Protein 6OVI (pdb70)

Foldseek 3Di:
DLDDLLNLLQQFQEEAADEDADLVLLVLLCVLLVLLRHQAHEQEPPYPCSLVSQLVCCVVCVPGQYAYEQQDALVSVVSRVVSVHQAYEHQADDPRNLVSQVVDPHHYAHEDQDVVRCVVSVVSPDQEHEHPQQVVRCHPNSLQVVCVVCVPHAYAHHRPDEPVCSVVQCPRSRYSHYYYNHLPPPVCSVVVVSVSSSVSSNVRRVVNDD/DVDDPLNLLQQFQEEEADEDADLVLLVLLQVLLVLLRHQEYEQEPPYPCSLVSQLVCCVVCVPGQYAYECQDALVSVVSRVVSVHQEYEHQADDPRRLVSQLPDPHHYAHEDQDVVSVVVSVVSPDQEHEDPQQVVSCHPNSVVVVCVPPVRRAYAHHRPDEPVCSVVQCPDSRYSHYYYNRLPPPVCSVVVVSNSSSVSSNVRGD/DQPAPDHVLNLLQQFQEEEADEDADLVLLVLLVVLLVLLRHQAYEQEPPYPCRLVSQLVCCVVCVVGQYAYECQDALVSVVSRVVSPHQEYEHQADDPRRLVSQVVDNHHYAHEDQDVVRVVVSVVSVDQEHEHPQQVVSCHPVVVLVVCVVNVRRAYAHHRPDEPVCSVVVCPDSRYSHYYYNRLPPPVCSVVVVSNSSSVSSNVRGD

Secondary structure (DSSP, 8-state):
--S-HHHHHHS-SEEEEE----GGGHHHHHHHHHHTT--EEEEES-STTHHHHHHHHHHH-TTSEEEEE---SHHHHHHHHHTT-S-EE-SS--HHHHHHHHT-SS-EE-EE-SHHHHHHHHHTT--EEEETTTTTTTHHHHHHHHHHH-TT-EEEEBSS--TTTHHHHHTSTTB--EEESTTS-HHHHHTT-HHHHHHHHHHHHTT---/--S-HHHHHHS-SEEEEE--SSGGGHHHHHHHHHHTT--EEEEES-STTHHHHHHHHHHH-TTSEEEEE---SHHHHHHHHHTT-S-EE-SS--HHHHHHHHT-SS-EE-EE-SHHHHHHHHHTT--EEEETTTTTTTHHHHHHHHHHH-TT-EEEEBSS--TTTHHHHHTSTTB--EEESTTS-HHHHHTT-HHHHHHHHHHHH-/----SS-HHHHHHS-SEEEEE--SSGGGHHHHHHHHHHTT--EEEEES-STTHHHHHHHHHHH-TTSEEEEE---SHHHHHHHHHTT-S-EE-SS--HHHHHHHHTSSS-EE-EE-SHHHHHHHHHTT--EEEETTTTTTTHHHHHHHHHHH-TT-EEEEBSS--TTTHHHHHTSTTB--EEESTTS-HHHHHTT-HHHHHHHHHHHH-

Nearest PDB structures (foldseek):
  6ovi-assembly1_B  TM=9.996E-01  e=1.591E-41  Legionella pneumophila
  2c0a-assembly1_B  TM=9.732E-01  e=6.816E-28  Escherichia coli
  1eua-assembly1_B  TM=9.749E-01  e=1.035E-27  Escherichia coli
  1fwr-assembly1_C  TM=9.713E-01  e=7.416E-27  Escherichia coli
  1mxs-assembly1_A  TM=9.661E-01  e=3.464E-24  Pseudomonas putida

B-factor: mean 32.92, std 11.89, range [16.57, 109.96]

CATH classification: 3.20.20.70

Organism: Legionella pneumophila subsp. pneumophila (strain Philadelphia 1 / ATCC 33152 / DSM 7513) (NCBI:txid272624)

Radius of gyration: 25.94 Å; Cα contacts (8 Å, |Δi|>4): 1468; chains: 3; bounding box: 72×43×72 Å

Structure (mmCIF, N/CA/C/O backbone):
data_6OVI
#
_entry.id   6OVI
#
_cell.length_a   69.420
_cell.length_b   79.140
_cell.length_c   70.060
_cell.angle_alpha   90.00
_cell.angle_beta   117.40
_cell.angle_gamma   90.00
#
_symmetry.space_group_name_H-M   'P 1 21 1'
#
loop_
_entity.id
_entity.type
_entity.pdbx_description
1 polymer 'Keto-deoxy-phosphogluconate aldolase'
2 non-polymer '2,2-bis(oxidanyl)propanoic acid'
3 non-polymer 1,2-ETHANEDIOL
4 non-polymer 'SULFATE ION'
5 water water
#
loop_
_atom_site.group_PDB
_atom_site.id
_atom_site.type_symbol
_atom_site.label_atom_id
_atom_site.label_alt_id
_atom_site.label_comp_id
_atom_site.label_asym_id
_atom_site.label_entity_id
_atom_site.label_seq_id
_atom_site.pdbx_PDB_ins_code
_atom_site.Cartn_x
_atom_site.Cartn_y
_atom_site.Cartn_z
_atom_site.occupancy
_atom_site.B_iso_or_equiv
_atom_site.auth_seq_id
_atom_site.auth_comp_id
_atom_site.auth_asym_id
_atom_site.auth_atom_id
_atom_site.pdbx_PDB_model_num
ATOM 1 N N . TRP A 1 14 ? -37.923 -20.235 -1.707 1.00 91.51 14 TRP A N 1
ATOM 2 C CA . TRP A 1 14 ? -38.778 -19.131 -1.276 1.00 89.31 14 TRP A CA 1
ATOM 3 C C . TRP A 1 14 ? -39.910 -18.876 -2.277 1.00 86.68 14 TRP A C 1
ATOM 4 O O . TRP A 1 14 ? -39.657 -18.587 -3.448 1.00 85.35 14 TRP A O 1
ATOM 15 N N . LYS A 1 15 ? -41.158 -18.989 -1.802 1.00 84.00 15 LYS A N 1
ATOM 16 C CA . LYS A 1 15 ? -42.312 -18.810 -2.682 1.00 78.50 15 LYS A CA 1
ATOM 17 C C . LYS A 1 15 ? -42.392 -17.381 -3.205 1.00 69.92 15 LYS A C 1
ATOM 18 O O . LYS A 1 15 ? -42.722 -17.157 -4.375 1.00 72.53 15 LYS A O 1
ATOM 20 N N . THR A 1 16 ? -42.099 -16.405 -2.355 1.00 57.73 16 THR A N 1
ATOM 21 C CA . THR A 1 16 ? -41.924 -15.024 -2.773 1.00 48.89 16 THR A CA 1
ATOM 22 C C . THR A 1 16 ? -40.460 -14.657 -2.579 1.00 51.30 16 THR A C 1
ATOM 23 O O . THR A 1 16 ? -39.866 -14.988 -1.548 1.00 51.64 16 THR A O 1
ATOM 27 N N . GLN A 1 17 ? -39.877 -14.012 -3.572 1.00 50.66 17 GLN A N 1
ATOM 28 C CA . GLN A 1 17 ? -38.493 -13.591 -3.442 1.00 50.56 17 GLN A CA 1
ATOM 29 C C . GLN A 1 17 ? -38.402 -12.276 -2.674 1.00 45.65 17 GLN A C 1
ATOM 30 O O . GLN A 1 17 ? -39.278 -11.418 -2.793 1.00 36.96 17 GLN A O 1
ATOM 36 N N . PRO A 1 18 ? -37.346 -12.099 -1.875 1.00 41.76 18 PRO A N 1
ATOM 37 C CA . PRO A 1 18 ? -37.151 -10.811 -1.196 1.00 39.76 18 PRO A CA 1
ATOM 38 C C . PRO A 1 18 ? -37.177 -9.623 -2.140 1.00 33.76 18 PRO A C 1
ATOM 39 O O . PRO A 1 18 ? -37.753 -8.581 -1.806 1.00 34.75 18 PRO A O 1
ATOM 43 N N . GLY A 1 19 ? -36.564 -9.751 -3.321 1.00 37.63 19 GLY A N 1
ATOM 44 C CA . GLY A 1 19 ? -36.568 -8.648 -4.264 1.00 39.55 19 GLY A CA 1
ATOM 45 C C . GLY A 1 19 ? -37.963 -8.285 -4.732 1.00 40.13 19 GLY A C 1
ATOM 46 O O . GLY A 1 19 ? -38.222 -7.133 -5.091 1.00 39.12 19 GLY A O 1
ATOM 47 N N . ALA A 1 20 ? -38.877 -9.255 -4.728 1.00 40.53 20 ALA A N 1
ATOM 48 C CA . ALA A 1 20 ? -40.263 -8.973 -5.082 1.00 40.00 20 ALA A CA 1
ATOM 49 C C . ALA A 1 20 ? -40.943 -8.143 -4.006 1.00 38.74 20 ALA A C 1
ATOM 50 O O . ALA A 1 20 ? -41.799 -7.305 -4.311 1.00 35.26 20 ALA A O 1
ATOM 52 N N . VAL A 1 21 ? -40.583 -8.371 -2.739 1.00 30.01 21 VAL A N 1
ATOM 53 C CA . VAL A 1 21 ? -41.113 -7.545 -1.658 1.00 33.38 21 VAL A CA 1
ATOM 54 C C . VAL A 1 21 ? -40.657 -6.102 -1.829 1.00 30.26 21 VAL A C 1
ATOM 55 O O . VAL A 1 21 ? -41.454 -5.165 -1.690 1.00 31.01 21 VAL A O 1
ATOM 59 N N . PHE A 1 22 ? -39.366 -5.909 -2.143 1.00 26.60 22 PHE A N 1
ATOM 60 C CA . PHE A 1 22 ? -38.820 -4.570 -2.348 1.00 27.12 22 PHE A CA 1
ATOM 61 C C . PHE A 1 22 ? -39.362 -3.918 -3.617 1.00 32.96 22 PHE A C 1
ATOM 62 O O . PHE A 1 22 ? -39.505 -2.692 -3.669 1.00 32.74 22 PHE A O 1
ATOM 70 N N . ALA A 1 23 ? -39.646 -4.703 -4.652 1.00 31.63 23 ALA A N 1
ATOM 71 C CA . ALA A 1 23 ? -40.065 -4.122 -5.922 1.00 31.77 23 ALA A CA 1
ATOM 72 C C . ALA A 1 23 ? -41.531 -3.732 -5.943 1.00 34.41 23 ALA A C 1
ATOM 73 O O . ALA A 1 23 ? -41.955 -3.052 -6.885 1.00 33.90 23 ALA A O 1
ATOM 75 N N . ALA A 1 24 ? -42.315 -4.153 -4.946 1.00 29.76 24 ALA A N 1
ATOM 76 C CA . ALA A 1 24 ? -43.758 -3.932 -5.003 1.00 31.73 24 ALA A CA 1
ATOM 77 C C . ALA A 1 24 ? -44.095 -2.446 -5.002 1.00 31.33 24 ALA A C 1
ATOM 78 O O . ALA A 1 24 ? -44.943 -1.990 -5.782 1.00 37.12 24 ALA A O 1
ATOM 80 N N . SER A 1 25 ? -43.442 -1.677 -4.138 1.00 29.17 25 SER A N 1
ATOM 81 C CA . SER A 1 25 ? -43.760 -0.272 -3.942 1.00 29.44 25 SER A CA 1
ATOM 82 C C . SER A 1 25 ? -42.483 0.462 -3.578 1.00 25.98 25 SER A C 1
ATOM 83 O O . SER A 1 25 ? -41.624 -0.102 -2.891 1.00 28.66 25 SER A O 1
ATOM 86 N N . PRO A 1 26 ? -42.337 1.723 -3.992 1.00 27.28 26 PRO A N 1
ATOM 87 C CA . PRO A 1 26 ? -41.180 2.497 -3.530 1.00 25.32 26 PRO A CA 1
ATOM 88 C C . PRO A 1 26 ? -41.188 2.715 -2.043 1.00 22.68 26 PRO A C 1
ATOM 89 O O . PRO A 1 26 ? -40.119 2.946 -1.470 1.00 24.86 26 PRO A O 1
ATOM 93 N N . VAL A 1 27 ? -42.364 2.684 -1.415 1.00 22.74 27 VAL A N 1
ATOM 94 C CA . VAL A 1 27 ? -42.519 2.842 0.031 1.00 23.33 27 VAL A CA 1
ATOM 95 C C . VAL A 1 27 ? -43.347 1.683 0.564 1.00 24.69 27 VAL A C 1
ATOM 96 O O . VAL A 1 27 ? -44.486 1.479 0.132 1.00 25.49 27 VAL A O 1
ATOM 100 N N . ILE A 1 28 ? -42.796 0.941 1.516 1.00 23.05 28 ILE A N 1
ATOM 101 C CA . ILE A 1 28 ? -43.537 -0.098 2.222 1.00 21.08 28 ILE A CA 1
ATOM 102 C C . ILE A 1 28 ? -44.204 0.560 3.426 1.00 25.59 28 ILE A C 1
ATOM 103 O O . ILE A 1 28 ? -43.495 1.128 4.271 1.00 25.61 28 ILE A O 1
ATOM 108 N N . PRO A 1 29 ? -45.528 0.508 3.545 1.00 24.26 29 PRO A N 1
ATOM 109 C CA . PRO A 1 29 ? -46.193 1.141 4.693 1.00 24.77 29 PRO A CA 1
ATOM 110 C C . PRO A 1 29 ? -45.948 0.337 5.959 1.00 26.85 29 PRO A C 1
ATOM 111 O O . PRO A 1 29 ? -46.217 -0.865 6.010 1.00 29.49 29 PRO A O 1
ATOM 115 N N . VAL A 1 30 ? -45.423 1.009 6.978 1.00 24.17 30 VAL A N 1
ATOM 116 C CA . VAL A 1 30 ? -45.154 0.390 8.269 1.00 25.14 30 VAL A CA 1
ATOM 117 C C . VAL A 1 30 ? -46.403 0.607 9.114 1.00 27.83 30 VAL A C 1
ATOM 118 O O . VAL A 1 30 ? -46.636 1.698 9.631 1.00 28.82 30 VAL A O 1
ATOM 122 N N . ILE A 1 31 ? -47.226 -0.438 9.230 1.00 27.07 31 ILE A N 1
ATOM 123 C CA . ILE A 1 31 ? -48.579 -0.336 9.770 1.00 26.39 31 ILE A CA 1
ATOM 124 C C . ILE A 1 31 ? -48.580 -0.726 11.239 1.00 28.25 31 ILE A C 1
ATOM 125 O O . ILE A 1 31 ? -48.203 -1.849 11.597 1.00 30.11 31 ILE A O 1
ATOM 130 N N . VAL A 1 32 ? -49.058 0.183 12.084 1.00 31.55 32 VAL A N 1
ATOM 131 C CA . VAL A 1 32 ? -49.359 -0.099 13.482 1.00 34.44 32 VAL A CA 1
ATOM 132 C C . VAL A 1 32 ? -50.878 -0.094 13.591 1.00 36.11 32 VAL A C 1
ATOM 133 O O . VAL A 1 32 ? -51.513 0.953 13.413 1.00 38.43 32 VAL A O 1
ATOM 137 N N . ILE A 1 33 ? -51.471 -1.258 13.854 1.00 33.79 33 ILE A N 1
ATOM 138 C CA . ILE A 1 33 ? -52.922 -1.415 13.846 1.00 35.15 33 ILE A CA 1
ATOM 139 C C . ILE A 1 33 ? -53.399 -1.759 15.254 1.00 37.39 33 ILE A C 1
ATOM 140 O O . ILE A 1 33 ? -53.061 -2.818 15.802 1.00 38.78 33 ILE A O 1
ATOM 145 N N . LYS A 1 34 ? -54.186 -0.864 15.841 1.00 39.37 34 LYS A N 1
ATOM 146 C CA . LYS A 1 34 ? -54.660 -1.044 17.203 1.00 40.10 34 LYS A CA 1
ATOM 147 C C . LYS A 1 34 ? -56.051 -1.655 17.277 1.00 40.88 34 LYS A C 1
ATOM 148 O O . LYS A 1 34 ? -56.344 -2.383 18.233 1.00 42.74 34 LYS A O 1
ATOM 154 N N . GLU A 1 35 ? -56.908 -1.388 16.288 1.00 42.47 35 GLU A N 1
ATOM 155 C CA . GLU A 1 35 ? -58.280 -1.888 16.269 1.00 42.79 35 GLU A CA 1
ATOM 156 C C . GLU A 1 35 ? -58.456 -2.810 15.071 1.00 40.69 35 GLU A C 1
ATOM 157 O O . GLU A 1 35 ? -58.223 -2.401 13.930 1.00 40.19 35 GLU A O 1
ATOM 159 N N . LEU A 1 36 ? -58.880 -4.048 15.336 1.00 42.54 36 LEU A N 1
ATOM 160 C CA . LEU A 1 36 ? -59.007 -5.050 14.280 1.00 41.25 36 LEU A CA 1
ATOM 161 C C . LEU A 1 36 ? -59.961 -4.603 13.174 1.00 42.66 36 LEU A C 1
ATOM 162 O O . LEU A 1 36 ? -59.740 -4.907 11.993 1.00 38.27 36 LEU A O 1
ATOM 167 N N . GLU A 1 37 ? -61.027 -3.881 13.531 1.00 42.09 37 GLU A N 1
ATOM 168 C CA . GLU A 1 37 ? -62.008 -3.485 12.527 1.00 37.99 37 GLU A CA 1
ATOM 169 C C . GLU A 1 37 ? -61.448 -2.461 11.545 1.00 38.99 37 GLU A C 1
ATOM 170 O O . GLU A 1 37 ? -62.045 -2.248 10.485 1.00 39.29 37 GLU A O 1
ATOM 176 N N . ASP A 1 38 ? -60.289 -1.869 11.842 1.00 34.81 38 ASP A N 1
ATOM 177 C CA . ASP A 1 38 ? -59.664 -0.930 10.921 1.00 32.80 38 ASP A CA 1
ATOM 178 C C . ASP A 1 38 ? -58.861 -1.609 9.819 1.00 31.95 38 ASP A C 1
ATOM 179 O O . ASP A 1 38 ? -58.443 -0.927 8.879 1.00 29.31 38 ASP A O 1
ATOM 184 N N . ALA A 1 39 ? -58.638 -2.925 9.900 1.00 30.05 39 ALA A N 1
ATOM 185 C CA . ALA A 1 39 ? -57.705 -3.573 8.979 1.00 28.64 39 ALA A CA 1
ATOM 186 C C . ALA A 1 39 ? -58.216 -3.546 7.537 1.00 31.36 39 ALA A C 1
ATOM 187 O O . ALA A 1 39 ? -57.510 -3.087 6.628 1.00 26.97 39 ALA A O 1
ATOM 189 N N . LEU A 1 40 ? -59.436 -4.045 7.302 1.00 32.99 40 LEU A N 1
ATOM 190 C CA . LEU A 1 40 ? -59.980 -4.044 5.942 1.00 28.06 40 LEU A CA 1
ATOM 191 C C . LEU A 1 40 ? -60.130 -2.640 5.364 1.00 28.27 40 LEU A C 1
ATOM 192 O O . LEU A 1 40 ? -59.739 -2.433 4.202 1.00 28.47 40 LEU A O 1
ATOM 197 N N . PRO A 1 41 ? -60.691 -1.648 6.071 1.00 28.51 41 PRO A N 1
ATOM 198 C CA . PRO A 1 41 ? -60.790 -0.316 5.452 1.00 28.08 41 PRO A CA 1
ATOM 199 C C . PRO A 1 41 ? -59.449 0.340 5.208 1.00 25.91 41 PRO A C 1
ATOM 200 O O . PRO A 1 41 ? -59.324 1.107 4.245 1.00 27.74 41 PRO A O 1
ATOM 204 N N . LEU A 1 42 ? -58.444 0.071 6.051 1.00 27.44 42 LEU A N 1
ATOM 205 C CA . LEU A 1 42 ? -57.102 0.591 5.801 1.00 24.49 42 LEU A CA 1
ATOM 206 C C . LEU A 1 42 ? -56.502 -0.031 4.552 1.00 24.15 42 LEU A C 1
ATOM 207 O O . LEU A 1 42 ? -55.915 0.672 3.721 1.00 25.40 42 LEU A O 1
ATOM 212 N N . ALA A 1 43 ? -56.670 -1.343 4.384 1.00 25.38 43 ALA A N 1
ATOM 213 C CA . ALA A 1 43 ? -56.192 -1.989 3.167 1.00 25.27 43 ALA A CA 1
ATOM 214 C C . ALA A 1 43 ? -56.813 -1.359 1.923 1.00 26.31 43 ALA A C 1
ATOM 215 O O . ALA A 1 43 ? -56.112 -1.124 0.934 1.00 23.96 43 ALA A O 1
ATOM 217 N N . GLU A 1 44 ? -58.120 -1.055 1.958 1.00 23.45 44 GLU A N 1
ATOM 218 C CA . GLU A 1 44 ? -58.748 -0.417 0.800 1.00 23.11 44 GLU A CA 1
ATOM 219 C C . GLU A 1 44 ? -58.107 0.932 0.486 1.00 26.11 44 GLU A C 1
ATOM 220 O O . GLU A 1 44 ? -57.936 1.286 -0.688 1.00 25.28 44 GLU A O 1
ATOM 226 N N . ALA A 1 45 ? -57.788 1.716 1.519 1.00 27.03 45 ALA A N 1
ATOM 227 C CA . ALA A 1 45 ? -57.173 3.024 1.287 1.00 25.49 45 ALA A CA 1
ATOM 228 C C . ALA A 1 45 ? -55.794 2.868 0.659 1.00 26.23 45 ALA A C 1
ATOM 229 O O . ALA A 1 45 ? -55.416 3.638 -0.236 1.00 24.59 45 ALA A O 1
ATOM 231 N N . LEU A 1 46 ? -55.040 1.859 1.104 1.00 23.69 46 LEU A N 1
ATOM 232 C CA . LEU A 1 46 ? -53.728 1.592 0.519 1.00 24.33 46 LEU A CA 1
ATOM 233 C C . LEU A 1 46 ? -53.857 1.136 -0.927 1.00 25.25 46 LEU A C 1
ATOM 234 O O . LEU A 1 46 ? -53.159 1.646 -1.816 1.00 24.09 46 LEU A O 1
ATOM 239 N N . PHE A 1 47 ? -54.732 0.157 -1.178 1.00 23.80 47 PHE A N 1
ATOM 240 C CA . PHE A 1 47 ? -54.912 -0.335 -2.542 1.00 24.65 47 PHE A CA 1
ATOM 241 C C . PHE A 1 47 ? -55.284 0.800 -3.479 1.00 25.99 47 PHE A C 1
ATOM 242 O O . PHE A 1 47 ? -54.780 0.883 -4.610 1.00 27.20 47 PHE A O 1
ATOM 250 N N . ALA A 1 48 ? -56.180 1.687 -3.029 1.00 25.37 48 ALA A N 1
ATOM 251 C CA . ALA A 1 48 ? -56.651 2.764 -3.883 1.00 26.90 48 ALA A CA 1
ATOM 252 C C . ALA A 1 48 ? -55.544 3.751 -4.225 1.00 24.26 48 ALA A C 1
ATOM 253 O O . ALA A 1 48 ? -55.660 4.464 -5.229 1.00 26.88 48 ALA A O 1
ATOM 255 N N . GLY A 1 49 ? -54.489 3.801 -3.416 1.00 26.71 49 GLY A N 1
ATOM 256 C CA . GLY A 1 49 ? -53.326 4.625 -3.674 1.00 26.68 49 GLY A CA 1
ATOM 257 C C . GLY A 1 49 ? -52.221 3.905 -4.412 1.00 24.91 49 GLY A C 1
ATOM 258 O O . GLY A 1 49 ? -51.127 4.459 -4.555 1.00 28.20 49 GLY A O 1
ATOM 259 N N . GLY A 1 50 ? -52.470 2.678 -4.875 1.00 24.78 50 GLY A N 1
ATOM 260 C CA . GLY A 1 50 ? -51.504 1.954 -5.681 1.00 25.44 50 GLY A CA 1
ATOM 261 C C . GLY A 1 50 ? -50.597 1.015 -4.914 1.00 28.31 50 GLY A C 1
ATOM 262 O O . GLY A 1 50 ? -49.685 0.433 -5.517 1.00 30.14 50 GLY A O 1
ATOM 263 N N . ILE A 1 51 ? -50.812 0.836 -3.611 1.00 23.19 51 ILE A N 1
ATOM 264 C CA . ILE A 1 51 ? -49.874 0.105 -2.765 1.00 22.42 51 ILE A CA 1
ATOM 265 C C . ILE A 1 51 ? -50.503 -1.225 -2.376 1.00 25.84 51 ILE A C 1
ATOM 266 O O . ILE A 1 51 ? -51.592 -1.262 -1.791 1.00 28.67 51 ILE A O 1
ATOM 271 N N . HIS A 1 52 ? -49.817 -2.313 -2.718 1.00 23.83 52 HIS A N 1
ATOM 272 C CA . HIS A 1 52 ? -50.293 -3.674 -2.505 1.00 25.73 52 HIS A CA 1
ATOM 273 C C . HIS A 1 52 ? -49.342 -4.500 -1.662 1.00 29.99 52 HIS A C 1
ATOM 274 O O . HIS A 1 52 ? -49.478 -5.729 -1.609 1.00 32.14 52 HIS A O 1
ATOM 281 N N . VAL A 1 53 ? -48.379 -3.856 -1.012 1.00 23.59 53 VAL A N 1
ATOM 282 C CA . VAL A 1 53 ? -47.502 -4.485 -0.044 1.00 25.52 53 VAL A CA 1
ATOM 283 C C . VAL A 1 53 ? -47.833 -3.865 1.305 1.00 26.15 53 VAL A C 1
ATOM 284 O O . VAL A 1 53 ? -47.930 -2.635 1.426 1.00 24.68 53 VAL A O 1
ATOM 288 N N . LEU A 1 54 ? -48.105 -4.713 2.288 1.00 24.64 54 LEU A N 1
ATOM 289 C CA . LEU A 1 54 ? -48.508 -4.269 3.618 1.00 28.38 54 LEU A CA 1
ATOM 290 C C . LEU A 1 54 ? -47.593 -4.918 4.640 1.00 26.69 54 LEU A C 1
ATOM 291 O O . LEU A 1 54 ? -47.471 -6.147 4.669 1.00 28.87 54 LEU A O 1
ATOM 296 N N . GLU A 1 55 ? -46.961 -4.099 5.490 1.00 25.66 55 GLU A N 1
ATOM 297 C CA . GLU A 1 55 ? -46.149 -4.591 6.602 1.00 27.61 55 GLU A CA 1
ATOM 298 C C . GLU A 1 55 ? -46.928 -4.364 7.899 1.00 26.26 55 GLU A C 1
ATOM 299 O O . GLU A 1 55 ? -46.954 -3.248 8.427 1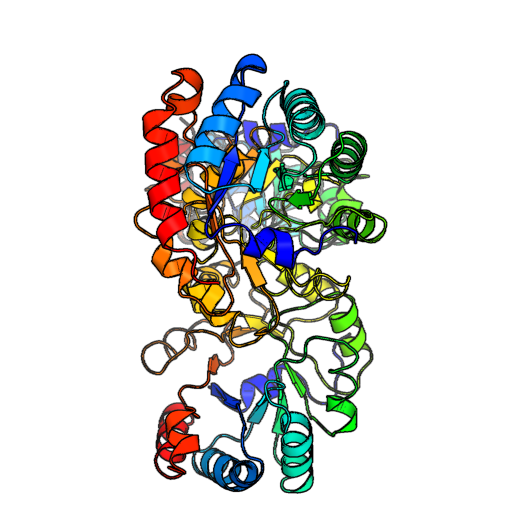.00 27.46 55 GLU A O 1
ATOM 305 N N . VAL A 1 56 ? -47.558 -5.420 8.406 1.00 23.50 56 VAL A N 1
ATOM 306 C CA . VAL A 1 56 ? -48.286 -5.353 9.673 1.00 26.04 56 VAL A CA 1
ATOM 307 C C . VAL A 1 56 ? -47.266 -5.552 10.797 1.00 25.82 56 VAL A C 1
ATOM 308 O O . VAL A 1 56 ? -46.704 -6.639 10.943 1.00 27.75 56 VAL A O 1
ATOM 312 N N . THR A 1 57 ? -47.002 -4.506 11.587 1.00 26.13 57 THR A N 1
ATOM 313 C CA . THR A 1 57 ? -45.967 -4.627 12.610 1.00 26.29 57 THR A CA 1
ATOM 314 C C . THR A 1 57 ? -46.490 -5.376 13.823 1.00 26.86 57 THR A C 1
ATOM 315 O O . THR A 1 57 ? -47.646 -5.209 14.219 1.00 31.57 57 THR A O 1
ATOM 319 N N . LEU A 1 58 ? -45.618 -6.189 14.428 1.00 28.18 58 LEU A N 1
ATOM 320 C CA . LEU A 1 58 ? -45.976 -6.947 15.629 1.00 27.35 58 LEU A CA 1
ATOM 321 C C . LEU A 1 58 ? -45.746 -6.058 16.856 1.00 33.43 58 LEU A C 1
ATOM 322 O O . LEU A 1 58 ? -44.869 -6.284 17.689 1.00 36.38 58 LEU A O 1
ATOM 327 N N . ARG A 1 59 ? -46.552 -4.997 16.930 1.00 32.56 59 ARG A N 1
ATOM 328 C CA . ARG A 1 59 ? -46.407 -3.982 17.962 1.00 32.88 59 ARG A CA 1
ATOM 329 C C . ARG A 1 59 ? -47.680 -3.751 18.760 1.00 32.49 59 ARG A C 1
ATOM 330 O O . ARG A 1 59 ? -47.670 -2.924 19.676 1.00 39.34 59 ARG A O 1
ATOM 338 N N . THR A 1 60 ? -48.764 -4.447 18.445 1.00 34.37 60 THR A N 1
ATOM 339 C CA . THR A 1 60 ? -50.035 -4.293 19.135 1.00 37.51 60 THR A CA 1
ATOM 340 C C . THR A 1 60 ? -50.609 -5.666 19.434 1.00 40.22 60 THR A C 1
ATOM 341 O O . THR A 1 60 ? -50.292 -6.644 18.745 1.00 37.66 60 THR A O 1
ATOM 345 N N . PRO A 1 61 ? -51.469 -5.774 20.453 1.00 42.12 61 PRO A N 1
ATOM 346 C CA . PRO A 1 61 ? -52.066 -7.081 20.775 1.00 42.99 61 PRO A CA 1
ATOM 347 C C . PRO A 1 61 ? -52.800 -7.723 19.612 1.00 41.20 61 PRO A C 1
ATOM 348 O O . PRO A 1 61 ? -52.772 -8.952 19.481 1.00 45.31 61 PRO A O 1
ATOM 352 N N . VAL A 1 62 ? -53.446 -6.933 18.747 1.00 37.02 62 VAL A N 1
ATOM 353 C CA . VAL A 1 62 ? -54.258 -7.503 17.673 1.00 38.83 62 VAL A CA 1
ATOM 354 C C . VAL A 1 62 ? -53.473 -7.737 16.394 1.00 38.12 62 VAL A C 1
ATOM 355 O O . VAL A 1 62 ? -54.067 -8.143 15.384 1.00 37.36 62 VAL A O 1
ATOM 359 N N . ALA A 1 63 ? -52.156 -7.505 16.400 1.00 34.75 63 ALA A N 1
ATOM 360 C CA . ALA A 1 63 ? -51.412 -7.488 15.146 1.00 31.84 63 ALA A CA 1
ATOM 361 C C . ALA A 1 63 ? -51.482 -8.831 14.429 1.00 28.84 63 ALA A C 1
ATOM 362 O O . ALA A 1 63 ? -51.674 -8.873 13.208 1.00 33.78 63 ALA A O 1
ATOM 364 N N . ILE A 1 64 ? -51.322 -9.935 15.163 1.00 32.78 64 ILE A N 1
ATOM 365 C CA . ILE A 1 64 ? -51.357 -11.257 14.536 1.00 32.38 64 ILE A CA 1
ATOM 366 C C . ILE A 1 64 ? -52.727 -11.522 13.922 1.00 36.27 64 ILE A C 1
ATOM 367 O O . ILE A 1 64 ? -52.841 -11.998 12.784 1.00 33.53 64 ILE A O 1
ATOM 372 N N . LYS A 1 65 ? -53.787 -11.218 14.671 1.00 38.35 65 LYS A N 1
ATOM 373 C CA . LYS A 1 65 ? -55.138 -11.418 14.154 1.00 35.82 65 LYS A CA 1
ATOM 374 C C . LYS A 1 65 ? -55.396 -10.528 12.945 1.00 34.99 65 LYS A C 1
ATOM 375 O O . LYS A 1 65 ? -56.033 -10.961 11.976 1.00 33.71 65 LYS A O 1
ATOM 381 N N . ALA A 1 66 ? -54.886 -9.289 12.966 1.00 31.07 66 ALA A N 1
ATOM 382 C CA . ALA A 1 66 ? -55.032 -8.423 11.795 1.00 32.97 66 ALA A CA 1
ATOM 383 C C . ALA A 1 66 ? -54.288 -8.990 10.597 1.00 32.87 66 ALA A C 1
ATOM 384 O O . ALA A 1 66 ? -54.809 -8.992 9.477 1.00 31.77 66 ALA A O 1
ATOM 386 N N . LEU A 1 67 ? -53.068 -9.481 10.814 1.00 31.40 67 LEU A N 1
ATOM 387 C CA . LEU A 1 67 ? -52.323 -10.131 9.743 1.00 28.78 67 LEU A CA 1
ATOM 388 C C . LEU A 1 67 ? -53.128 -11.269 9.126 1.00 33.46 67 LEU A C 1
ATOM 389 O O . LEU A 1 67 ? -53.293 -11.335 7.902 1.00 30.64 67 LEU A O 1
ATOM 394 N N . GLU A 1 68 ? -53.659 -12.164 9.966 1.00 34.00 68 GLU A N 1
ATOM 395 C CA . GLU A 1 68 ? -54.439 -13.290 9.462 1.00 35.58 68 GLU A CA 1
ATOM 396 C C . GLU A 1 68 ? -55.686 -12.817 8.730 1.00 33.80 68 GLU A C 1
ATOM 397 O O . GLU A 1 68 ? -56.063 -13.384 7.698 1.00 38.33 68 GLU A O 1
ATOM 403 N N . LEU A 1 69 ? -56.355 -11.796 9.269 1.00 34.89 69 LEU A N 1
ATOM 404 C CA . LEU A 1 69 ? -57.566 -11.289 8.642 1.00 35.25 69 LEU A CA 1
ATOM 405 C C . LEU A 1 69 ? -57.267 -10.720 7.261 1.00 33.72 69 LEU A C 1
ATOM 406 O O . LEU A 1 69 ? -57.983 -11.010 6.297 1.00 36.69 69 LEU A O 1
ATOM 411 N N . LEU A 1 70 ? -56.204 -9.926 7.149 1.00 29.09 70 LEU A N 1
ATOM 412 C CA . LEU A 1 70 ? -55.858 -9.334 5.860 1.00 29.12 70 LEU A CA 1
ATOM 413 C C . LEU A 1 70 ? -55.494 -10.401 4.833 1.00 27.93 70 LEU A C 1
ATOM 414 O O . LEU A 1 70 ? -55.949 -10.343 3.686 1.00 31.01 70 LEU A O 1
ATOM 419 N N . ILE A 1 71 ? -54.687 -11.387 5.227 1.00 32.75 71 ILE A N 1
ATOM 420 C CA . ILE A 1 71 ? -54.271 -12.424 4.285 1.00 36.41 71 ILE A CA 1
ATOM 421 C C . ILE A 1 71 ? -55.462 -13.264 3.829 1.00 33.79 71 ILE A C 1
ATOM 422 O O . ILE A 1 71 ? -55.566 -13.629 2.651 1.00 35.06 71 ILE A O 1
ATOM 427 N N . ASN A 1 72 ? -56.380 -13.587 4.741 1.00 33.87 72 ASN A N 1
ATOM 428 C CA . ASN A 1 72 ? -57.522 -14.405 4.354 1.00 36.75 72 ASN A CA 1
ATOM 429 C C . ASN A 1 72 ? -58.500 -13.626 3.483 1.00 35.75 72 ASN A C 1
ATOM 430 O O . ASN A 1 72 ? -59.157 -14.210 2.617 1.00 39.16 72 ASN A O 1
ATOM 435 N N . THR A 1 73 ? -58.599 -12.315 3.698 1.00 34.02 73 THR A N 1
ATOM 436 C CA . THR A 1 73 ? -59.519 -11.485 2.930 1.00 35.22 73 THR A CA 1
ATOM 437 C C . THR A 1 73 ? -58.970 -11.188 1.545 1.00 34.59 73 THR A C 1
ATOM 438 O O . THR A 1 73 ? -59.718 -11.200 0.557 1.00 36.73 73 THR A O 1
ATOM 442 N N . PHE A 1 74 ? -57.670 -10.925 1.464 1.00 32.21 74 PHE A N 1
ATOM 443 C CA . PHE A 1 74 ? -57.011 -10.483 0.235 1.00 35.24 74 PHE A CA 1
ATOM 444 C C . PHE A 1 74 ? -55.829 -11.403 -0.025 1.00 33.67 74 PHE A C 1
ATOM 445 O O . PHE A 1 74 ? -54.670 -10.993 0.101 1.00 33.71 74 PHE A O 1
ATOM 453 N N . PRO A 1 75 ? -56.084 -12.663 -0.383 1.00 35.51 75 PRO A N 1
ATOM 454 C CA . PRO A 1 75 ? -54.976 -13.631 -0.470 1.00 39.69 75 PRO A CA 1
ATOM 455 C C . PRO A 1 75 ? -53.947 -13.288 -1.533 1.00 42.26 75 PRO A C 1
ATOM 456 O O . PRO A 1 75 ? -52.790 -13.714 -1.417 1.00 45.50 75 PRO A O 1
ATOM 460 N N . ASP A 1 76 ? -54.321 -12.516 -2.550 1.00 36.73 76 ASP A N 1
ATOM 461 C CA . ASP A 1 76 ? -53.439 -12.213 -3.667 1.00 41.65 76 ASP A CA 1
ATOM 462 C C . ASP A 1 76 ? -52.594 -10.963 -3.444 1.00 39.74 76 ASP A C 1
ATOM 463 O O . ASP A 1 76 ? -51.885 -10.545 -4.362 1.00 44.80 76 ASP A O 1
ATOM 468 N N . GLU A 1 77 ? -52.644 -10.361 -2.262 1.00 31.25 77 GLU A N 1
ATOM 469 C CA . GLU A 1 77 ? -51.826 -9.193 -1.973 1.00 31.49 77 GLU A CA 1
ATOM 470 C C . GLU A 1 77 ? -50.577 -9.602 -1.197 1.00 32.10 77 GLU A C 1
ATOM 471 O O . GLU A 1 77 ? -50.540 -10.639 -0.533 1.00 33.39 77 GLU A O 1
ATOM 477 N N . LEU A 1 78 ? -49.553 -8.754 -1.269 1.00 29.85 78 LEU A N 1
ATOM 478 C CA . LEU A 1 78 ? -48.276 -9.047 -0.615 1.00 28.77 78 LEU A CA 1
ATOM 479 C C . LEU A 1 78 ? -48.326 -8.522 0.820 1.00 26.67 78 LEU A C 1
ATOM 480 O O . LEU A 1 78 ? -47.833 -7.441 1.146 1.00 30.08 78 LEU A O 1
ATOM 485 N N . ILE A 1 79 ? -48.939 -9.316 1.695 1.00 25.96 79 ILE A N 1
ATOM 486 C CA . ILE A 1 79 ? -49.186 -8.929 3.079 1.00 24.60 79 ILE A CA 1
ATOM 487 C C . ILE A 1 79 ? -48.228 -9.703 3.971 1.00 28.55 79 ILE A C 1
ATOM 488 O O . ILE A 1 79 ? -48.216 -10.940 3.957 1.00 29.29 79 ILE A O 1
ATOM 493 N N . GLY A 1 80 ? -47.422 -8.977 4.740 1.00 28.12 80 GLY A N 1
ATOM 494 C CA . GLY A 1 80 ? -46.451 -9.613 5.608 1.00 27.55 80 GLY A CA 1
ATOM 495 C C . GLY A 1 80 ? -46.363 -8.952 6.963 1.00 27.92 80 GLY A C 1
ATOM 496 O O . GLY A 1 80 ? -47.179 -8.079 7.287 1.00 26.32 80 GLY A O 1
ATOM 497 N N . ALA A 1 81 ? -45.388 -9.378 7.769 1.00 25.52 81 ALA A N 1
ATOM 498 C CA . ALA A 1 81 ? -45.232 -8.917 9.140 1.00 28.02 81 ALA A CA 1
ATOM 499 C C . ALA A 1 81 ? -43.944 -8.120 9.293 1.00 26.64 81 ALA A C 1
ATOM 500 O O . ALA A 1 81 ? -42.941 -8.395 8.632 1.00 28.07 81 ALA A O 1
ATOM 502 N N . GLY A 1 82 ? -43.989 -7.129 10.183 1.00 26.49 82 GLY A N 1
ATOM 503 C CA . GLY A 1 82 ? -42.813 -6.407 10.612 1.00 28.08 82 GLY A CA 1
ATOM 504 C C . GLY A 1 82 ? -42.602 -6.545 12.113 1.00 29.21 82 GLY A C 1
ATOM 505 O O . GLY A 1 82 ? -43.415 -7.133 12.832 1.00 28.78 82 GLY A O 1
ATOM 506 N N . THR A 1 83 ? -41.477 -5.988 12.567 1.00 27.61 83 THR A N 1
ATOM 507 C CA . THR A 1 83 ? -41.027 -6.097 13.963 1.00 29.85 83 THR A CA 1
ATOM 508 C C . THR A 1 83 ? -40.957 -7.554 14.414 1.00 27.47 83 THR A C 1
ATOM 509 O O . THR A 1 83 ? -41.265 -7.891 15.557 1.00 29.20 83 THR A O 1
ATOM 513 N N . VAL A 1 84 ? -40.532 -8.427 13.502 1.00 24.93 84 VAL A N 1
ATOM 514 C CA . VAL A 1 84 ? -40.294 -9.832 13.829 1.00 27.44 84 VAL A CA 1
ATOM 515 C C . VAL A 1 84 ? -38.912 -9.917 14.464 1.00 25.44 84 VAL A C 1
ATOM 516 O O . VAL A 1 84 ? -37.900 -9.797 13.771 1.00 27.93 84 VAL A O 1
ATOM 520 N N . ILE A 1 85 ? -38.869 -10.103 15.780 1.00 26.05 85 ILE A N 1
ATOM 521 C CA A ILE A 1 85 ? -37.628 -10.076 16.557 0.53 28.43 85 ILE A CA 1
ATOM 522 C CA B ILE A 1 85 ? -37.614 -10.073 16.518 0.47 28.01 85 ILE A CA 1
ATOM 523 C C . ILE A 1 85 ? -37.053 -11.473 16.741 1.00 32.67 85 ILE A C 1
ATOM 524 O O . ILE A 1 85 ? -35.845 -11.681 16.616 1.00 36.33 85 ILE A O 1
ATOM 533 N N . THR A 1 86 ? -37.900 -12.439 17.055 1.00 33.59 86 THR A N 1
ATOM 534 C CA . THR A 1 86 ? -37.447 -13.758 17.465 1.00 38.80 86 THR A CA 1
ATOM 535 C C . THR A 1 86 ? -37.812 -14.841 16.458 1.00 38.94 86 THR A C 1
ATOM 536 O O . THR A 1 86 ? -38.743 -14.683 15.656 1.00 34.21 86 THR A O 1
ATOM 540 N N . PRO A 1 87 ? -37.095 -15.972 16.485 1.00 37.58 87 PRO A N 1
ATOM 541 C CA . PRO A 1 87 ? -37.550 -17.153 15.732 1.00 34.10 87 PRO A CA 1
ATOM 542 C C . PRO A 1 87 ? -38.979 -17.551 16.043 1.00 39.19 87 PRO A C 1
ATOM 543 O O . PRO A 1 87 ? -39.717 -17.934 15.127 1.00 40.51 87 PRO A O 1
ATOM 547 N N . GLY A 1 88 ? -39.392 -17.479 17.312 1.00 40.35 88 GLY A N 1
ATOM 548 C CA . GLY A 1 88 ? -40.763 -17.825 17.650 1.00 39.19 88 GLY A CA 1
ATOM 549 C C . GLY A 1 88 ? -41.774 -16.925 16.963 1.00 36.56 88 GLY A C 1
ATOM 550 O O . GLY A 1 88 ? -42.825 -17.386 16.507 1.00 37.45 88 GLY A O 1
ATOM 551 N N . GLN A 1 89 ? -41.471 -15.627 16.878 1.00 38.42 89 GLN A N 1
ATOM 552 C CA . GLN A 1 89 ? -42.371 -14.717 16.180 1.00 36.99 89 GLN A CA 1
ATOM 553 C C . GLN A 1 89 ? -42.385 -15.001 14.686 1.00 33.78 89 GLN A C 1
ATOM 554 O O . GLN A 1 89 ? -43.437 -14.915 14.044 1.00 36.46 89 GLN A O 1
ATOM 560 N N . PHE A 1 90 ? -41.223 -15.324 14.116 1.00 31.91 90 PHE A N 1
ATOM 561 C CA . PHE A 1 90 ? -41.182 -15.697 12.708 1.00 31.06 90 PHE A CA 1
ATOM 562 C C . PHE A 1 90 ? -42.065 -16.916 12.452 1.00 34.90 90 PHE A C 1
ATOM 563 O O . PHE A 1 90 ? -42.868 -16.928 11.512 1.00 36.14 90 PHE A O 1
ATOM 571 N N . HIS A 1 91 ? -41.981 -17.932 13.312 1.00 34.42 91 HIS A N 1
ATOM 572 C CA . HIS A 1 91 ? -42.847 -19.086 13.111 1.00 39.05 91 HIS A CA 1
ATOM 573 C C . HIS A 1 91 ? -44.318 -18.722 13.282 1.00 38.92 91 HIS A C 1
ATOM 574 O O . HIS A 1 91 ? -45.172 -19.248 12.557 1.00 42.25 91 HIS A O 1
ATOM 581 N N . ASP A 1 92 ? -44.636 -17.801 14.197 1.00 39.52 92 ASP A N 1
ATOM 582 C CA . ASP A 1 92 ? -46.029 -17.391 14.373 1.00 40.61 92 ASP A CA 1
ATOM 583 C C . ASP A 1 92 ? -46.568 -16.707 13.120 1.00 37.73 92 ASP A C 1
ATOM 584 O O . ASP A 1 92 ? -47.698 -16.978 12.695 1.00 41.75 92 ASP A O 1
ATOM 589 N N . VAL A 1 93 ? -45.782 -15.799 12.523 1.00 36.83 93 VAL A N 1
ATOM 590 C CA . VAL A 1 93 ? -46.305 -15.057 11.378 1.00 34.89 93 VAL A CA 1
ATOM 591 C C . VAL A 1 93 ? -46.367 -15.945 10.143 1.00 34.21 93 VAL A C 1
ATOM 592 O O . VAL A 1 93 ? -47.266 -15.786 9.310 1.00 34.69 93 VAL A O 1
ATOM 596 N N . VAL A 1 94 ? -45.439 -16.898 10.005 1.00 36.72 94 VAL A N 1
ATOM 597 C CA . VAL A 1 94 ? -45.540 -17.873 8.918 1.00 39.20 94 VAL A CA 1
ATOM 598 C C . VAL A 1 94 ? -46.824 -18.688 9.048 1.00 42.04 94 VAL A C 1
ATOM 599 O O . VAL A 1 94 ? -47.567 -18.874 8.075 1.00 41.14 94 VAL A O 1
ATOM 603 N N . ALA A 1 95 ? -47.100 -19.199 10.255 1.00 37.26 95 ALA A N 1
ATOM 604 C CA . ALA A 1 95 ? -48.335 -19.936 10.485 1.00 42.35 95 ALA A CA 1
ATOM 605 C C . ALA A 1 95 ? -49.559 -19.048 10.299 1.00 43.47 95 ALA A C 1
ATOM 606 O O . ALA A 1 95 ? -50.639 -19.543 9.953 1.00 46.80 95 ALA A O 1
ATOM 608 N N . ALA A 1 96 ? -49.415 -17.742 10.532 1.00 42.99 96 ALA A N 1
ATOM 609 C CA . ALA A 1 96 ? -50.499 -16.795 10.313 1.00 43.77 96 ALA A CA 1
ATOM 610 C C . ALA A 1 96 ? -50.762 -16.541 8.836 1.00 37.54 96 ALA A C 1
ATOM 611 O O . ALA A 1 96 ? -51.774 -15.909 8.503 1.00 42.69 96 ALA A O 1
ATOM 613 N N . GLY A 1 97 ? -49.888 -17.019 7.956 1.00 37.88 97 GLY A N 1
ATOM 614 C CA . GLY A 1 97 ? -50.037 -16.840 6.528 1.00 38.34 97 GLY A CA 1
ATOM 615 C C . GLY A 1 97 ? -49.228 -15.715 5.929 1.00 39.84 97 GLY A C 1
ATOM 616 O O . GLY A 1 97 ? -49.449 -15.379 4.760 1.00 37.30 97 GLY A O 1
ATOM 617 N N . ALA A 1 98 ? -48.307 -15.117 6.686 1.00 33.49 98 ALA A N 1
ATOM 618 C CA . ALA A 1 98 ? -47.580 -13.958 6.184 1.00 31.41 98 ALA A CA 1
ATOM 619 C C . ALA A 1 98 ? -46.822 -14.306 4.912 1.00 35.88 98 ALA A C 1
ATOM 620 O O . ALA A 1 98 ? -46.259 -15.398 4.785 1.00 36.89 98 ALA A O 1
ATOM 622 N N . ARG A 1 99 ? -46.805 -13.360 3.968 1.00 30.56 99 ARG A N 1
ATOM 623 C CA A ARG A 1 99 ? -46.081 -13.540 2.714 0.53 31.32 99 ARG A CA 1
ATOM 624 C CA B ARG A 1 99 ? -46.075 -13.561 2.721 0.47 31.22 99 ARG A CA 1
ATOM 625 C C . ARG A 1 99 ? -44.600 -13.192 2.830 1.00 29.80 99 ARG A C 1
ATOM 626 O O . ARG A 1 99 ? -43.822 -13.536 1.930 1.00 30.40 99 ARG A O 1
ATOM 641 N N . PHE A 1 100 ? -44.198 -12.514 3.904 1.00 25.88 100 PHE A N 1
ATOM 642 C CA . PHE A 1 100 ? -42.820 -12.133 4.166 1.00 26.02 100 PHE A CA 1
ATOM 643 C C . PHE A 1 100 ? -42.737 -11.698 5.622 1.00 25.04 100 PHE A C 1
ATOM 644 O O . PHE A 1 100 ? -43.755 -11.408 6.255 1.00 26.96 100 PHE A O 1
ATOM 652 N N . ALA A 1 101 ? -41.514 -11.678 6.153 1.00 24.66 101 ALA A N 1
ATOM 653 C CA . ALA A 1 101 ? -41.248 -11.184 7.499 1.00 25.27 101 ALA A CA 1
ATOM 654 C C . ALA A 1 101 ? -40.091 -10.194 7.453 1.00 24.96 101 ALA A C 1
ATOM 655 O O . ALA A 1 101 ? -39.074 -10.450 6.804 1.00 27.73 101 ALA A O 1
ATOM 657 N N . ILE A 1 102 ? -40.257 -9.066 8.136 1.00 23.23 102 ILE A N 1
ATOM 658 C CA . ILE A 1 102 ? -39.237 -8.024 8.223 1.00 23.81 102 ILE A CA 1
ATOM 659 C C . ILE A 1 102 ? -38.835 -7.863 9.686 1.00 21.88 102 ILE A C 1
ATOM 660 O O . ILE A 1 102 ? -39.689 -7.841 10.577 1.00 23.83 102 ILE A O 1
ATOM 665 N N . SER A 1 103 ? -37.526 -7.756 9.933 1.00 23.43 103 SER A N 1
ATOM 666 C CA . SER A 1 103 ? -36.986 -7.566 11.269 1.00 23.95 103 SER A CA 1
ATOM 667 C C . SER A 1 103 ? -36.236 -6.241 11.377 1.00 24.92 103 SER A C 1
ATOM 668 O O . SER A 1 103 ? -35.606 -5.799 10.413 1.00 26.32 103 SER A O 1
ATOM 671 N N . PRO A 1 104 ? -36.265 -5.588 12.543 1.00 27.02 104 PRO A N 1
ATOM 672 C CA . PRO A 1 104 ? -35.446 -4.379 12.716 1.00 26.23 104 PRO A CA 1
ATOM 673 C C . PRO A 1 104 ? -33.963 -4.673 12.827 1.00 24.92 104 PRO A C 1
ATOM 674 O O . PRO A 1 104 ? -33.155 -3.755 12.666 1.00 26.09 104 PRO A O 1
ATOM 678 N N . GLY A 1 105 ? -33.588 -5.923 13.084 1.00 25.10 105 GLY A N 1
ATOM 679 C CA . GLY A 1 105 ? -32.191 -6.304 13.152 1.00 23.20 105 GLY A CA 1
ATOM 680 C C . GLY A 1 105 ? -32.018 -7.757 12.764 1.00 25.16 105 GLY A C 1
ATOM 681 O O . GLY A 1 105 ? -32.820 -8.310 12.001 1.00 23.92 105 GLY A O 1
ATOM 682 N N . GLN A 1 106 ? -30.959 -8.382 13.250 1.00 23.43 106 GLN A N 1
ATOM 683 C CA . GLN A 1 106 ? -30.774 -9.788 12.940 1.00 24.88 106 GLN A CA 1
ATOM 684 C C . GLN A 1 106 ? -30.005 -10.455 14.061 1.00 26.77 106 GLN A C 1
ATOM 685 O O . GLN A 1 106 ? -29.242 -9.810 14.786 1.00 28.52 106 GLN A O 1
ATOM 691 N N . THR A 1 107 ? -30.257 -11.753 14.212 1.00 23.59 107 THR A N 1
ATOM 692 C CA . THR A 1 107 ? -29.446 -12.640 15.023 1.00 27.67 107 THR A CA 1
ATOM 693 C C . THR A 1 107 ? -29.168 -13.894 14.213 1.00 25.96 107 THR A C 1
ATOM 694 O O . THR A 1 107 ? -29.880 -14.206 13.255 1.00 30.03 107 THR A O 1
ATOM 698 N N . ARG A 1 108 ? -28.127 -14.623 14.609 1.00 28.48 108 ARG A N 1
ATOM 699 C CA . ARG A 1 108 ? -27.867 -15.912 13.977 1.00 32.21 108 ARG A CA 1
ATOM 700 C C . ARG A 1 108 ? -29.103 -16.808 14.011 1.00 30.29 108 ARG A C 1
ATOM 701 O O . ARG A 1 108 ? -29.446 -17.434 12.999 1.00 36.08 108 ARG A O 1
ATOM 709 N N . GLU A 1 109 ? -29.809 -16.853 15.150 1.00 32.73 109 GLU A N 1
ATOM 710 C CA . GLU A 1 109 ? -30.971 -17.734 15.263 1.00 32.98 109 GLU A CA 1
ATOM 711 C C . GLU A 1 109 ? -32.061 -17.343 14.275 1.00 34.04 109 GLU A C 1
ATOM 712 O O . GLU A 1 109 ? -32.722 -18.212 13.691 1.00 36.70 109 GLU A O 1
ATOM 718 N N . LEU A 1 110 ? -32.295 -16.039 14.113 1.00 30.09 110 LEU A N 1
ATOM 719 C CA . LEU A 1 110 ? -33.340 -15.601 13.197 1.00 29.99 110 LEU A CA 1
ATOM 720 C C . LEU A 1 110 ? -32.939 -15.872 11.749 1.00 32.82 110 LEU A C 1
ATOM 721 O O . LEU A 1 110 ? -33.770 -16.319 10.950 1.00 32.25 110 LEU A O 1
ATOM 726 N N . LEU A 1 111 ? -31.659 -15.642 11.411 1.00 29.86 111 LEU A N 1
ATOM 727 C CA . LEU A 1 111 ? -31.159 -15.964 10.073 1.00 33.28 111 LEU A CA 1
ATOM 728 C C . LEU A 1 111 ? -31.306 -17.451 9.760 1.00 37.36 111 LEU A C 1
ATOM 729 O O . LEU A 1 111 ? -31.660 -17.823 8.632 1.00 36.93 111 LEU A O 1
ATOM 734 N N . ILE A 1 112 ? -31.023 -18.318 10.740 1.00 38.78 112 ILE A N 1
ATOM 735 C CA . ILE A 1 112 ? -31.198 -19.755 10.538 1.00 35.20 112 ILE A CA 1
ATOM 736 C C . ILE A 1 112 ? -32.665 -20.079 10.291 1.00 36.70 112 ILE A C 1
ATOM 737 O O . ILE A 1 112 ? -32.999 -20.865 9.398 1.00 43.45 112 ILE A O 1
ATOM 742 N N . ALA A 1 113 ? -33.566 -19.477 11.077 1.00 36.55 113 ALA A N 1
ATOM 743 C CA . ALA A 1 113 ? -34.989 -19.777 10.937 1.00 40.64 113 ALA A CA 1
ATOM 744 C C . ALA A 1 113 ? -35.502 -19.374 9.562 1.00 41.11 113 ALA A C 1
ATOM 745 O O . ALA A 1 113 ? -36.300 -20.097 8.946 1.00 39.34 113 ALA A O 1
ATOM 747 N N . GLY A 1 114 ? -35.057 -18.215 9.070 1.00 35.26 114 GLY A N 1
ATOM 748 C CA . GLY A 1 114 ? -35.437 -17.783 7.737 1.00 38.04 114 GLY A CA 1
ATOM 749 C C . GLY A 1 114 ? -34.928 -18.705 6.648 1.00 37.67 114 GLY A C 1
ATOM 750 O O . GLY A 1 114 ? -35.549 -18.815 5.588 1.00 42.32 114 GLY A O 1
ATOM 751 N N . GLN A 1 115 ? -33.797 -19.381 6.892 1.00 44.14 115 GLN A N 1
ATOM 752 C CA . GLN A 1 115 ? -33.268 -20.324 5.911 1.00 42.17 115 GLN A CA 1
ATOM 753 C C . GLN A 1 115 ? -34.208 -21.499 5.689 1.00 50.40 115 GLN A C 1
ATOM 754 O O . GLN A 1 115 ? -34.261 -22.051 4.584 1.00 51.33 115 GLN A O 1
ATOM 760 N N . LYS A 1 116 ? -34.940 -21.905 6.724 1.00 47.23 116 LYS A N 1
ATOM 761 C CA . LYS A 1 116 ? -35.738 -23.122 6.690 1.00 48.37 116 LYS A CA 1
ATOM 762 C C . LYS A 1 116 ? -37.167 -22.878 6.227 1.00 53.12 116 LYS A C 1
ATOM 763 O O . LYS A 1 116 ? -37.984 -23.803 6.267 1.00 56.91 116 LYS A O 1
ATOM 765 N N . SER A 1 117 ? -37.484 -21.669 5.777 1.00 45.85 117 SER A N 1
ATOM 766 C CA . SER A 1 117 ? -38.850 -21.286 5.463 1.00 48.87 117 SER A CA 1
ATOM 767 C C . SER A 1 117 ? -39.019 -21.034 3.970 1.00 49.61 117 SER A C 1
ATOM 768 O O . SER A 1 117 ? -38.063 -20.692 3.268 1.00 53.89 117 SER A O 1
ATOM 771 N N . GLU A 1 118 ? -40.255 -21.216 3.494 1.00 55.28 118 GLU A N 1
ATOM 772 C CA . GLU A 1 118 ? -40.650 -20.789 2.157 1.00 55.73 118 GLU A CA 1
ATOM 773 C C . GLU A 1 118 ? -41.000 -19.306 2.110 1.00 57.41 118 GLU A C 1
ATOM 774 O O . GLU A 1 118 ? -41.132 -18.741 1.017 1.00 65.44 118 GLU A O 1
ATOM 776 N N . ILE A 1 119 ? -41.130 -18.672 3.265 1.00 42.71 119 ILE A N 1
ATOM 777 C CA . ILE A 1 119 ? -41.497 -17.263 3.376 1.00 35.78 119 ILE A CA 1
ATOM 778 C C . ILE A 1 119 ? -40.216 -16.450 3.503 1.00 36.20 119 ILE A C 1
ATOM 779 O O . ILE A 1 119 ? -39.368 -16.786 4.342 1.00 37.85 119 ILE A O 1
ATOM 784 N N . PRO A 1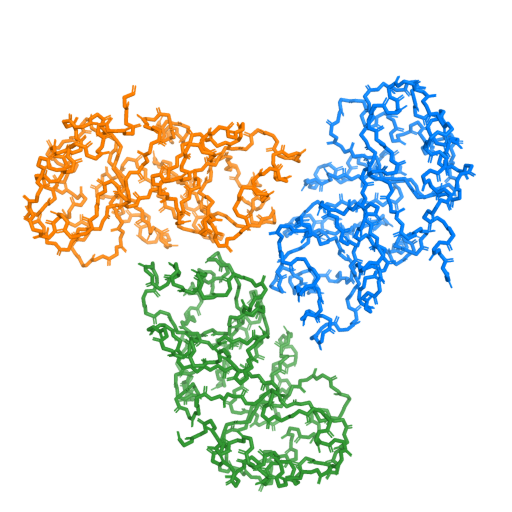 120 ? -40.028 -15.390 2.712 1.00 31.94 120 PRO A N 1
ATOM 785 C CA . PRO A 1 120 ? -38.779 -14.621 2.800 1.00 34.66 120 PRO A CA 1
ATOM 786 C C . PRO A 1 120 ? -38.667 -13.825 4.093 1.00 31.92 120 PRO A C 1
ATOM 787 O O . PRO A 1 120 ? -39.633 -13.224 4.563 1.00 28.53 120 PRO A O 1
ATOM 791 N N . LEU A 1 121 ? -37.469 -13.830 4.668 1.00 29.82 121 LEU A N 1
ATOM 792 C CA . LEU A 1 121 ? -37.124 -12.980 5.800 1.00 26.37 121 LEU A CA 1
ATOM 793 C C . LEU A 1 121 ? -36.236 -11.853 5.310 1.00 29.45 121 LEU A C 1
ATOM 794 O O . LEU A 1 121 ? -35.272 -12.098 4.577 1.00 28.05 121 LEU A O 1
ATOM 799 N N . ILE A 1 122 ? -36.569 -10.627 5.705 1.00 24.99 122 ILE A N 1
ATOM 800 C CA A ILE A 1 122 ? -35.726 -9.470 5.419 0.41 22.50 122 ILE A CA 1
ATOM 801 C CA B ILE A 1 122 ? -35.744 -9.453 5.423 0.59 21.97 122 ILE A CA 1
ATOM 802 C C . ILE A 1 122 ? -35.125 -9.012 6.742 1.00 21.45 122 ILE A C 1
ATOM 803 O O . ILE A 1 122 ? -35.792 -8.326 7.529 1.00 25.64 122 ILE A O 1
ATOM 812 N N . PRO A 1 123 ? -33.885 -9.391 7.039 1.00 22.40 123 PRO A N 1
ATOM 813 C CA . PRO A 1 123 ? -33.262 -8.972 8.295 1.00 21.66 123 PRO A CA 1
ATOM 814 C C . PRO A 1 123 ? -32.852 -7.509 8.230 1.00 20.82 123 PRO A C 1
ATOM 815 O O . PRO A 1 123 ? -32.666 -6.934 7.157 1.00 23.14 123 PRO A O 1
ATOM 819 N N . GLY A 1 124 ? -32.684 -6.922 9.410 1.00 23.34 124 GLY A N 1
ATOM 820 C CA . GLY A 1 124 ? -32.202 -5.556 9.534 1.00 23.62 124 GLY A CA 1
ATOM 821 C C . GLY A 1 124 ? -30.725 -5.548 9.892 1.00 21.96 124 GLY A C 1
ATOM 822 O O . GLY A 1 124 ? -30.278 -6.337 10.721 1.00 25.16 124 GLY A O 1
ATOM 823 N N . VAL A 1 125 ? -29.968 -4.663 9.241 1.00 20.28 125 VAL A N 1
ATOM 824 C CA . VAL A 1 125 ? -28.552 -4.481 9.549 1.00 20.71 125 VAL A CA 1
ATOM 825 C C . VAL A 1 125 ? -28.225 -2.994 9.586 1.00 20.84 125 VAL A C 1
ATOM 826 O O . VAL A 1 125 ? -28.947 -2.156 9.040 1.00 22.90 125 VAL A O 1
ATOM 830 N N . ALA A 1 126 ? -27.095 -2.679 10.235 1.00 18.76 126 ALA A N 1
ATOM 831 C CA . ALA A 1 126 ? -26.661 -1.290 10.339 1.00 19.29 126 ALA A CA 1
ATOM 832 C C . ALA A 1 126 ? -25.141 -1.179 10.326 1.00 22.77 126 ALA A C 1
ATOM 833 O O . ALA A 1 126 ? -24.613 -0.120 10.680 1.00 24.51 126 ALA A O 1
ATOM 835 N N . SER A 1 127 ? -24.419 -2.236 9.986 1.00 18.61 127 SER A N 1
ATOM 836 C CA . SER A 1 127 ? -22.973 -2.161 9.849 1.00 18.93 127 SER A CA 1
ATOM 837 C C . SER A 1 127 ? -22.568 -3.156 8.785 1.00 21.42 127 SER A C 1
ATOM 838 O O . SER A 1 127 ? -23.333 -4.062 8.440 1.00 19.42 127 SER A O 1
ATOM 841 N N . VAL A 1 128 ? -21.354 -2.971 8.267 1.00 20.03 128 VAL A N 1
ATOM 842 C CA . VAL A 1 128 ? -20.854 -3.863 7.226 1.00 19.21 128 VAL A CA 1
ATOM 843 C C . VAL A 1 128 ? -20.660 -5.271 7.771 1.00 21.30 128 VAL A C 1
ATOM 844 O O . VAL A 1 128 ? -20.893 -6.259 7.065 1.00 22.13 128 VAL A O 1
ATOM 848 N N . SER A 1 129 ? -20.235 -5.394 9.027 1.00 20.49 129 SER A N 1
ATOM 849 C CA . SER A 1 129 ? -20.076 -6.733 9.592 1.00 18.45 129 SER A CA 1
ATOM 850 C C . SER A 1 129 ? -21.423 -7.440 9.711 1.00 20.94 129 SER A C 1
ATOM 851 O O . SER A 1 129 ? -21.516 -8.652 9.485 1.00 21.18 129 SER A O 1
ATOM 854 N N . GLU A 1 130 ? -22.467 -6.710 10.097 1.00 20.14 130 GLU A N 1
ATOM 855 C CA . GLU A 1 130 ? -23.791 -7.318 10.160 1.00 19.36 130 GLU A CA 1
ATOM 856 C C . GLU A 1 130 ? -24.252 -7.742 8.770 1.00 22.96 130 GLU A C 1
ATOM 857 O O . GLU A 1 130 ? -24.767 -8.854 8.586 1.00 21.15 130 GLU A O 1
ATOM 863 N N . LEU A 1 131 ? -24.044 -6.881 7.778 1.00 19.64 131 LEU A N 1
ATOM 864 C CA A LEU A 1 131 ? -24.325 -7.254 6.394 0.57 20.68 131 LEU A CA 1
ATOM 865 C CA B LEU A 1 131 ? -24.330 -7.256 6.397 0.43 20.93 131 LEU A CA 1
ATOM 866 C C . LEU A 1 131 ? -23.592 -8.535 6.016 1.00 24.05 131 LEU A C 1
ATOM 867 O O . LEU A 1 131 ? -24.180 -9.462 5.437 1.00 22.35 131 LEU A O 1
ATOM 876 N N . MET A 1 132 ? -22.297 -8.611 6.346 1.00 20.66 132 MET A N 1
ATOM 877 C CA . MET A 1 132 ? -21.499 -9.763 5.943 1.00 20.50 132 MET A CA 1
ATOM 878 C C . MET A 1 132 ? -21.974 -11.032 6.630 1.00 22.97 132 MET A C 1
ATOM 879 O O . MET A 1 132 ? -21.925 -12.109 6.034 1.00 21.77 132 MET A O 1
ATOM 884 N N . GLU A 1 133 ? -22.421 -10.937 7.885 1.00 20.55 133 GLU A N 1
ATOM 885 C CA . GLU A 1 133 ? -22.974 -12.125 8.525 1.00 22.11 133 GLU A CA 1
ATOM 886 C C . GLU A 1 133 ? -24.221 -12.599 7.787 1.00 21.63 133 GLU A C 1
ATOM 887 O O . GLU A 1 133 ? -24.382 -13.799 7.546 1.00 23.40 133 GLU A O 1
ATOM 893 N N . GLY A 1 134 ? -25.086 -11.673 7.386 1.00 23.30 134 GLY A N 1
ATOM 894 C CA . GLY A 1 134 ? -26.261 -12.057 6.620 1.00 25.66 134 GLY A CA 1
ATOM 895 C C . GLY A 1 134 ? -25.894 -12.634 5.268 1.00 28.21 134 GLY A C 1
ATOM 896 O O . GLY A 1 134 ? -26.448 -13.654 4.850 1.00 25.45 134 GLY A O 1
ATOM 897 N N . LEU A 1 135 ? -24.948 -11.991 4.572 1.00 22.92 135 LEU A N 1
ATOM 898 C CA A LEU A 1 135 ? -24.498 -12.495 3.277 0.51 21.71 135 LEU A CA 1
ATOM 899 C CA B LEU A 1 135 ? -24.501 -12.499 3.276 0.49 21.61 135 LEU A CA 1
ATOM 900 C C . LEU A 1 135 ? -24.022 -13.939 3.377 1.00 24.95 135 LEU A C 1
ATOM 901 O O . LEU A 1 135 ? -24.361 -14.779 2.537 1.00 26.72 135 LEU A O 1
ATOM 910 N N . GLY A 1 136 ? -23.207 -14.234 4.394 1.00 28.06 136 GLY A N 1
ATOM 911 C CA . GLY A 1 136 ? -22.669 -15.566 4.577 1.00 25.56 136 GLY A CA 1
ATOM 912 C C . GLY A 1 136 ? -23.735 -16.616 4.797 1.00 26.60 136 GLY A C 1
ATOM 913 O O . GLY A 1 136 ? -23.494 -17.802 4.556 1.00 28.86 136 GLY A O 1
ATOM 914 N N . MET A 1 137 ? -24.919 -16.203 5.229 1.00 28.91 137 MET A N 1
ATOM 915 C CA A MET A 1 137 ? -26.017 -17.138 5.400 0.58 32.13 137 MET A CA 1
ATOM 916 C CA B MET A 1 137 ? -26.054 -17.082 5.436 0.42 33.00 137 MET A CA 1
ATOM 917 C C . MET A 1 137 ? -27.037 -17.043 4.273 1.00 34.55 137 MET A C 1
ATOM 918 O O . MET A 1 137 ? -28.131 -17.592 4.394 1.00 31.69 137 MET A O 1
ATOM 927 N N . GLY A 1 138 ? -26.685 -16.378 3.174 1.00 29.12 138 GLY A N 1
ATOM 928 C CA . GLY A 1 138 ? -27.479 -16.399 1.964 1.00 30.45 138 GLY A CA 1
ATOM 929 C C . GLY A 1 138 ? -28.410 -15.226 1.755 1.00 31.27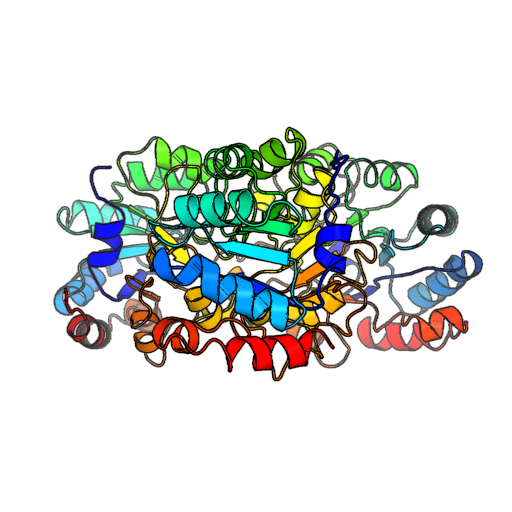 138 GLY A C 1
ATOM 930 O O . GLY A 1 138 ? -29.267 -15.299 0.866 1.00 33.78 138 GLY A O 1
ATOM 931 N N . TYR A 1 139 ? -28.269 -14.155 2.528 1.00 26.01 139 TYR A N 1
ATOM 932 C CA . TYR A 1 139 ? -29.162 -13.002 2.455 1.00 27.20 139 TYR A CA 1
ATOM 933 C C . TYR A 1 139 ? -28.493 -11.839 1.732 1.00 29.33 139 TYR A C 1
ATOM 934 O O . TYR A 1 139 ? -27.337 -11.511 2.006 1.00 29.05 139 TYR A O 1
ATOM 943 N N . ASN A 1 140 ? -29.228 -11.197 0.820 1.00 27.49 140 ASN A N 1
ATOM 944 C CA . ASN A 1 140 ? -28.687 -9.976 0.229 1.00 30.76 140 ASN A CA 1
ATOM 945 C C . ASN A 1 140 ? -29.759 -8.911 0.022 1.00 32.69 140 ASN A C 1
ATOM 946 O O . ASN A 1 140 ? -29.579 -8.009 -0.811 1.00 27.88 140 ASN A O 1
ATOM 951 N N . HIS A 1 141 ? -30.866 -9.003 0.754 1.00 25.69 141 HIS A N 1
ATOM 952 C CA . HIS A 1 141 ? -31.878 -7.956 0.832 1.00 25.56 141 HIS A CA 1
ATOM 953 C C . HIS A 1 141 ? -32.102 -7.678 2.303 1.00 23.78 141 HIS A C 1
ATOM 954 O O . HIS A 1 141 ? -32.480 -8.587 3.052 1.00 25.80 141 HIS A O 1
ATOM 961 N N . PHE A 1 142 ? -31.848 -6.440 2.719 1.00 25.54 142 PHE A N 1
ATOM 962 C CA . PHE A 1 142 ? -31.842 -6.084 4.125 1.00 23.96 142 PHE A CA 1
ATOM 963 C C . PHE A 1 142 ? -32.625 -4.809 4.365 1.00 24.43 142 PHE A C 1
ATOM 964 O O . PHE A 1 142 ? -32.713 -3.933 3.503 1.00 24.58 142 PHE A O 1
ATOM 972 N N . LYS A 1 143 ? -33.173 -4.714 5.562 1.00 22.38 143 LYS A N 1
ATOM 973 C CA . LYS A 1 143 ? -33.612 -3.434 6.081 1.00 22.34 143 LYS A CA 1
ATOM 974 C C . LYS A 1 143 ? -32.405 -2.734 6.685 1.00 25.28 143 LYS A C 1
ATOM 975 O O . LYS A 1 143 ? -31.545 -3.379 7.280 1.00 25.79 143 LYS A O 1
ATOM 981 N N . PHE A 1 144 ? -32.290 -1.433 6.457 1.00 19.96 144 PHE A N 1
ATOM 982 C CA . PHE A 1 144 ? -31.257 -0.623 7.100 1.00 20.64 144 PHE A CA 1
ATOM 983 C C . PHE A 1 144 ? -31.968 0.213 8.158 1.00 22.38 144 PHE A C 1
ATOM 984 O O . PHE A 1 144 ? -32.742 1.119 7.827 1.00 24.77 144 PHE A O 1
ATOM 992 N N . PHE A 1 145 ? -31.728 -0.093 9.434 1.00 21.21 145 PHE A N 1
ATOM 993 C CA . PHE A 1 145 ? -32.536 0.478 10.509 1.00 23.27 145 PHE A CA 1
ATOM 994 C C . PHE A 1 145 ? -31.699 0.764 11.753 1.00 20.95 145 PHE A C 1
ATOM 995 O O . PHE A 1 145 ? -30.863 -0.066 12.134 1.00 23.15 145 PHE A O 1
ATOM 1003 N N . PRO A 1 146 ? -31.909 1.917 12.422 1.00 23.04 146 PRO A N 1
ATOM 1004 C CA . PRO A 1 146 ? -32.746 3.063 12.019 1.00 22.87 146 PRO A CA 1
ATOM 1005 C C . PRO A 1 146 ? -31.937 3.967 11.108 1.00 24.98 146 PRO A C 1
ATOM 1006 O O . PRO A 1 146 ? -30.908 4.494 11.523 1.00 27.82 146 PRO A O 1
ATOM 1010 N N . ALA A 1 147 ? -32.394 4.096 9.863 1.00 23.15 147 ALA A N 1
ATOM 1011 C CA . ALA A 1 147 ? -31.545 4.629 8.801 1.00 25.44 147 ALA A CA 1
ATOM 1012 C C . ALA A 1 147 ? -31.015 6.019 9.137 1.00 26.54 147 ALA A C 1
ATOM 1013 O O . ALA A 1 147 ? -29.809 6.276 9.029 1.00 27.98 147 ALA A O 1
ATOM 1015 N N . ALA A 1 148 ? -31.898 6.930 9.549 1.00 26.23 148 ALA A N 1
ATOM 1016 C CA . ALA A 1 148 ? -31.485 8.319 9.742 1.00 28.80 148 ALA A CA 1
ATOM 1017 C C . ALA A 1 148 ? -30.531 8.483 10.918 1.00 38.78 148 ALA A C 1
ATOM 1018 O O . ALA A 1 148 ? -29.715 9.412 10.923 1.00 41.53 148 ALA A O 1
ATOM 1020 N N . ALA A 1 149 ? -30.616 7.602 11.918 1.00 30.80 149 ALA A N 1
ATOM 1021 C CA . ALA A 1 149 ? -29.760 7.697 13.096 1.00 32.89 149 ALA A CA 1
ATOM 1022 C C . ALA A 1 149 ? -28.525 6.815 13.016 1.00 35.28 149 ALA A C 1
ATOM 1023 O O . ALA A 1 149 ? -27.603 6.999 13.817 1.00 37.32 149 ALA A O 1
ATOM 1025 N N . ALA A 1 150 ? -28.474 5.878 12.069 1.00 27.08 150 ALA A N 1
ATOM 1026 C CA . ALA A 1 150 ? -27.395 4.904 11.973 1.00 29.42 150 ALA A CA 1
ATOM 1027 C C . ALA A 1 150 ? -26.410 5.205 10.849 1.00 31.30 150 ALA A C 1
ATOM 1028 O O . ALA A 1 150 ? -25.643 4.322 10.458 1.00 35.10 150 ALA A O 1
ATOM 1030 N N . GLY A 1 151 ? -26.418 6.417 10.312 1.00 27.63 151 GLY A N 1
ATOM 1031 C CA . GLY A 1 151 ? -25.461 6.766 9.277 1.00 26.50 151 GLY A CA 1
ATOM 1032 C C . GLY A 1 151 ? -26.080 7.304 8.002 1.00 27.04 151 GLY A C 1
ATOM 1033 O O . GLY A 1 151 ? -25.398 7.958 7.209 1.00 28.49 151 GLY A O 1
ATOM 1034 N N . GLY A 1 152 ? -27.366 7.016 7.786 1.00 27.42 152 GLY A N 1
ATOM 1035 C CA . GLY A 1 152 ? -28.141 7.681 6.749 1.00 28.69 152 GLY A CA 1
ATOM 1036 C C . GLY A 1 152 ? -27.618 7.439 5.342 1.00 28.36 152 GLY A C 1
ATOM 1037 O O . GLY A 1 152 ? -27.080 6.377 5.012 1.00 26.57 152 GLY A O 1
ATOM 1038 N N . ILE A 1 153 ? -27.805 8.455 4.488 1.00 26.90 153 ILE A N 1
ATOM 1039 C CA . ILE A 1 153 ? -27.366 8.338 3.095 1.00 29.96 153 ILE A CA 1
ATOM 1040 C C . ILE A 1 153 ? -25.857 8.142 2.978 1.00 27.36 153 ILE A C 1
ATOM 1041 O O . ILE A 1 153 ? -25.432 7.275 2.199 1.00 29.16 153 ILE A O 1
ATOM 1046 N N . PRO A 1 154 ? -25.000 8.860 3.718 1.00 27.54 154 PRO A N 1
ATOM 1047 C CA . PRO A 1 154 ? -23.550 8.576 3.619 1.00 30.94 154 PRO A CA 1
ATOM 1048 C C . PRO A 1 154 ? -23.186 7.129 3.901 1.00 28.09 154 PRO A C 1
ATOM 1049 O O . PRO A 1 154 ? -22.297 6.575 3.237 1.00 27.96 154 PRO A O 1
ATOM 1053 N N . MET A 1 155 ? -23.847 6.496 4.875 1.00 25.72 155 MET A N 1
ATOM 1054 C CA . MET A 1 155 ? -23.575 5.095 5.160 1.00 28.90 155 MET A CA 1
ATOM 1055 C C . MET A 1 155 ? -23.939 4.217 3.968 1.00 26.56 155 MET A C 1
ATOM 1056 O O . MET A 1 155 ? -23.144 3.381 3.526 1.00 25.70 155 MET A O 1
ATOM 1061 N N . LEU A 1 156 ? -25.145 4.404 3.429 1.00 27.39 156 LEU A N 1
ATOM 1062 C CA . LEU A 1 156 ? -25.588 3.599 2.294 1.00 25.94 156 LEU A CA 1
ATOM 1063 C C . LEU A 1 156 ? -24.691 3.795 1.076 1.00 26.82 156 LEU A C 1
ATOM 1064 O O . LEU A 1 156 ? -24.396 2.835 0.355 1.00 29.98 156 LEU A O 1
ATOM 1069 N N . LYS A 1 157 ? -24.252 5.033 0.825 1.00 24.12 157 LYS A N 1
ATOM 1070 C CA . LYS A 1 157 ? -23.395 5.297 -0.329 1.00 27.01 157 LYS A CA 1
ATOM 1071 C C . LYS A 1 157 ? -22.064 4.576 -0.196 1.00 29.72 157 LYS A C 1
ATOM 1072 O O . LYS A 1 157 ? -21.556 4.010 -1.171 1.00 30.02 157 LYS A O 1
ATOM 1078 N N . ALA A 1 158 ? -21.478 4.597 1.003 1.00 27.37 158 ALA A N 1
ATOM 1079 C CA . ALA A 1 158 ? -20.195 3.935 1.213 1.00 29.52 158 ALA A CA 1
ATOM 1080 C C . ALA A 1 158 ? -20.326 2.424 1.049 1.00 31.40 158 ALA A C 1
ATOM 1081 O O . ALA A 1 158 ? -19.430 1.765 0.509 1.00 31.33 158 ALA A O 1
ATOM 1083 N N . ILE A 1 159 ? -21.451 1.862 1.490 1.00 29.80 159 ILE A N 1
ATOM 1084 C CA . ILE A 1 159 ? -21.668 0.424 1.362 1.00 27.36 159 ILE A CA 1
ATOM 1085 C C . ILE A 1 159 ? -21.900 0.045 -0.090 1.00 31.66 159 ILE A C 1
ATOM 1086 O O . ILE A 1 159 ? -21.490 -1.037 -0.526 1.00 31.55 159 ILE A O 1
ATOM 1091 N N . SER A 1 160 ? -22.539 0.932 -0.868 1.00 30.24 160 SER A N 1
ATOM 1092 C CA A SER A 1 160 ? -22.843 0.607 -2.258 0.55 28.76 160 SER A CA 1
ATOM 1093 C CA B SER A 1 160 ? -22.841 0.626 -2.263 0.45 28.92 160 SER A CA 1
ATOM 1094 C C . SER A 1 160 ? -21.575 0.354 -3.063 1.00 34.59 160 SER A C 1
ATOM 1095 O O . SER A 1 160 ? -21.588 -0.458 -3.992 1.00 38.30 160 SER A O 1
ATOM 1100 N N . GLY A 1 161 ? -20.470 1.014 -2.710 1.00 40.94 161 GLY A N 1
ATOM 1101 C CA . GLY A 1 161 ? -19.233 0.804 -3.435 1.00 44.58 161 GLY A CA 1
ATOM 1102 C C . GLY A 1 161 ? -18.610 -0.555 -3.189 1.00 40.29 161 GLY A C 1
ATOM 1103 O O . GLY A 1 161 ? -17.920 -1.091 -4.061 1.00 43.07 161 GLY A O 1
ATOM 1104 N N . VAL A 1 162 ? -18.844 -1.139 -2.019 1.00 33.46 162 VAL A N 1
ATOM 1105 C CA A VAL A 1 162 ? -18.214 -2.394 -1.629 0.42 30.82 162 VAL A CA 1
ATOM 1106 C CA B VAL A 1 162 ? -18.198 -2.406 -1.689 0.58 30.79 162 VAL A CA 1
ATOM 1107 C C . VAL A 1 162 ? -19.135 -3.592 -1.868 1.00 32.73 162 VAL A C 1
ATOM 1108 O O . VAL A 1 162 ? -18.658 -4.710 -2.111 1.00 31.31 162 VAL A O 1
ATOM 1115 N N . PHE A 1 163 ? -20.454 -3.381 -1.802 1.00 26.00 163 PHE A N 1
ATOM 1116 C CA . PHE A 1 163 ? -21.444 -4.447 -1.980 1.00 29.66 163 PHE A CA 1
ATOM 1117 C C . PHE A 1 163 ? -22.505 -4.011 -2.983 1.00 26.29 163 PHE A C 1
ATOM 1118 O O . PHE A 1 163 ? -23.675 -3.817 -2.623 1.00 30.59 163 PHE A O 1
ATOM 1126 N N . PRO A 1 164 ? -22.141 -3.864 -4.257 1.00 29.41 164 PRO A N 1
ATOM 1127 C CA . PRO A 1 164 ? -23.128 -3.382 -5.237 1.00 34.94 164 PRO A CA 1
ATOM 1128 C C . PRO A 1 164 ? -24.289 -4.343 -5.450 1.00 35.57 164 PRO A C 1
ATOM 1129 O O . PRO A 1 164 ? -25.346 -3.919 -5.935 1.00 40.04 164 PRO A O 1
ATOM 1133 N N . GLN A 1 165 ? -24.137 -5.615 -5.079 1.00 35.66 165 GLN A N 1
ATOM 1134 C CA . GLN A 1 165 ? -25.187 -6.617 -5.230 1.00 43.81 165 GLN A CA 1
ATOM 1135 C C . GLN A 1 165 ? -26.207 -6.599 -4.096 1.00 38.45 165 GLN A C 1
ATOM 1136 O O . GLN A 1 165 ? -27.255 -7.239 -4.222 1.00 43.06 165 GLN A O 1
ATOM 1142 N N . VAL A 1 166 ? -25.942 -5.901 -3.003 1.00 30.40 166 VAL A N 1
ATOM 1143 C CA . VAL A 1 166 ? -26.810 -5.965 -1.830 1.00 31.56 16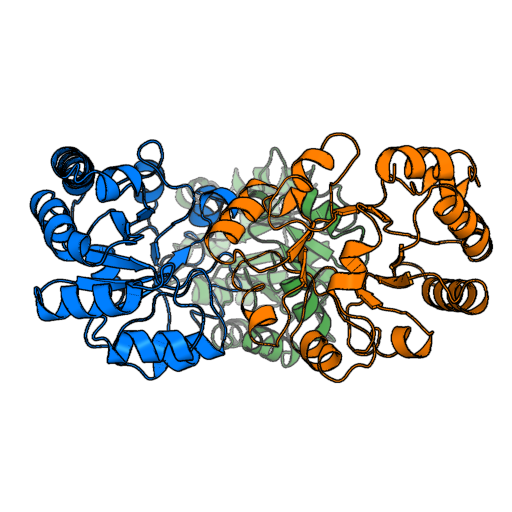6 VAL A CA 1
ATOM 1144 C C . VAL A 1 166 ? -27.832 -4.839 -1.923 1.00 33.30 166 VAL A C 1
ATOM 1145 O O . VAL A 1 166 ? -27.480 -3.694 -2.225 1.00 30.96 166 VAL A O 1
ATOM 1149 N N . LYS A 1 167 ? -29.105 -5.168 -1.700 1.00 28.16 167 LYS A N 1
ATOM 1150 C CA . LYS A 1 167 ? -30.191 -4.200 -1.802 1.00 32.54 167 LYS A CA 1
ATOM 1151 C C . LYS A 1 167 ? -30.767 -3.892 -0.425 1.00 28.16 167 LYS A C 1
ATOM 1152 O O . LYS A 1 167 ? -30.879 -4.780 0.429 1.00 25.76 167 LYS A O 1
ATOM 1158 N N . PHE A 1 168 ? -31.135 -2.627 -0.209 1.00 22.95 168 PHE A N 1
ATOM 1159 C CA . PHE A 1 168 ? -31.595 -2.162 1.092 1.00 22.33 168 PHE A CA 1
ATOM 1160 C C . PHE A 1 168 ? -32.985 -1.556 1.015 1.00 23.32 168 PHE A C 1
ATOM 1161 O O . PHE A 1 168 ? -33.395 -1.005 -0.017 1.00 23.56 168 PHE A O 1
ATOM 1169 N N . CYS A 1 169 ? -33.687 -1.671 2.144 1.00 22.49 169 CYS A N 1
ATOM 1170 C CA . CYS A 1 169 ? -34.905 -0.925 2.451 1.00 24.84 169 CYS A CA 1
ATOM 1171 C C . CYS A 1 169 ? -34.628 -0.092 3.698 1.00 22.21 169 CYS A C 1
ATOM 1172 O O . CYS A 1 169 ? -34.791 -0.576 4.837 1.00 22.75 169 CYS A O 1
ATOM 1175 N N . PRO A 1 170 ? -34.171 1.148 3.536 1.00 22.04 170 PRO A N 1
ATOM 1176 C CA . PRO A 1 170 ? -33.962 2.022 4.698 1.00 24.16 170 PRO A CA 1
ATOM 1177 C C . PRO A 1 170 ? -35.285 2.362 5.360 1.00 20.93 170 PRO A C 1
ATOM 1178 O O . PRO A 1 170 ? -36.263 2.690 4.685 1.00 22.88 170 PRO A O 1
ATOM 1182 N N . THR A 1 171 ? -35.304 2.267 6.689 1.00 19.62 171 THR A N 1
ATOM 1183 C CA A THR A 1 171 ? -36.470 2.562 7.513 0.82 22.39 171 THR A CA 1
ATOM 1184 C CA B THR A 1 171 ? -36.465 2.653 7.469 0.18 23.77 171 THR A CA 1
ATOM 1185 C C . THR A 1 171 ? -35.989 3.227 8.793 1.00 25.28 171 THR A C 1
ATOM 1186 O O . THR A 1 171 ? -34.888 2.923 9.273 1.00 25.37 171 THR A O 1
ATOM 1193 N N . GLY A 1 172 ? -36.826 4.090 9.361 1.00 26.53 172 GLY A N 1
ATOM 1194 C CA . GLY A 1 172 ? -36.482 4.769 10.592 1.00 33.64 172 GLY A CA 1
ATOM 1195 C C . GLY A 1 172 ? -36.018 6.173 10.280 1.00 30.21 172 GLY A C 1
ATOM 1196 O O . GLY A 1 172 ? -34.879 6.371 9.843 1.00 30.98 172 GLY A O 1
ATOM 1197 N N . GLY A 1 173 ? -36.894 7.151 10.485 1.00 31.05 173 GLY A N 1
ATOM 1198 C CA . GLY A 1 173 ? -36.568 8.519 10.154 1.00 34.49 173 GLY A CA 1
ATOM 1199 C C . GLY A 1 173 ? -36.716 8.862 8.692 1.00 33.39 173 GLY A C 1
ATOM 1200 O O . GLY A 1 173 ? -36.215 9.909 8.268 1.00 35.72 173 GLY A O 1
ATOM 1201 N N . ILE A 1 174 ? -37.359 8.002 7.899 1.00 28.25 174 ILE A N 1
ATOM 1202 C CA . ILE A 1 174 ? -37.665 8.310 6.506 1.00 29.59 174 ILE A CA 1
ATOM 1203 C C . ILE A 1 174 ? -39.018 8.994 6.484 1.00 28.41 174 ILE A C 1
ATOM 1204 O O . ILE A 1 174 ? -39.934 8.596 7.212 1.00 28.84 174 ILE A O 1
ATOM 1209 N N . ASN A 1 175 ? -39.148 10.031 5.659 1.00 26.05 175 ASN A N 1
ATOM 1210 C CA . ASN A 1 175 ? -40.382 10.806 5.610 1.00 30.11 175 ASN A CA 1
ATOM 1211 C C . ASN A 1 175 ? -40.563 11.368 4.203 1.00 27.78 175 ASN A C 1
ATOM 1212 O O . ASN A 1 175 ? -39.751 11.123 3.304 1.00 29.53 175 ASN A O 1
ATOM 1217 N N . SER A 1 176 ? -41.631 12.161 4.016 1.00 31.91 176 SER A N 1
ATOM 1218 C CA . SER A 1 176 ? -41.908 12.706 2.690 1.00 33.45 176 SER A CA 1
ATOM 1219 C C . SER A 1 176 ? -40.827 13.679 2.233 1.00 32.31 176 SER A C 1
ATOM 1220 O O . SER A 1 176 ? -40.642 13.870 1.026 1.00 39.80 176 SER A O 1
ATOM 1223 N N . LYS A 1 177 ? -40.086 14.276 3.171 1.00 33.55 177 LYS A N 1
ATOM 1224 C CA . LYS A 1 177 ? -39.081 15.266 2.800 1.00 38.42 177 LYS A CA 1
ATOM 1225 C C . LYS A 1 177 ? -37.746 14.648 2.388 1.00 36.83 177 LYS A C 1
ATOM 1226 O O . LYS A 1 177 ? -36.963 15.314 1.701 1.00 40.93 177 LYS A O 1
ATOM 1228 N N . ASN A 1 178 ? -37.459 13.402 2.775 1.00 33.58 178 ASN A N 1
ATOM 1229 C CA . ASN A 1 178 ? -36.163 12.815 2.445 1.00 32.93 178 ASN A CA 1
ATOM 1230 C C . ASN A 1 178 ? -36.226 11.483 1.705 1.00 31.47 178 ASN A C 1
ATOM 1231 O O . ASN A 1 178 ? -35.170 10.973 1.311 1.00 31.81 178 ASN A O 1
ATOM 1236 N N . TYR A 1 179 ? -37.413 10.911 1.476 1.00 27.16 179 TYR A N 1
ATOM 1237 C CA . TYR A 1 179 ? -37.435 9.550 0.949 1.00 26.57 179 TYR A CA 1
ATOM 1238 C C . TYR A 1 179 ? -36.913 9.478 -0.484 1.00 30.90 179 TYR A C 1
ATOM 1239 O O . TYR A 1 179 ? -36.276 8.486 -0.859 1.00 30.37 179 TYR A O 1
ATOM 1248 N N . GLU A 1 180 ? -37.128 10.514 -1.292 1.00 29.69 180 GLU A N 1
ATOM 1249 C CA . GLU A 1 180 ? -36.655 10.429 -2.667 1.00 31.54 180 GLU A CA 1
ATOM 1250 C C . GLU A 1 180 ? -35.133 10.472 -2.729 1.00 31.49 180 GLU A C 1
ATOM 1251 O O . GLU A 1 180 ? -34.535 9.868 -3.626 1.00 32.75 180 GLU A O 1
ATOM 1257 N N . GLU A 1 181 ? -34.498 11.153 -1.771 1.00 31.43 181 GLU A N 1
ATOM 1258 C CA . GLU A 1 181 ? -33.039 11.179 -1.710 1.00 32.40 181 GLU A CA 1
ATOM 1259 C C . GLU A 1 181 ? -32.482 9.791 -1.414 1.00 29.28 181 GLU A C 1
ATOM 1260 O O . GLU A 1 181 ? -31.465 9.385 -1.992 1.00 30.29 181 GLU A O 1
ATOM 1266 N N . TYR A 1 182 ? -33.141 9.052 -0.517 1.00 26.82 182 TYR A N 1
ATOM 1267 C CA . TYR A 1 182 ? -32.776 7.658 -0.265 1.00 24.96 182 TYR A CA 1
ATOM 1268 C C . TYR A 1 182 ? -33.020 6.795 -1.498 1.00 25.26 182 TYR A C 1
ATOM 1269 O O . TYR A 1 182 ? -32.156 6.004 -1.890 1.00 28.35 182 TYR A O 1
ATOM 1278 N N . LEU A 1 183 ? -34.183 6.963 -2.146 1.00 26.00 183 LEU A N 1
ATOM 1279 C CA . LEU A 1 183 ? -34.537 6.127 -3.292 1.00 30.41 183 LEU A CA 1
ATOM 1280 C C . LEU A 1 183 ? -33.569 6.299 -4.453 1.00 36.27 183 LEU A C 1
ATOM 1281 O O . LEU A 1 183 ? -33.370 5.359 -5.231 1.00 39.98 183 LEU A O 1
ATOM 1286 N N . CYS A 1 184 ? -32.951 7.477 -4.582 1.00 31.80 184 CYS A N 1
ATOM 1287 C CA . CYS A 1 184 ? -32.005 7.715 -5.666 1.00 37.00 184 CYS A CA 1
ATOM 1288 C C . CYS A 1 184 ? -30.736 6.879 -5.549 1.00 36.06 184 CYS A C 1
ATOM 1289 O O . CYS A 1 184 ? -30.005 6.756 -6.539 1.00 39.50 184 CYS A O 1
ATOM 1292 N N . LEU A 1 185 ? -30.454 6.309 -4.382 1.00 29.89 185 LEU A N 1
ATOM 1293 C CA . LEU A 1 185 ? -29.217 5.561 -4.212 1.00 31.40 185 LEU A CA 1
ATOM 1294 C C . LEU A 1 185 ? -29.277 4.254 -4.998 1.00 32.63 185 LEU A C 1
ATOM 1295 O O . LEU A 1 185 ? -30.326 3.601 -5.041 1.00 31.10 185 LEU A O 1
ATOM 1300 N N . PRO A 1 186 ? -28.167 3.836 -5.614 1.00 35.68 186 PRO A N 1
ATOM 1301 C CA . PRO A 1 186 ? -28.209 2.637 -6.467 1.00 34.84 186 PRO A CA 1
ATOM 1302 C C . PRO A 1 186 ? -28.471 1.351 -5.703 1.00 32.74 186 PRO A C 1
ATOM 1303 O O . PRO A 1 186 ? -28.912 0.368 -6.317 1.00 36.43 186 PRO A O 1
ATOM 1307 N N . ASN A 1 187 ? -28.221 1.320 -4.396 1.00 31.47 187 ASN A N 1
ATOM 1308 C CA . ASN A 1 187 ? -28.436 0.116 -3.612 1.00 28.85 187 ASN A CA 1
ATOM 1309 C C . ASN A 1 187 ? -29.696 0.190 -2.765 1.00 27.58 187 ASN A C 1
ATOM 1310 O O . ASN A 1 187 ? -29.905 -0.671 -1.909 1.00 27.18 187 ASN A O 1
ATOM 1315 N N . VAL A 1 188 ? -30.548 1.186 -2.984 1.00 30.41 188 VAL A N 1
ATOM 1316 C CA . VAL A 1 188 ? -31.808 1.307 -2.262 1.00 29.06 188 VAL A CA 1
ATOM 1317 C C . VAL A 1 188 ? -32.933 0.935 -3.213 1.00 29.67 188 VAL A C 1
ATOM 1318 O O . VAL A 1 188 ? -33.156 1.620 -4.219 1.00 31.91 188 VAL A O 1
ATOM 1322 N N . ALA A 1 189 ? -33.627 -0.158 -2.906 1.00 28.33 189 ALA A N 1
ATOM 1323 C CA . ALA A 1 189 ? -34.702 -0.661 -3.753 1.00 28.49 189 ALA A CA 1
ATOM 1324 C C . ALA A 1 189 ? -36.048 -0.052 -3.407 1.00 33.44 189 ALA A C 1
ATOM 1325 O O . ALA A 1 189 ? -36.919 0.044 -4.275 1.00 33.05 189 ALA A O 1
ATOM 1327 N N . CYS A 1 190 ? -36.228 0.355 -2.158 1.00 27.50 190 CYS A N 1
ATOM 1328 C CA . CYS A 1 190 ? -37.456 0.946 -1.639 1.00 25.55 190 CYS A CA 1
ATOM 1329 C C . CYS A 1 190 ? -37.097 1.464 -0.260 1.00 25.19 190 CYS A C 1
ATOM 1330 O O . CYS A 1 190 ? -35.989 1.233 0.227 1.00 25.71 190 CYS A O 1
ATOM 1333 N N . VAL A 1 191 ? -38.035 2.173 0.360 1.00 24.64 191 VAL A N 1
ATOM 1334 C CA . VAL A 1 191 ? -37.903 2.607 1.743 1.00 24.78 191 VAL A CA 1
ATOM 1335 C C . VAL A 1 191 ? -39.137 2.135 2.503 1.00 24.41 191 VAL A C 1
ATOM 1336 O O . VAL A 1 191 ? -40.116 1.665 1.919 1.00 25.32 191 VAL A O 1
ATOM 1340 N N . GLY A 1 192 ? -39.066 2.230 3.827 1.00 24.99 192 GLY A N 1
ATOM 1341 C CA . GLY A 1 192 ? -40.190 1.912 4.681 1.00 25.06 192 GLY A CA 1
ATOM 1342 C C . GLY A 1 192 ? -40.496 3.089 5.582 1.00 25.60 192 GLY A C 1
ATOM 1343 O O . GLY A 1 192 ? -39.595 3.813 6.004 1.00 27.60 192 GLY A O 1
ATOM 1344 N N . GLY A 1 193 ? -41.777 3.284 5.870 1.00 25.37 193 GLY A N 1
ATOM 1345 C CA . GLY A 1 193 ? -42.133 4.355 6.776 1.00 29.37 193 GLY A CA 1
ATOM 1346 C C . GLY A 1 193 ? -43.591 4.323 7.160 1.00 26.17 193 GLY A C 1
ATOM 1347 O O . GLY A 1 193 ? -44.447 3.819 6.423 1.00 25.19 193 GLY A O 1
ATOM 1348 N N . SER A 1 194 ? -43.860 4.894 8.327 1.00 27.75 194 SER A N 1
ATOM 1349 C CA . SER A 1 194 ? -45.226 5.055 8.784 1.00 27.85 194 SER A CA 1
ATOM 1350 C C . SER A 1 194 ? -45.894 6.310 8.242 1.00 27.42 194 SER A C 1
ATOM 1351 O O . SER A 1 194 ? -47.097 6.477 8.443 1.00 27.54 194 SER A O 1
ATOM 1354 N N . TRP A 1 195 ? -45.164 7.194 7.554 1.00 30.00 195 TRP A N 1
ATOM 1355 C CA . TRP A 1 195 ? -45.765 8.484 7.226 1.00 28.73 195 TRP A CA 1
ATOM 1356 C C . TRP A 1 195 ? -46.871 8.368 6.192 1.00 26.32 195 TRP A C 1
ATOM 1357 O O . TRP A 1 195 ? -47.710 9.269 6.103 1.00 30.96 195 TRP A O 1
ATOM 1368 N N . ILE A 1 196 ? -46.913 7.278 5.418 1.00 25.06 196 ILE A N 1
ATOM 1369 C CA . ILE A 1 196 ? -48.024 7.111 4.494 1.00 24.42 196 ILE A CA 1
ATOM 1370 C C . ILE A 1 196 ? -49.205 6.417 5.147 1.00 26.60 196 ILE A C 1
ATOM 1371 O O . ILE A 1 196 ? -50.276 6.355 4.527 1.00 27.34 196 ILE A O 1
ATOM 1376 N N . VAL A 1 197 ? -49.048 5.916 6.376 1.00 25.23 197 VAL A N 1
ATOM 1377 C CA . VAL A 1 197 ? -50.105 5.265 7.156 1.00 25.89 197 VAL A CA 1
ATOM 1378 C C . VAL A 1 197 ? -50.074 5.762 8.600 1.00 27.47 197 VAL A C 1
ATOM 1379 O O . VAL A 1 197 ? -49.935 4.954 9.537 1.00 30.07 197 VAL A O 1
ATOM 1383 N N . PRO A 1 198 ? -50.208 7.065 8.834 1.00 29.41 198 PRO A N 1
ATOM 1384 C CA . PRO A 1 198 ? -50.069 7.583 10.201 1.00 30.23 198 PRO A CA 1
ATOM 1385 C C . PRO A 1 198 ? -51.145 7.028 11.125 1.00 32.00 198 PRO A C 1
ATOM 1386 O O . PRO A 1 198 ? -52.307 6.866 10.736 1.00 33.30 198 PRO A O 1
ATOM 1390 N N . GLU A 1 199 ? -50.745 6.732 12.366 1.00 34.25 199 GLU A N 1
ATOM 1391 C CA . GLU A 1 199 ? -51.686 6.126 13.303 1.00 35.22 199 GLU A CA 1
ATOM 1392 C C . GLU A 1 199 ? -52.902 7.015 13.530 1.00 36.06 199 GLU A C 1
ATOM 1393 O O . GLU A 1 199 ? -54.025 6.515 13.669 1.00 38.81 199 GLU A O 1
ATOM 1399 N N . GLU A 1 200 ? -52.710 8.337 13.563 1.00 38.99 200 GLU A N 1
ATOM 1400 C CA . GLU A 1 200 ? -53.852 9.226 13.760 1.00 42.83 200 GLU A CA 1
ATOM 1401 C C . GLU A 1 200 ? -54.855 9.092 12.619 1.00 37.05 200 GLU A C 1
ATOM 1402 O O . GLU A 1 200 ? -56.073 9.097 12.841 1.00 37.00 200 GLU A O 1
ATOM 1404 N N . ALA A 1 201 ? -54.366 8.959 11.388 1.00 33.30 201 ALA A N 1
ATOM 1405 C CA . ALA A 1 201 ? -55.285 8.832 10.265 1.00 32.17 201 ALA A CA 1
ATOM 1406 C C . ALA A 1 201 ? -56.012 7.493 10.299 1.00 31.59 201 ALA A C 1
ATOM 1407 O O . ALA A 1 201 ? -57.194 7.417 9.956 1.00 31.66 201 ALA A O 1
ATOM 1409 N N . ILE A 1 202 ? -55.327 6.429 10.719 1.00 31.65 202 ILE A N 1
ATOM 1410 C CA . ILE A 1 202 ? -55.991 5.134 10.845 1.00 36.60 202 ILE A CA 1
ATOM 1411 C C . ILE A 1 202 ? -57.090 5.210 11.893 1.00 36.17 202 ILE A C 1
ATOM 1412 O O . ILE A 1 202 ? -58.237 4.811 11.652 1.00 35.15 202 ILE A O 1
ATOM 1417 N N . LYS A 1 203 ? -56.744 5.721 13.079 1.00 36.07 203 LYS A N 1
ATOM 1418 C CA . LYS A 1 203 ? -57.709 5.832 14.170 1.00 38.77 203 LYS A CA 1
ATOM 1419 C C . LYS A 1 203 ? -58.953 6.595 13.734 1.00 42.25 203 LYS A C 1
ATOM 1420 O O . LYS A 1 203 ? -60.082 6.206 14.065 1.00 40.62 203 LYS A O 1
ATOM 1426 N N . ASN A 1 204 ? -58.767 7.680 12.982 1.00 37.17 204 ASN A N 1
ATOM 1427 C CA . ASN A 1 204 ? -59.857 8.560 12.590 1.00 40.53 204 ASN A CA 1
ATOM 1428 C C . ASN A 1 204 ? -60.481 8.183 11.252 1.00 35.57 204 ASN A C 1
ATOM 1429 O O . ASN A 1 204 ? -61.343 8.920 10.761 1.00 36.59 204 ASN A O 1
ATOM 1434 N N . HIS A 1 205 ? -60.073 7.060 10.655 1.00 34.24 205 HIS A N 1
ATOM 1435 C CA . HIS A 1 205 ? -60.642 6.599 9.387 1.00 33.11 205 HIS A CA 1
ATOM 1436 C C . HIS A 1 205 ? -60.452 7.629 8.281 1.00 32.01 205 HIS A C 1
ATOM 1437 O O . HIS A 1 205 ? -61.325 7.801 7.420 1.00 32.07 205 HIS A O 1
ATOM 1444 N N . ASN A 1 206 ? -59.321 8.341 8.313 1.00 31.41 206 ASN A N 1
ATOM 1445 C CA . ASN A 1 206 ? -58.998 9.346 7.298 1.00 30.77 206 ASN A CA 1
ATOM 1446 C C . ASN A 1 206 ? -58.391 8.626 6.092 1.00 29.32 206 ASN A C 1
ATOM 1447 O O . ASN A 1 206 ? -57.202 8.726 5.788 1.00 28.48 206 ASN A O 1
ATOM 1452 N N . TRP A 1 207 ? -59.249 7.866 5.405 1.00 29.38 207 TRP A N 1
ATOM 1453 C CA . TRP A 1 207 ? -58.770 7.095 4.267 1.00 28.57 207 TRP A CA 1
ATOM 1454 C C . TRP A 1 207 ? -58.362 8.002 3.114 1.00 29.31 207 TRP A C 1
ATOM 1455 O O . TRP A 1 207 ? -57.443 7.655 2.359 1.00 28.26 207 TRP A O 1
ATOM 1466 N N . SER A 1 208 ? -59.016 9.162 2.964 1.00 29.31 208 SER A N 1
ATOM 1467 C CA . SER A 1 208 ? -58.691 10.026 1.834 1.00 29.72 208 SER A CA 1
ATOM 1468 C C . SER A 1 208 ? -57.274 10.566 1.959 1.00 29.06 208 SER A C 1
ATOM 1469 O O . SER A 1 208 ? -56.553 10.667 0.956 1.00 29.33 208 SER A O 1
ATOM 1472 N N . LEU A 1 209 ? -56.841 10.875 3.186 1.00 28.90 209 LEU A N 1
ATOM 1473 C CA . LEU A 1 209 ? -55.463 11.312 3.392 1.00 29.19 209 LEU A CA 1
ATOM 1474 C C . LEU A 1 209 ? -54.482 10.180 3.122 1.00 27.85 209 LEU A C 1
ATOM 1475 O O . LEU A 1 209 ? -53.473 10.374 2.439 1.00 28.77 209 LEU A O 1
ATOM 1480 N N . ILE A 1 210 ? -54.758 8.987 3.663 1.00 26.67 210 ILE A N 1
ATOM 1481 C CA . ILE A 1 210 ? -53.870 7.851 3.430 1.00 25.73 210 ILE A CA 1
ATOM 1482 C C . ILE A 1 210 ? -53.751 7.563 1.936 1.00 25.59 210 ILE A C 1
ATOM 1483 O O . ILE A 1 210 ? -52.643 7.396 1.411 1.00 25.15 210 ILE A O 1
ATOM 1488 N N . THR A 1 211 ? -54.881 7.539 1.218 1.00 26.33 211 THR A N 1
ATOM 1489 C CA . THR A 1 211 ? -54.814 7.309 -0.225 1.00 26.88 211 THR A CA 1
ATOM 1490 C C . THR A 1 211 ? -54.014 8.402 -0.925 1.00 28.00 211 THR A C 1
ATOM 1491 O O . THR A 1 211 ? -53.217 8.113 -1.830 1.00 27.43 211 THR A O 1
ATOM 1495 N N . GLU A 1 212 ? -54.205 9.666 -0.519 1.00 27.79 212 GLU A N 1
ATOM 1496 C CA . GLU A 1 212 ? -53.452 10.751 -1.138 1.00 28.64 212 GLU A CA 1
ATOM 1497 C C . GLU A 1 212 ? -51.958 10.571 -0.927 1.00 27.78 212 GLU A C 1
ATOM 1498 O O . GLU A 1 212 ? -51.161 10.772 -1.856 1.00 28.37 212 GLU A O 1
ATOM 1504 N N . LEU A 1 213 ? -51.565 10.208 0.294 1.00 26.73 213 LEU A N 1
ATOM 1505 C CA . LEU A 1 213 ? -50.150 10.010 0.590 1.00 26.14 213 LEU A CA 1
ATOM 1506 C C . LEU A 1 213 ? -49.579 8.869 -0.236 1.00 25.53 213 LEU A C 1
ATOM 1507 O O . LEU A 1 213 ? -48.449 8.961 -0.738 1.00 26.80 213 LEU A O 1
ATOM 1512 N N . CYS A 1 214 ? -50.351 7.787 -0.392 1.00 25.18 214 CYS A N 1
ATOM 1513 C CA . CYS A 1 214 ? -49.897 6.639 -1.163 1.00 26.38 214 CYS A CA 1
ATOM 1514 C C . CYS A 1 214 ? -49.814 6.959 -2.648 1.00 27.15 214 CYS A C 1
ATOM 1515 O O . CYS A 1 214 ? -48.890 6.508 -3.336 1.00 28.36 214 CYS A O 1
ATOM 1518 N N . MET A 1 215 ? -50.803 7.687 -3.177 1.00 27.44 215 MET A N 1
ATOM 1519 C CA . MET A 1 215 ? -50.756 8.085 -4.579 1.00 29.24 215 MET A CA 1
ATOM 1520 C C . MET A 1 215 ? -49.493 8.875 -4.872 1.00 29.62 215 MET A C 1
ATOM 1521 O O . MET A 1 215 ? -48.887 8.721 -5.939 1.00 30.85 215 MET A O 1
ATOM 1526 N N . ALA A 1 216 ? -49.082 9.732 -3.936 1.00 28.97 216 ALA A N 1
ATOM 1527 C CA . ALA A 1 216 ? -47.861 10.505 -4.145 1.00 35.14 216 ALA A CA 1
ATOM 1528 C C . ALA A 1 216 ? -46.642 9.595 -4.283 1.00 28.89 216 ALA A C 1
ATOM 1529 O O . ALA A 1 216 ? -45.791 9.815 -5.156 1.00 31.74 216 ALA A O 1
ATOM 1531 N N . VAL A 1 217 ? -46.545 8.555 -3.457 1.00 27.82 217 VAL A N 1
ATOM 1532 C CA . VAL A 1 217 ? -45.350 7.715 -3.567 1.00 29.41 217 VAL A CA 1
ATOM 1533 C C . VAL A 1 217 ? -45.462 6.741 -4.742 1.00 29.76 217 VAL A C 1
ATOM 1534 O O . VAL A 1 217 ? -44.448 6.402 -5.361 1.00 32.55 217 VAL A O 1
ATOM 1538 N N . SER A 1 218 ? -46.675 6.319 -5.114 1.00 28.50 218 SER A N 1
ATOM 1539 C CA . SER A 1 218 ? -46.835 5.436 -6.273 1.00 32.84 218 SER A CA 1
ATOM 1540 C C . SER A 1 218 ? -46.431 6.099 -7.584 1.00 37.42 218 SER A C 1
ATOM 1541 O O . SER A 1 218 ? -46.024 5.410 -8.535 1.00 38.35 218 SER A O 1
ATOM 1544 N N . SER A 1 219 ? -46.584 7.415 -7.697 1.00 37.29 219 SER A N 1
ATOM 1545 C CA . SER A 1 219 ? -46.132 8.030 -8.937 1.00 36.59 219 SER A CA 1
ATOM 1546 C C . SER A 1 219 ? -44.612 8.061 -9.032 1.00 39.08 219 SER A C 1
ATOM 1547 O O . SER A 1 219 ? -44.084 8.419 -10.091 1.00 43.81 219 SER A O 1
ATOM 1550 N N . GLN A 1 220 ? -43.906 7.681 -7.966 1.00 38.43 220 GLN A N 1
ATOM 1551 C CA . GLN A 1 220 ? -42.456 7.535 -7.976 1.00 40.15 220 GLN A CA 1
ATOM 1552 C C . GLN A 1 220 ? -42.006 6.141 -8.386 1.00 45.53 220 GLN A C 1
ATOM 1553 O O . GLN A 1 220 ? -40.799 5.914 -8.508 1.00 39.73 220 GLN A O 1
ATOM 1559 N N . LYS A 1 221 ? -42.933 5.201 -8.588 1.00 44.24 221 LYS A N 1
ATOM 1560 C CA . LYS A 1 221 ? -42.559 3.849 -8.988 1.00 41.24 221 LYS A CA 1
ATOM 1561 C C . LYS A 1 221 ? -42.285 3.835 -10.490 1.00 49.88 221 LYS A C 1
ATOM 1562 O O . LYS A 1 221 ? -43.141 4.225 -11.294 1.00 47.21 221 LYS A O 1
ATOM 1568 N N . ARG A 1 222 ? -41.080 3.410 -10.867 1.00 58.50 222 ARG A N 1
ATOM 1569 C CA . ARG A 1 222 ? -40.616 3.517 -12.245 1.00 60.51 222 ARG A CA 1
ATOM 1570 C C . ARG A 1 222 ? -40.184 2.180 -12.831 1.00 69.72 222 ARG A C 1
ATOM 1571 O O . ARG A 1 222 ? -39.616 2.156 -13.929 1.00 78.37 222 ARG A O 1
ATOM 1579 N N . GLU A 1 223 ? -40.428 1.073 -12.133 1.00 70.16 223 GLU A N 1
ATOM 1580 C CA . GLU A 1 223 ? -40.070 -0.253 -12.633 1.00 74.14 223 GLU A CA 1
ATOM 1581 C C . GLU A 1 223 ? -40.887 -1.344 -11.946 1.00 76.26 223 GLU A C 1
ATOM 1582 O O . GLU A 1 223 ? -41.224 -1.231 -10.765 1.00 70.70 223 GLU A O 1
ATOM 1584 N N . TRP B 1 14 ? -27.625 -14.323 40.216 1.00 86.71 14 TRP B N 1
ATOM 1585 C CA . TRP B 1 14 ? -27.728 -12.871 40.352 1.00 86.20 14 TRP B CA 1
ATOM 1586 C C . TRP B 1 14 ? -28.656 -12.470 41.493 1.00 87.57 14 TRP B C 1
ATOM 1587 O O . TRP B 1 14 ? -29.868 -12.373 41.301 1.00 97.32 14 TRP B O 1
ATOM 1598 N N . LYS B 1 15 ? -28.097 -12.239 42.682 1.00 79.78 15 LYS B N 1
ATOM 1599 C CA . LYS B 1 15 ? -28.888 -11.625 43.744 1.00 73.37 15 LYS B CA 1
ATOM 1600 C C . LYS B 1 15 ? -29.099 -10.142 43.458 1.00 62.08 15 LYS B C 1
ATOM 1601 O O . LYS B 1 15 ? -30.224 -9.634 43.551 1.00 60.36 15 LYS B O 1
ATOM 1603 N N . THR B 1 16 ? -28.030 -9.438 43.083 1.00 47.22 16 THR B N 1
ATOM 1604 C CA . THR B 1 16 ? -28.143 -8.057 42.627 1.00 38.51 16 THR B CA 1
ATOM 1605 C C . THR B 1 16 ? -28.635 -8.054 41.190 1.00 44.46 16 THR B C 1
ATOM 1606 O O . THR B 1 16 ? -28.003 -8.647 40.309 1.00 41.01 16 THR B O 1
ATOM 1610 N N . GLN B 1 17 ? -29.735 -7.443 40.973 1.00 42.61 17 GLN B N 1
ATOM 1611 C CA . GLN B 1 17 ? -30.311 -7.413 39.643 1.00 39.40 17 GLN B CA 1
ATOM 1612 C C . GLN B 1 17 ? -29.716 -6.266 38.842 1.00 32.57 17 GLN B C 1
ATOM 1613 O O . GLN B 1 17 ? -29.353 -5.237 39.410 1.00 28.18 17 GLN B O 1
ATOM 1619 N N . PRO B 1 18 ? -29.604 -6.446 37.519 1.00 36.03 18 PRO B N 1
ATOM 1620 C CA . PRO B 1 18 ? -29.103 -5.359 36.663 1.00 36.76 18 PRO B CA 1
ATOM 1621 C C . PRO B 1 18 ? -29.837 -4.055 36.881 1.00 32.01 18 PRO B C 1
ATOM 1622 O O . PRO B 1 18 ? -29.220 -2.984 36.937 1.00 32.20 18 PRO B O 1
ATOM 1626 N N . GLY B 1 19 ? -31.163 -4.125 37.024 1.00 30.91 19 GLY B N 1
ATOM 1627 C CA . GLY B 1 19 ? -31.938 -2.929 37.282 1.00 32.65 19 GLY B CA 1
ATOM 1628 C C . GLY B 1 19 ? -31.507 -2.184 38.523 1.00 39.83 19 GLY B C 1
ATOM 1629 O O . GLY B 1 19 ? -31.708 -0.968 38.605 1.00 34.12 19 GLY B O 1
ATOM 1630 N N . ALA B 1 20 ? -30.916 -2.887 39.494 1.00 36.09 20 ALA B N 1
ATOM 1631 C CA . ALA B 1 20 ? -30.396 -2.212 40.680 1.00 42.29 20 ALA B CA 1
ATOM 1632 C C . ALA B 1 20 ? -29.149 -1.391 40.368 1.00 32.37 20 ALA B C 1
ATOM 1633 O O . ALA B 1 20 ? -28.906 -0.364 41.013 1.00 40.39 20 ALA B O 1
ATOM 1635 N N . VAL B 1 21 ? -28.345 -1.812 39.390 1.00 32.34 21 VAL B N 1
ATOM 1636 C CA . VAL B 1 21 ? -27.182 -1.009 39.025 1.00 34.29 21 VAL B CA 1
ATOM 1637 C C . VAL B 1 21 ? -27.629 0.302 38.392 1.00 34.16 21 VAL B C 1
ATOM 1638 O O . VAL B 1 21 ? -26.909 1.308 38.437 1.00 38.23 21 VAL B O 1
ATOM 1642 N N . PHE B 1 22 ? -28.816 0.315 37.797 1.00 26.43 22 PHE B N 1
ATOM 1643 C CA . PHE B 1 22 ? -29.312 1.530 37.162 1.00 26.52 22 PHE B CA 1
ATOM 1644 C C . PHE B 1 22 ? -30.104 2.406 38.127 1.00 29.36 22 PHE B C 1
ATOM 1645 O O . PHE B 1 22 ? -30.116 3.634 37.982 1.00 27.70 22 PHE B O 1
ATOM 1653 N N . ALA B 1 23 ? -30.760 1.812 39.108 1.00 25.15 23 ALA B N 1
ATOM 1654 C CA . ALA B 1 23 ? -31.611 2.573 40.013 1.00 23.55 23 ALA B CA 1
ATOM 1655 C C . ALA B 1 23 ? -30.827 3.297 41.097 1.00 25.18 23 ALA B C 1
ATOM 1656 O O . ALA B 1 23 ? -31.414 4.136 41.789 1.00 28.12 23 ALA B O 1
ATOM 1658 N N . ALA B 1 24 ? -29.531 2.998 41.245 1.00 26.05 24 ALA B N 1
ATOM 1659 C CA . ALA B 1 24 ? -28.758 3.493 42.387 1.00 31.13 24 ALA B CA 1
ATOM 1660 C C . ALA B 1 24 ? -28.504 4.992 42.296 1.00 33.49 24 ALA B C 1
ATOM 1661 O O . ALA B 1 24 ? -28.454 5.684 43.321 1.00 32.59 24 ALA B O 1
ATOM 1663 N N . SER B 1 25 ? -28.310 5.505 41.084 1.00 26.04 25 SER B N 1
ATOM 1664 C CA . SER B 1 25 ? -27.936 6.897 40.877 1.00 25.43 25 SER B CA 1
ATOM 1665 C C . SER B 1 25 ? -28.380 7.302 39.487 1.00 26.33 25 SER B C 1
ATOM 1666 O O . SER B 1 25 ? -28.382 6.465 38.580 1.00 26.05 25 SER B O 1
ATOM 1669 N N . PRO B 1 26 ? -28.775 8.560 39.281 1.00 24.68 26 PRO B N 1
ATOM 1670 C CA . PRO B 1 26 ? -29.006 9.019 37.905 1.00 24.69 26 PRO B CA 1
ATOM 1671 C C . PRO B 1 26 ? -27.744 9.017 37.073 1.00 20.81 26 PRO B C 1
ATOM 1672 O O . PRO B 1 26 ? -27.843 8.956 35.844 1.00 22.83 26 PRO B O 1
ATOM 1676 N N . VAL B 1 27 ? -26.568 9.091 37.698 1.00 22.98 27 VAL B N 1
ATOM 1677 C CA . VAL B 1 27 ? -25.292 9.136 36.986 1.00 23.19 27 VAL B CA 1
ATOM 1678 C C . VAL B 1 27 ? -24.361 8.108 37.610 1.00 23.15 27 VAL B C 1
ATOM 1679 O O . VAL B 1 27 ? -24.104 8.148 38.819 1.00 25.04 27 VAL B O 1
ATOM 1683 N N . ILE B 1 28 ? -23.839 7.205 36.788 1.00 21.01 28 ILE B N 1
ATOM 1684 C CA . ILE B 1 28 ? -22.799 6.272 37.205 1.00 20.95 28 ILE B CA 1
ATOM 1685 C C . ILE B 1 28 ? -21.445 6.897 36.870 1.00 22.30 28 ILE B C 1
ATOM 1686 O O . ILE B 1 28 ? -21.158 7.123 35.678 1.00 23.85 28 ILE B O 1
ATOM 1691 N N . PRO B 1 29 ? -20.597 7.167 37.854 1.00 23.87 29 PRO B N 1
ATOM 1692 C CA . PRO B 1 29 ? -19.259 7.707 37.552 1.00 23.47 29 PRO B CA 1
ATOM 1693 C C . PRO B 1 29 ? -18.362 6.656 36.908 1.00 22.40 29 PRO B C 1
ATOM 1694 O O . PRO B 1 29 ? -18.245 5.529 37.394 1.00 22.42 29 PRO B O 1
ATOM 1698 N N . VAL B 1 30 ? -17.730 7.041 35.801 1.00 21.24 30 VAL B N 1
ATOM 1699 C CA . VAL B 1 30 ? -16.771 6.200 35.085 1.00 21.88 30 VAL B CA 1
ATOM 1700 C C . VAL B 1 30 ? -15.402 6.556 35.653 1.00 21.55 30 VAL B C 1
ATOM 1701 O O . VAL B 1 30 ? -14.837 7.606 35.331 1.00 25.90 30 VAL B O 1
ATOM 1705 N N . ILE B 1 31 ? -14.887 5.695 36.520 1.00 20.94 31 ILE B N 1
ATOM 1706 C CA A ILE B 1 31 ? -13.717 5.999 37.336 0.70 23.48 31 ILE B CA 1
ATOM 1707 C CA B ILE B 1 31 ? -13.720 5.981 37.351 0.30 23.61 31 ILE B CA 1
ATOM 1708 C C . ILE B 1 31 ? -12.476 5.381 36.710 1.00 24.14 31 ILE B C 1
ATOM 1709 O O . ILE B 1 31 ? -12.412 4.165 36.487 1.00 24.72 31 ILE B O 1
ATOM 1718 N N . VAL B 1 32 ? -11.480 6.221 36.452 1.00 23.31 32 VAL B N 1
ATOM 1719 C CA . VAL B 1 32 ? -10.139 5.782 36.065 1.00 23.82 32 VAL B CA 1
ATOM 1720 C C . VAL B 1 32 ? -9.218 6.111 37.229 1.00 26.07 32 VAL B C 1
ATOM 1721 O O . VAL B 1 32 ? -9.070 7.286 37.584 1.00 29.73 32 VAL B O 1
ATOM 1725 N N . ILE B 1 33 ? -8.618 5.090 37.838 1.00 24.44 33 ILE B N 1
ATOM 1726 C CA . ILE B 1 33 ? -7.727 5.270 38.985 1.00 24.59 33 ILE B CA 1
ATOM 1727 C C . ILE B 1 33 ? -6.321 4.910 38.529 1.00 27.27 33 ILE B C 1
ATOM 1728 O O . ILE B 1 33 ? -6.015 3.732 38.300 1.00 27.22 33 ILE B O 1
ATOM 1733 N N . LYS B 1 34 ? -5.459 5.918 38.383 1.00 23.60 34 LYS B N 1
ATOM 1734 C CA . LYS B 1 34 ? -4.088 5.640 37.986 1.00 24.30 34 LYS B CA 1
ATOM 1735 C C . LYS B 1 34 ? -3.186 5.372 39.177 1.00 27.79 34 LYS B C 1
ATOM 1736 O O . LYS B 1 34 ? -2.198 4.644 39.039 1.00 28.97 34 LYS B O 1
ATOM 1742 N N . GLU B 1 35 ? -3.485 5.964 40.331 1.00 24.46 35 GLU B N 1
ATOM 1743 C CA . GLU B 1 35 ? -2.681 5.797 41.536 1.00 27.90 35 GLU B CA 1
ATOM 1744 C C . GLU B 1 35 ? -3.559 5.208 42.624 1.00 29.08 35 GLU B C 1
ATOM 1745 O O . GLU B 1 35 ? -4.619 5.759 42.932 1.00 25.19 35 GLU B O 1
ATOM 1751 N N . LEU B 1 36 ? -3.101 4.102 43.218 1.00 25.77 36 LEU B N 1
ATOM 1752 C CA . LEU B 1 36 ? -3.913 3.387 44.194 1.00 23.96 36 LEU B CA 1
ATOM 1753 C C . LEU B 1 36 ? -4.272 4.266 45.390 1.00 26.03 36 LEU B C 1
ATOM 1754 O O . LEU B 1 36 ? -5.363 4.133 45.954 1.00 24.40 36 LEU B O 1
ATOM 1759 N N . GLU B 1 37 ? -3.379 5.183 45.771 1.00 28.59 37 GLU B N 1
ATOM 1760 C CA . GLU B 1 37 ? -3.633 6.070 46.903 1.00 29.40 37 GLU B CA 1
ATOM 1761 C C . GLU B 1 37 ? -4.833 6.982 46.682 1.00 27.63 37 GLU B C 1
ATOM 1762 O O . GLU B 1 37 ? -5.314 7.594 47.644 1.00 27.73 37 GLU B O 1
ATOM 1768 N N . ASP B 1 38 ? -5.304 7.121 45.442 1.00 22.56 38 ASP B N 1
ATOM 1769 C CA . ASP B 1 38 ? -6.452 7.976 45.168 1.00 23.50 38 ASP B CA 1
ATOM 1770 C C . ASP B 1 38 ? -7.782 7.256 45.326 1.00 22.93 38 ASP B C 1
ATOM 1771 O O . ASP B 1 38 ? -8.827 7.919 45.350 1.00 23.75 38 ASP B O 1
ATOM 1776 N N . ALA B 1 39 ? -7.780 5.926 45.432 1.00 21.65 39 ALA B N 1
ATOM 1777 C CA . ALA B 1 39 ? -9.042 5.196 45.354 1.00 22.62 39 ALA B CA 1
ATOM 1778 C C . ALA B 1 39 ? -9.968 5.554 46.513 1.00 21.09 39 ALA B C 1
ATOM 1779 O O . ALA B 1 39 ? -11.135 5.907 46.301 1.00 20.91 39 ALA B O 1
ATOM 1781 N N . LEU B 1 40 ? -9.466 5.476 47.752 1.00 21.60 40 LEU B N 1
ATOM 1782 C CA . LEU B 1 40 ? -10.365 5.667 48.892 1.00 21.35 40 LEU B CA 1
ATOM 1783 C C . LEU B 1 40 ? -10.801 7.119 49.060 1.00 22.06 40 LEU B C 1
ATOM 1784 O O . LEU B 1 40 ? -12.003 7.355 49.277 1.00 20.90 40 LEU B O 1
ATOM 1789 N N . PRO B 1 41 ? -9.931 8.126 48.961 1.00 20.92 41 PRO B N 1
ATOM 1790 C CA . PRO B 1 41 ? -10.458 9.496 49.076 1.00 20.55 41 PRO B CA 1
ATOM 1791 C C . PRO B 1 41 ? -11.403 9.847 47.943 1.00 22.90 41 PRO B C 1
ATOM 1792 O O . PRO B 1 41 ? -12.349 10.606 48.168 1.00 24.02 41 PRO B O 1
ATOM 1796 N N . LEU B 1 42 ? -11.185 9.310 46.737 1.00 20.33 42 LEU B N 1
ATOM 1797 C CA . LEU B 1 42 ? -12.141 9.536 45.656 1.00 21.33 42 LEU B CA 1
ATOM 1798 C C . LEU B 1 42 ? -13.496 8.932 46.009 1.00 21.38 42 LEU B C 1
ATOM 1799 O O . LEU B 1 42 ? -14.543 9.575 45.858 1.00 21.76 42 LEU B O 1
ATOM 1804 N N . ALA B 1 43 ? -13.494 7.699 46.522 1.00 20.68 43 ALA B N 1
ATOM 1805 C CA . ALA B 1 43 ? -14.755 7.064 46.902 1.00 21.15 43 ALA B CA 1
ATOM 1806 C C . ALA B 1 43 ? -15.488 7.863 47.976 1.00 19.31 43 ALA B C 1
ATOM 1807 O O . ALA B 1 43 ? -16.693 8.106 47.866 1.00 21.77 43 ALA B O 1
ATOM 1809 N N . GLU B 1 44 ? -14.786 8.273 49.036 1.00 20.36 44 GLU B N 1
ATOM 1810 C CA . GLU B 1 44 ? -15.438 9.066 50.072 1.00 21.97 44 GLU B CA 1
ATOM 1811 C C . GLU B 1 44 ? -16.026 10.354 49.501 1.00 22.10 44 GLU B C 1
ATOM 1812 O O . GLU B 1 44 ? -17.077 10.819 49.962 1.00 23.59 44 GLU B O 1
ATOM 1818 N N . ALA B 1 45 ? -15.350 10.956 48.508 1.00 22.38 45 ALA B N 1
ATOM 1819 C CA . ALA B 1 45 ? -15.871 12.180 47.908 1.00 24.59 45 ALA B CA 1
ATOM 1820 C C . ALA B 1 45 ? -17.170 11.910 47.159 1.00 18.66 45 ALA B C 1
ATOM 1821 O O . ALA B 1 45 ? -18.102 12.730 47.206 1.00 21.32 45 ALA B O 1
ATOM 1823 N N . LEU B 1 46 ? -17.237 10.780 46.460 1.00 22.10 46 LEU B N 1
ATOM 1824 C CA . LEU B 1 46 ? -18.460 10.387 45.765 1.00 20.30 46 LEU B CA 1
ATOM 1825 C C . LEU B 1 46 ? -19.590 10.118 46.748 1.00 22.46 46 LEU B C 1
ATOM 1826 O O . LEU B 1 46 ? -20.719 10.592 46.552 1.00 21.57 46 LEU B O 1
ATOM 1831 N N . PHE B 1 47 ? -19.317 9.344 47.810 1.00 21.40 47 PHE B N 1
ATOM 1832 C CA . PHE B 1 47 ? -20.347 9.095 48.823 1.00 23.82 47 PHE B CA 1
ATOM 1833 C C . PHE B 1 47 ? -20.886 10.399 49.396 1.00 25.03 47 PHE B C 1
ATOM 1834 O O . PHE B 1 47 ? -22.099 10.569 49.566 1.00 23.77 47 PHE B O 1
ATOM 1842 N N . ALA B 1 48 ? -19.989 11.328 49.739 1.00 22.85 48 ALA B N 1
ATOM 1843 C CA . ALA B 1 48 ? -20.427 12.589 50.312 1.00 22.94 48 ALA B CA 1
ATOM 1844 C C . ALA B 1 48 ? -21.259 13.390 49.324 1.00 22.48 48 ALA B C 1
ATOM 1845 O O . ALA B 1 48 ? -22.109 14.182 49.735 1.00 26.42 48 ALA B O 1
ATOM 1847 N N . GLY B 1 49 ? -21.031 13.190 48.027 1.00 23.10 49 GLY B N 1
ATOM 1848 C CA . GLY B 1 49 ? -21.811 13.836 46.998 1.00 21.60 49 GLY B CA 1
ATOM 1849 C C . GLY B 1 49 ? -23.064 13.089 46.593 1.00 27.89 49 GLY B C 1
ATOM 1850 O O . GLY B 1 49 ? -23.690 13.458 45.595 1.00 24.22 49 GLY B O 1
ATOM 1851 N N . GLY B 1 50 ? -23.444 12.043 47.330 1.00 23.57 50 GLY B N 1
ATOM 1852 C CA . GLY B 1 50 ? -24.700 11.353 47.090 1.00 24.01 50 GLY B CA 1
ATOM 1853 C C . GLY B 1 50 ? -24.645 10.240 46.072 1.00 24.61 50 GLY B C 1
ATOM 1854 O O . GLY B 1 50 ? -25.705 9.792 45.616 1.00 26.07 50 GLY B O 1
ATOM 1855 N N . ILE B 1 51 ? -23.456 9.782 45.695 1.00 21.10 51 ILE B N 1
ATOM 1856 C CA A ILE B 1 51 ? -23.268 8.761 44.664 0.57 20.46 51 ILE B CA 1
ATOM 1857 C CA B ILE B 1 51 ? -23.310 8.753 44.677 0.43 20.63 51 ILE B CA 1
ATOM 1858 C C . ILE B 1 51 ? -22.801 7.485 45.349 1.00 25.92 51 ILE B C 1
ATOM 1859 O O . ILE B 1 51 ? -21.720 7.465 45.961 1.00 25.70 51 ILE B O 1
ATOM 1868 N N . HIS B 1 52 ? -23.598 6.424 45.248 1.00 21.75 52 HIS B N 1
ATOM 1869 C CA . HIS B 1 52 ? -23.291 5.167 45.920 1.00 21.45 52 HIS B CA 1
ATOM 1870 C C . HIS B 1 52 ? -23.129 4.016 44.951 1.00 22.87 52 HIS B C 1
ATOM 1871 O O . HIS B 1 52 ? -23.192 2.855 45.359 1.00 24.40 52 HIS B O 1
ATOM 1878 N N . VAL B 1 53 ? -22.921 4.321 43.678 1.00 20.34 53 VAL B N 1
ATOM 1879 C CA . VAL B 1 53 ? -22.548 3.338 42.674 1.00 23.00 53 VAL B CA 1
ATOM 1880 C C . VAL B 1 53 ? -21.250 3.826 42.052 1.00 20.99 53 VAL B C 1
ATOM 1881 O O . VAL B 1 53 ? -21.112 5.018 41.752 1.00 24.66 53 VAL B O 1
ATOM 1885 N N . LEU B 1 54 ? -20.279 2.933 41.929 1.00 22.71 54 LEU B N 1
ATOM 1886 C CA . LEU B 1 54 ? -18.968 3.281 41.395 1.00 24.25 54 LEU B CA 1
ATOM 1887 C C . LEU B 1 54 ? -18.605 2.250 40.348 1.00 23.64 54 LEU B C 1
ATOM 1888 O O . LEU B 1 54 ? -18.688 1.051 40.618 1.00 23.16 54 LEU B O 1
ATOM 1893 N N . GLU B 1 55 ? -18.186 2.711 39.176 1.00 22.39 55 GLU B N 1
ATOM 1894 C CA . GLU B 1 55 ? -17.700 1.820 38.122 1.00 20.22 55 GLU B CA 1
ATOM 1895 C C . GLU B 1 55 ? -16.191 2.023 38.040 1.00 20.71 55 GLU B C 1
ATOM 1896 O O . GLU B 1 55 ? -15.728 3.047 37.524 1.00 22.66 55 GLU B O 1
ATOM 1902 N N . VAL B 1 56 ? -15.433 1.072 38.589 1.00 21.80 56 VAL B N 1
ATOM 1903 C CA . VAL B 1 56 ? -13.969 1.093 38.522 1.00 23.12 56 VAL B CA 1
ATOM 1904 C C . VAL B 1 56 ? -13.566 0.470 37.193 1.00 19.77 56 VAL B C 1
ATOM 1905 O O . VAL B 1 56 ? -13.678 -0.745 37.021 1.00 21.27 56 VAL B O 1
ATOM 1909 N N . THR B 1 57 ? -13.088 1.286 36.255 1.00 22.14 57 THR B N 1
ATOM 1910 C CA . THR B 1 57 ? -12.770 0.761 34.935 1.00 20.94 57 THR B CA 1
ATOM 1911 C C . THR B 1 57 ? -11.446 0.011 34.942 1.00 22.24 57 THR B C 1
ATOM 1912 O O . THR B 1 57 ? -10.479 0.413 35.598 1.00 24.08 57 THR B O 1
ATOM 1916 N N . LEU B 1 58 ? -11.397 -1.082 34.185 1.00 22.58 58 LEU B N 1
ATOM 1917 C CA . LEU B 1 58 ? -10.177 -1.870 34.030 1.00 25.43 58 LEU B CA 1
ATOM 1918 C C . LEU B 1 58 ? -9.317 -1.253 32.928 1.00 22.73 58 LEU B C 1
ATOM 1919 O O . LEU B 1 58 ? -9.103 -1.827 31.860 1.00 27.42 58 LEU B O 1
ATOM 1924 N N . ARG B 1 59 ? -8.835 -0.043 33.203 1.00 25.71 59 ARG B N 1
ATOM 1925 C CA . ARG B 1 59 ? -8.082 0.720 32.221 1.00 27.65 59 ARG B CA 1
ATOM 1926 C C . ARG B 1 59 ? -6.680 1.083 32.679 1.00 28.13 59 ARG B C 1
ATOM 1927 O O . ARG B 1 59 ? -5.945 1.728 31.914 1.00 30.61 59 ARG B O 1
ATOM 1935 N N . THR B 1 60 ? -6.283 0.691 33.882 1.00 25.78 60 THR B N 1
ATOM 1936 C CA . THR B 1 60 ? -4.978 1.011 34.434 1.00 26.10 60 THR B CA 1
ATOM 1937 C C . THR B 1 60 ? -4.432 -0.227 35.120 1.00 29.04 60 THR B C 1
ATOM 1938 O O . THR B 1 60 ? -5.201 -1.093 35.555 1.00 27.79 60 THR B O 1
ATOM 1942 N N . PRO B 1 61 ? -3.113 -0.317 35.276 1.00 28.89 61 PRO B N 1
ATOM 1943 C CA . PRO B 1 61 ? -2.524 -1.501 35.929 1.00 29.60 61 PRO B CA 1
ATOM 1944 C C . PRO B 1 61 ? -3.036 -1.743 37.334 1.00 30.04 61 PRO B C 1
ATOM 1945 O O . PRO B 1 61 ? -3.163 -2.905 37.741 1.00 32.80 61 PRO B O 1
ATOM 1949 N N . VAL B 1 62 ? -3.340 -0.685 38.091 1.00 26.52 62 VAL B N 1
ATOM 1950 C CA . VAL B 1 62 ? -3.744 -0.843 39.484 1.00 28.21 62 VAL B CA 1
ATOM 1951 C C . VAL B 1 62 ? -5.242 -1.035 39.653 1.00 26.30 62 VAL B C 1
ATOM 1952 O O . VAL B 1 62 ? -5.713 -1.097 40.794 1.00 25.62 62 VAL B O 1
ATOM 1956 N N . ALA B 1 63 ? -6.009 -1.128 38.560 1.00 23.67 63 ALA B N 1
ATOM 1957 C CA . ALA B 1 63 ? -7.469 -1.088 38.678 1.00 22.46 63 ALA B CA 1
ATOM 1958 C C . ALA B 1 63 ? -8.004 -2.226 39.544 1.00 25.06 63 ALA B C 1
ATOM 1959 O O . ALA B 1 63 ? -8.896 -2.010 40.378 1.00 23.18 63 ALA B O 1
ATOM 1961 N N . ILE B 1 64 ? -7.498 -3.448 39.343 1.00 26.10 64 ILE B N 1
ATOM 1962 C CA . ILE B 1 64 ? -7.977 -4.583 40.133 1.00 24.93 64 ILE B CA 1
ATOM 1963 C C . ILE B 1 64 ? -7.671 -4.368 41.610 1.00 26.00 64 ILE B C 1
ATOM 1964 O O . ILE B 1 64 ? -8.531 -4.573 42.475 1.00 25.34 64 ILE B O 1
ATOM 1969 N N . LYS B 1 65 ? -6.449 -3.925 41.923 1.00 25.91 65 LYS B N 1
ATOM 1970 C CA . LYS B 1 65 ? -6.106 -3.654 43.316 1.00 24.48 65 LYS B CA 1
ATOM 1971 C C . LYS B 1 65 ? -6.968 -2.534 43.887 1.00 25.88 65 LYS B C 1
ATOM 1972 O O . LYS B 1 65 ? -7.329 -2.566 45.070 1.00 23.52 65 LYS B O 1
ATOM 1978 N N . ALA B 1 66 ? -7.292 -1.525 43.066 1.00 22.96 66 ALA B N 1
ATOM 1979 C CA . ALA B 1 66 ? -8.175 -0.453 43.510 1.00 22.23 66 ALA B CA 1
ATOM 1980 C C . ALA B 1 66 ? -9.573 -0.978 43.799 1.00 21.06 66 ALA B C 1
ATOM 1981 O O . ALA B 1 66 ? -10.201 -0.590 44.792 1.00 22.92 66 ALA B O 1
ATOM 1983 N N . LEU B 1 67 ? -10.080 -1.842 42.924 1.00 24.34 67 LEU B N 1
ATOM 1984 C CA . LEU B 1 67 ? -11.382 -2.451 43.150 1.00 24.69 67 LEU B CA 1
ATOM 1985 C C . LEU B 1 67 ? -11.394 -3.252 44.449 1.00 24.28 67 LEU B C 1
ATOM 1986 O O . LEU B 1 67 ? -12.329 -3.139 45.253 1.00 21.92 67 LEU B O 1
ATOM 1991 N N . GLU B 1 68 ? -10.350 -4.060 44.675 1.00 23.08 68 GLU B N 1
ATOM 1992 C CA . GLU B 1 68 ? -10.268 -4.863 45.894 1.00 26.54 68 GLU B CA 1
ATOM 1993 C C . GLU B 1 68 ? -10.227 -3.977 47.125 1.00 24.38 68 GLU B C 1
ATOM 1994 O O . GLU B 1 68 ? -10.885 -4.266 48.135 1.00 25.69 68 GLU B O 1
ATOM 2000 N N . LEU B 1 69 ? -9.467 -2.887 47.053 1.00 22.38 69 LEU B N 1
ATOM 2001 C CA . LEU B 1 69 ? -9.325 -2.006 48.203 1.00 23.21 69 LEU B CA 1
ATOM 2002 C C . LEU B 1 69 ? -10.645 -1.328 48.526 1.00 25.39 69 LEU B C 1
ATOM 2003 O O . LEU B 1 69 ? -11.020 -1.201 49.696 1.00 25.01 69 LEU B O 1
ATOM 2008 N N . LEU B 1 70 ? -11.351 -0.892 47.487 1.00 20.53 70 LEU B N 1
ATOM 2009 C CA . LEU B 1 70 ? -12.638 -0.229 47.666 1.00 18.76 70 LEU B CA 1
ATOM 2010 C C . LEU B 1 70 ? -13.671 -1.171 48.275 1.00 21.45 70 LEU B C 1
ATOM 2011 O O . LEU B 1 70 ? -14.407 -0.789 49.194 1.00 22.66 70 LEU B O 1
ATOM 2016 N N . ILE B 1 71 ? -13.741 -2.405 47.783 1.00 23.71 71 ILE B N 1
ATOM 2017 C CA . ILE B 1 71 ? -14.735 -3.352 48.285 1.00 24.42 71 ILE B CA 1
ATOM 2018 C C . ILE B 1 71 ? -14.400 -3.786 49.702 1.00 28.95 71 ILE B C 1
ATOM 2019 O O . ILE B 1 71 ? -15.292 -3.979 50.538 1.00 28.55 71 ILE B O 1
ATOM 2024 N N . ASN B 1 72 ? -13.113 -3.963 49.992 1.00 26.81 72 ASN B N 1
ATOM 2025 C CA . ASN B 1 72 ? -12.705 -4.335 51.342 1.00 26.79 72 ASN B CA 1
ATOM 2026 C C . ASN B 1 72 ? -13.029 -3.231 52.340 1.00 23.19 72 ASN B C 1
ATOM 2027 O O . ASN B 1 72 ? -13.369 -3.510 53.496 1.00 29.10 72 ASN B O 1
ATOM 2032 N N . THR B 1 73 ? -12.903 -1.975 51.922 1.00 21.88 73 THR B N 1
ATOM 2033 C CA . THR B 1 73 ? -13.086 -0.846 52.823 1.00 21.18 73 THR B CA 1
ATOM 2034 C C . THR B 1 73 ? -14.546 -0.438 52.946 1.00 19.92 73 THR B C 1
ATOM 2035 O O . THR B 1 73 ? -15.026 -0.169 54.052 1.00 23.83 73 THR B O 1
ATOM 2039 N N . PHE B 1 74 ? -15.257 -0.380 51.827 1.00 20.35 74 PHE B N 1
ATOM 2040 C CA . PHE B 1 74 ? -16.639 0.099 51.792 1.00 20.72 74 PHE B CA 1
ATOM 2041 C C . PHE B 1 74 ? -17.536 -0.949 51.138 1.00 22.48 74 PHE B C 1
ATOM 2042 O O . PHE B 1 74 ? -18.091 -0.725 50.052 1.00 23.82 74 PHE B O 1
ATOM 2050 N N . PRO B 1 75 ? -17.723 -2.099 51.791 1.00 23.59 75 PRO B N 1
ATOM 2051 C CA . PRO B 1 75 ? -18.481 -3.189 51.153 1.00 24.81 75 PRO B CA 1
ATOM 2052 C C . PRO B 1 75 ? -19.951 -2.870 50.943 1.00 31.08 75 PRO B C 1
ATOM 2053 O O . PRO B 1 75 ? -20.571 -3.467 50.053 1.00 32.00 75 PRO B O 1
ATOM 2057 N N . ASP B 1 76 ? -20.530 -1.940 51.705 1.00 25.07 76 ASP B N 1
ATOM 2058 C CA . ASP B 1 76 ? -21.955 -1.637 51.593 1.00 26.91 76 ASP B CA 1
ATOM 2059 C C . ASP B 1 76 ? -22.246 -0.532 50.587 1.00 28.77 76 ASP B C 1
ATOM 2060 O O . ASP B 1 76 ? -23.170 0.265 50.777 1.00 33.78 76 ASP B O 1
ATOM 2065 N N . GLU B 1 77 ? -21.442 -0.429 49.551 1.00 24.00 77 GLU B N 1
ATOM 2066 C CA . GLU B 1 77 ? -21.681 0.461 48.431 1.00 25.49 77 GLU B CA 1
ATOM 2067 C C . GLU B 1 77 ? -21.793 -0.412 47.194 1.00 27.51 77 GLU B C 1
ATOM 2068 O O . GLU B 1 77 ? -21.348 -1.558 47.203 1.00 28.82 77 GLU B O 1
ATOM 2074 N N . LEU B 1 78 ? -22.408 0.109 46.132 1.00 23.15 78 LEU B N 1
ATOM 2075 C CA . LEU B 1 78 ? -22.552 -0.686 44.910 1.00 21.05 78 LEU B CA 1
ATOM 2076 C C . LEU B 1 78 ? -21.333 -0.412 44.030 1.00 22.06 78 LEU B C 1
ATOM 2077 O O . LEU B 1 78 ? -21.353 0.407 43.108 1.00 21.42 78 LEU B O 1
ATOM 2082 N N . ILE B 1 79 ? -20.230 -1.091 44.352 1.00 21.73 79 ILE B N 1
ATOM 2083 C CA . ILE B 1 79 ? -18.954 -0.865 43.679 1.00 22.45 79 ILE B CA 1
ATOM 2084 C C . ILE B 1 79 ? -18.741 -2.015 42.710 1.00 19.87 79 ILE B C 1
ATOM 2085 O O . ILE B 1 79 ? -18.720 -3.174 43.116 1.00 22.52 79 ILE B O 1
ATOM 2090 N N . GLY B 1 80 ? -18.603 -1.698 41.420 1.00 20.50 80 GLY B N 1
ATOM 2091 C CA . GLY B 1 80 ? -18.403 -2.708 40.403 1.00 21.00 80 GLY B CA 1
ATOM 2092 C C . GLY B 1 80 ? -17.274 -2.306 39.477 1.00 20.56 80 GLY B C 1
ATOM 2093 O O . GLY B 1 80 ? -16.603 -1.291 39.690 1.00 21.79 80 GLY B O 1
ATOM 2094 N N . ALA B 1 81 ? -17.071 -3.141 38.453 1.00 22.76 81 ALA B N 1
ATOM 2095 C CA . ALA B 1 81 ? -16.007 -2.918 37.486 1.00 21.97 81 ALA B CA 1
ATOM 2096 C C . ALA B 1 81 ? -16.597 -2.556 36.133 1.00 22.98 81 ALA B C 1
ATOM 2097 O O . ALA B 1 81 ? -17.692 -2.995 35.782 1.00 23.88 81 ALA B O 1
ATOM 2099 N N . GLY B 1 82 ? -15.860 -1.740 35.378 1.00 21.04 82 GLY B N 1
ATOM 2100 C CA . GLY B 1 82 ? -16.189 -1.439 34.001 1.00 22.90 82 GLY B CA 1
ATOM 2101 C C . GLY B 1 82 ? -15.034 -1.820 33.088 1.00 23.69 82 GLY B C 1
ATOM 2102 O O . GLY B 1 82 ? -13.962 -2.218 33.545 1.00 21.61 82 GLY B O 1
ATOM 2103 N N . THR B 1 83 ? -15.259 -1.641 31.782 1.00 20.12 83 THR B N 1
ATOM 2104 C CA . THR B 1 83 ? -14.283 -2.053 30.758 1.00 21.76 83 THR B CA 1
ATOM 2105 C C . THR B 1 83 ? -13.951 -3.536 30.900 1.00 21.45 83 THR B C 1
ATOM 2106 O O . THR B 1 83 ? -12.816 -3.983 30.680 1.00 21.88 83 THR B O 1
ATOM 2110 N N . VAL B 1 84 ? -14.948 -4.319 31.299 1.00 23.50 84 VAL B N 1
ATOM 2111 C CA . VAL B 1 84 ? -14.801 -5.766 31.358 1.00 21.71 84 VAL B CA 1
ATOM 2112 C C . VAL B 1 84 ? -14.995 -6.280 29.939 1.00 23.43 84 VAL B C 1
ATOM 2113 O O . VAL B 1 84 ? -16.114 -6.279 29.425 1.00 22.76 84 VAL B O 1
ATOM 2117 N N . ILE B 1 85 ? -13.904 -6.684 29.298 1.00 23.34 85 ILE B N 1
ATOM 2118 C CA . ILE B 1 85 ? -13.925 -7.085 27.896 1.00 25.69 85 ILE B CA 1
ATOM 2119 C C . ILE B 1 85 ? -14.046 -8.598 27.739 1.00 26.25 85 ILE B C 1
ATOM 2120 O O . ILE B 1 85 ? -14.780 -9.079 26.878 1.00 32.59 85 ILE B O 1
ATOM 2125 N N . THR B 1 86 ? -13.335 -9.368 28.551 1.00 25.79 86 THR B N 1
ATOM 2126 C CA . THR B 1 86 ? -13.201 -10.798 28.332 1.00 27.29 86 THR B CA 1
ATOM 2127 C C . THR B 1 86 ? -13.824 -11.586 29.472 1.00 32.35 86 THR B C 1
ATOM 2128 O O . THR B 1 86 ? -13.948 -11.080 30.594 1.00 28.10 86 THR B O 1
ATOM 2132 N N . PRO B 1 87 ? -14.208 -12.842 29.229 1.00 28.86 87 PRO B N 1
ATOM 2133 C CA . PRO B 1 87 ? -14.611 -13.703 30.354 1.00 33.05 87 PRO B CA 1
ATOM 2134 C C . PRO B 1 87 ? -13.562 -13.791 31.450 1.00 34.34 87 PRO B C 1
ATOM 2135 O O . PRO B 1 87 ? -13.917 -13.888 32.632 1.00 31.95 87 PRO B O 1
ATOM 2139 N N . GLY B 1 88 ? -12.274 -13.803 31.087 1.00 30.45 88 GLY B N 1
ATOM 2140 C CA . GLY B 1 88 ? -11.234 -13.867 32.104 1.00 29.34 88 GLY B CA 1
ATOM 2141 C C . GLY B 1 88 ? -11.253 -12.660 33.022 1.00 29.99 88 GLY B C 1
ATOM 2142 O O . GLY B 1 88 ? -11.088 -12.791 34.238 1.00 31.20 88 GLY B O 1
ATOM 2143 N N . GLN B 1 89 ? -11.439 -11.467 32.451 1.00 28.26 89 GLN B N 1
ATOM 2144 C CA . GLN B 1 89 ? -11.578 -10.268 33.281 1.00 24.91 89 GLN B CA 1
ATOM 2145 C C . GLN B 1 89 ? -12.837 -10.337 34.128 1.00 26.19 89 GLN B C 1
ATOM 2146 O O . GLN B 1 89 ? -12.842 -9.901 35.286 1.00 28.89 89 GLN B O 1
ATOM 2152 N N . PHE B 1 90 ? -13.926 -10.847 33.552 1.00 26.11 90 PHE B N 1
ATOM 2153 C CA . PHE B 1 90 ? -15.164 -10.984 34.308 1.00 25.27 90 PHE B CA 1
ATOM 2154 C C . PHE B 1 90 ? -14.960 -11.885 35.518 1.00 28.75 90 PHE B C 1
ATOM 2155 O O . PHE B 1 90 ? -15.372 -11.554 36.635 1.00 27.35 90 PHE B O 1
ATOM 2163 N N . HIS B 1 91 ? -14.304 -13.029 35.324 1.00 26.39 91 HIS B N 1
ATOM 2164 C CA A HIS B 1 91 ? -14.047 -13.858 36.488 0.54 30.88 91 HIS B CA 1
ATOM 2165 C CA B HIS B 1 91 ? -13.964 -13.899 36.450 0.46 31.15 91 HIS B CA 1
ATOM 2166 C C . HIS B 1 91 ? -13.073 -13.177 37.449 1.00 33.02 91 HIS B C 1
ATOM 2167 O O . HIS B 1 91 ? -13.243 -13.307 38.666 1.00 30.35 91 HIS B O 1
ATOM 2180 N N . ASP B 1 92 ? -12.107 -12.401 36.945 1.00 28.58 92 ASP B N 1
ATOM 2181 C CA . ASP B 1 92 ? -11.209 -11.667 37.834 1.00 31.44 92 ASP B CA 1
ATOM 2182 C C . ASP B 1 92 ? -11.974 -10.678 38.709 1.00 33.67 92 ASP B C 1
ATOM 2183 O O . ASP B 1 92 ? -11.666 -10.527 39.902 1.00 33.14 92 ASP B O 1
ATOM 2188 N N . VAL B 1 93 ? -12.946 -9.958 38.130 1.00 28.49 93 VAL B N 1
ATOM 2189 C CA . VAL B 1 93 ? -13.600 -8.935 38.946 1.00 24.06 93 VAL B CA 1
ATOM 2190 C C . VAL B 1 93 ? -14.601 -9.572 39.900 1.00 27.49 93 VAL B C 1
ATOM 2191 O O . VAL B 1 93 ? -14.785 -9.070 41.012 1.00 26.05 93 VAL B O 1
ATOM 2195 N N . VAL B 1 94 ? -15.250 -10.667 39.497 1.00 29.16 94 VAL B N 1
ATOM 2196 C CA . VAL B 1 94 ? -16.051 -11.441 40.441 1.00 29.33 94 VAL B CA 1
ATOM 2197 C C . VAL B 1 94 ? -15.195 -11.873 41.623 1.00 33.79 94 VAL B C 1
ATOM 2198 O O . VAL B 1 94 ? -15.577 -11.703 42.787 1.00 34.04 94 VAL B O 1
ATOM 2202 N N . ALA B 1 95 ? -14.010 -12.426 41.338 1.00 32.65 95 ALA B N 1
ATOM 2203 C CA . ALA B 1 95 ? -13.117 -12.871 42.407 1.00 38.11 95 ALA B CA 1
ATOM 2204 C C . ALA B 1 95 ? -12.661 -11.714 43.291 1.00 37.84 95 ALA B C 1
ATOM 2205 O O . ALA B 1 95 ? -12.440 -11.909 44.492 1.00 37.63 95 ALA B O 1
ATOM 2207 N N . ALA B 1 96 ? -12.518 -10.510 42.723 1.00 31.02 96 ALA B N 1
ATOM 2208 C CA . ALA B 1 96 ? -12.143 -9.313 43.471 1.00 32.27 96 ALA B CA 1
ATOM 2209 C C . ALA B 1 96 ? -13.266 -8.773 44.348 1.00 34.07 96 ALA B C 1
ATOM 2210 O O . ALA B 1 96 ? -13.025 -7.852 45.140 1.00 35.50 96 ALA B O 1
ATOM 2212 N N . GLY B 1 97 ? -14.481 -9.296 44.208 1.00 31.10 97 GLY B N 1
ATOM 2213 C CA . GLY B 1 97 ? -15.613 -8.839 44.985 1.00 29.66 97 GLY B CA 1
ATOM 2214 C C . GLY B 1 97 ? -16.514 -7.822 44.318 1.00 29.75 97 GLY B C 1
ATOM 2215 O O . GLY B 1 97 ? -17.360 -7.238 45.006 1.00 27.31 97 GLY B O 1
ATOM 2216 N N . ALA B 1 98 ? -16.352 -7.569 43.016 1.00 25.41 98 ALA B N 1
ATOM 2217 C CA . ALA B 1 98 ? -17.205 -6.596 42.338 1.00 24.37 98 ALA B CA 1
ATOM 2218 C C . ALA B 1 98 ? -18.675 -6.967 42.501 1.00 25.00 98 ALA B C 1
ATOM 2219 O O . ALA B 1 98 ? -19.043 -8.145 42.494 1.00 25.81 98 ALA B O 1
ATOM 2221 N N . ARG B 1 99 ? -19.516 -5.949 42.664 1.00 25.06 99 ARG B N 1
ATOM 2222 C CA A ARG B 1 99 ? -20.960 -6.128 42.774 0.53 25.69 99 ARG B CA 1
ATOM 2223 C CA B ARG B 1 99 ? -20.943 -6.207 42.772 0.47 24.90 99 ARG B CA 1
ATOM 2224 C C . ARG B 1 99 ? -21.644 -6.245 41.418 1.00 23.86 99 ARG B C 1
ATOM 2225 O O . ARG B 1 99 ? -22.767 -6.749 41.345 1.00 26.36 99 ARG B O 1
ATOM 2240 N N . PHE B 1 100 ? -21.001 -5.759 40.354 1.00 20.95 100 PHE B N 1
ATOM 2241 C CA . PHE B 1 100 ? -21.533 -5.809 38.993 1.00 21.05 100 PHE B CA 1
ATOM 2242 C C . PHE B 1 100 ? -20.357 -5.669 38.038 1.00 22.06 100 PHE B C 1
ATOM 2243 O O . PHE B 1 100 ? -19.269 -5.243 38.433 1.00 20.74 100 PHE B O 1
ATOM 2251 N N . ALA B 1 101 ? -20.590 -6.021 36.772 1.00 19.53 101 ALA B N 1
ATOM 2252 C CA . ALA B 1 101 ? -19.613 -5.816 35.712 1.00 19.14 101 ALA B CA 1
ATOM 2253 C C . ALA B 1 101 ? -20.288 -5.093 34.564 1.00 21.64 101 ALA B C 1
ATOM 2254 O O . ALA B 1 101 ? -21.383 -5.480 34.139 1.00 23.89 101 ALA B O 1
ATOM 2256 N N . ILE B 1 102 ? -19.627 -4.057 34.059 1.00 20.53 102 ILE B N 1
ATOM 2257 C CA . ILE B 1 102 ? -20.100 -3.291 32.915 1.00 19.80 102 ILE B CA 1
ATOM 2258 C C . ILE B 1 102 ? -19.089 -3.458 31.790 1.00 20.73 102 ILE B C 1
ATOM 2259 O O . ILE B 1 102 ? -17.876 -3.480 32.032 1.00 20.32 102 ILE B O 1
ATOM 2264 N N . SER B 1 103 ? -19.588 -3.570 30.562 1.00 20.84 103 SER B N 1
ATOM 2265 C CA . SER B 1 103 ? -18.726 -3.666 29.393 1.00 19.43 103 SER B CA 1
ATOM 2266 C C . SER B 1 103 ? -19.105 -2.602 28.375 1.00 20.06 103 SER B C 1
ATOM 2267 O O . SER B 1 103 ? -20.281 -2.240 28.253 1.00 24.25 103 SER B O 1
ATOM 2270 N N . PRO B 1 104 ? -18.125 -2.086 27.621 1.00 21.73 104 PRO B N 1
ATOM 2271 C CA . PRO B 1 104 ? -18.435 -1.110 26.568 1.00 24.31 104 PRO B CA 1
ATOM 2272 C C . PRO B 1 104 ? -19.057 -1.731 25.337 1.00 21.33 104 PRO B C 1
ATOM 2273 O O . PRO B 1 104 ? -19.542 -0.990 24.471 1.00 21.76 104 PRO B O 1
ATOM 2277 N N . GLY B 1 105 ? -19.056 -3.055 25.232 1.00 21.47 105 GLY B N 1
ATOM 2278 C CA . GLY B 1 105 ? -19.696 -3.745 24.127 1.00 22.60 105 GLY B CA 1
ATOM 2279 C C . GLY B 1 105 ? -20.080 -5.138 24.566 1.00 20.32 105 GLY B C 1
ATOM 2280 O O . GLY B 1 105 ? -20.294 -5.391 25.755 1.00 21.37 105 GLY B O 1
ATOM 2281 N N . GLN B 1 106 ? -20.166 -6.062 23.605 1.00 19.97 106 GLN B N 1
ATOM 2282 C CA . GLN B 1 106 ? -20.484 -7.423 23.996 1.00 18.73 106 GLN B CA 1
ATOM 2283 C C . GLN B 1 106 ? -19.833 -8.402 23.036 1.00 23.79 106 GLN B C 1
ATOM 2284 O O . GLN B 1 106 ? -19.550 -8.074 21.885 1.00 24.81 106 GLN B O 1
ATOM 2290 N N . THR B 1 107 ? -19.556 -9.600 23.543 1.00 21.22 107 THR B N 1
ATOM 2291 C CA . THR B 1 107 ? -19.187 -10.740 22.721 1.00 21.19 107 THR B CA 1
ATOM 2292 C C . THR B 1 107 ? -20.063 -11.894 23.157 1.00 20.07 107 THR B C 1
ATOM 2293 O O . THR B 1 107 ? -20.628 -11.884 24.253 1.00 22.43 107 THR B O 1
ATOM 2297 N N . ARG B 1 108 ? -20.164 -12.900 22.292 1.00 22.20 108 ARG B N 1
ATOM 2298 C CA . ARG B 1 108 ? -20.924 -14.082 22.688 1.00 20.48 108 ARG B CA 1
ATOM 2299 C C . ARG B 1 108 ? -20.328 -14.735 23.932 1.00 21.47 108 ARG B C 1
ATOM 2300 O O . ARG B 1 108 ? -21.067 -15.122 24.844 1.00 21.66 108 ARG B O 1
ATOM 2308 N N . GLU B 1 109 ? -18.994 -14.854 23.996 1.00 24.87 109 GLU B N 1
ATOM 2309 C CA . GLU B 1 109 ? -18.347 -15.454 25.161 1.00 24.71 109 GLU B CA 1
ATOM 2310 C C . GLU B 1 109 ? -18.668 -14.689 26.437 1.00 23.79 109 GLU B C 1
ATOM 2311 O O . GLU B 1 109 ? -18.882 -15.295 27.495 1.00 26.92 109 GLU B O 1
ATOM 2317 N N . LEU B 1 110 ? -18.655 -13.359 26.369 1.00 23.71 110 LEU B N 1
ATOM 2318 C CA . LEU B 1 110 ? -18.967 -12.573 27.555 1.00 22.62 110 LEU B CA 1
ATOM 2319 C C . LEU B 1 110 ? -20.427 -12.756 27.955 1.00 24.99 110 LEU B C 1
ATOM 2320 O O . LEU B 1 110 ? -20.734 -12.906 29.142 1.00 24.76 110 LEU B O 1
ATOM 2325 N N . LEU B 1 111 ? -21.338 -12.763 26.973 1.00 22.28 111 LEU B N 1
ATOM 2326 C CA . LEU B 1 111 ? -22.754 -12.987 27.275 1.00 23.03 111 LEU B CA 1
ATOM 2327 C C . LEU B 1 111 ? -22.991 -14.355 27.910 1.00 24.35 111 LEU B C 1
ATOM 2328 O O . LEU B 1 111 ? -23.793 -14.479 28.845 1.00 24.36 111 LEU B O 1
ATOM 2333 N N . ILE B 1 112 ? -22.306 -15.397 27.421 1.00 22.27 112 ILE B N 1
ATOM 2334 C CA . ILE B 1 112 ? -22.409 -16.720 28.040 1.00 22.83 112 ILE B CA 1
ATOM 2335 C C . ILE B 1 112 ? -21.929 -16.662 29.484 1.00 27.75 112 ILE B C 1
ATOM 2336 O O . ILE B 1 112 ? -22.572 -17.202 30.394 1.00 25.64 112 ILE B O 1
ATOM 2341 N N . ALA B 1 113 ? -20.805 -15.983 29.722 1.00 23.67 113 ALA B N 1
ATOM 2342 C CA . ALA B 1 113 ? -20.228 -15.945 31.063 1.00 26.22 113 ALA B CA 1
ATOM 2343 C C . ALA B 1 113 ? -21.162 -15.272 32.059 1.00 25.38 113 ALA B C 1
ATOM 2344 O O . ALA B 1 113 ? -21.220 -15.671 33.231 1.00 30.26 113 ALA B O 1
ATOM 2346 N N . GLY B 1 114 ? -21.883 -14.243 31.618 1.00 24.03 114 GLY B N 1
ATOM 2347 C CA . GLY B 1 114 ? -22.803 -13.555 32.507 1.00 23.78 114 GLY B CA 1
ATOM 2348 C C . GLY B 1 114 ? -24.064 -14.336 32.829 1.00 28.39 114 GLY B C 1
ATOM 2349 O O . GLY B 1 114 ? -24.755 -13.996 33.798 1.00 30.09 114 GLY B O 1
ATOM 2350 N N . GLN B 1 115 ? -24.391 -15.366 32.036 1.00 28.29 115 GLN B N 1
ATOM 2351 C CA . GLN B 1 115 ? -25.589 -16.159 32.316 1.00 29.87 115 GLN B CA 1
ATOM 2352 C C . GLN B 1 115 ? -25.443 -16.953 33.606 1.00 38.70 115 GLN B C 1
ATOM 2353 O O . GLN B 1 115 ? -26.392 -17.055 34.389 1.00 52.87 115 GLN B O 1
ATOM 2359 N N . LYS B 1 116 ? -24.267 -17.529 33.842 1.00 41.27 116 LYS B N 1
ATOM 2360 C CA . LYS B 1 116 ? -24.054 -18.403 34.987 1.00 53.00 116 LYS B CA 1
ATOM 2361 C C . LYS B 1 116 ? -23.362 -17.696 36.148 1.00 51.61 116 LYS B C 1
ATOM 2362 O O . LYS B 1 116 ? -22.884 -18.362 37.072 1.00 50.13 116 LYS B O 1
ATOM 2364 N N . SER B 1 117 ? -23.325 -16.368 36.139 1.00 46.16 117 SER B N 1
ATOM 2365 C CA A SER B 1 117 ? -22.565 -15.609 37.121 0.51 42.62 117 SER B CA 1
ATOM 2366 C CA B SER B 1 117 ? -22.561 -15.630 37.131 0.49 42.58 117 SER B CA 1
ATOM 2367 C C . SER B 1 117 ? -23.408 -15.273 38.343 1.00 40.56 117 SER B C 1
ATOM 2368 O O . SER B 1 117 ? -24.635 -15.248 38.291 1.00 44.79 117 SER B O 1
ATOM 2373 N N . GLU B 1 118 ? -22.718 -14.982 39.447 1.00 43.42 118 GLU B N 1
ATOM 2374 C CA . GLU B 1 118 ? -23.367 -14.535 40.670 1.00 46.96 118 GLU B CA 1
ATOM 2375 C C . GLU B 1 118 ? -23.575 -13.027 40.703 1.00 40.85 118 GLU B C 1
ATOM 2376 O O . GLU B 1 118 ? -24.375 -12.541 41.513 1.00 48.80 118 GLU B O 1
ATOM 2378 N N . ILE B 1 119 ? -22.891 -12.277 39.846 1.00 30.78 119 ILE B N 1
ATOM 2379 C CA . ILE B 1 119 ? -23.097 -10.835 39.805 1.00 29.61 119 ILE B CA 1
ATOM 2380 C C . ILE B 1 119 ? -23.583 -10.438 38.414 1.00 24.46 119 ILE B C 1
ATOM 2381 O O . ILE B 1 119 ? -23.242 -11.093 37.417 1.00 27.41 119 ILE B O 1
ATOM 2386 N N . PRO B 1 120 ? -24.380 -9.380 38.309 1.00 26.84 120 PRO B N 1
ATOM 2387 C CA . PRO B 1 120 ? -24.948 -9.005 37.013 1.00 23.49 120 PRO B CA 1
ATOM 2388 C C . PRO B 1 120 ? -23.890 -8.465 36.067 1.00 27.73 120 PRO B C 1
ATOM 2389 O O . PRO B 1 120 ? -22.986 -7.724 36.462 1.00 26.08 120 PRO B O 1
ATOM 2393 N N . LEU B 1 121 ? -24.018 -8.848 34.803 1.00 23.93 121 LEU B N 1
ATOM 2394 C CA . LEU B 1 121 ? -23.261 -8.248 33.717 1.00 23.71 121 LEU B CA 1
ATOM 2395 C C . LEU B 1 121 ? -24.162 -7.276 32.969 1.00 21.15 121 LEU B C 1
ATOM 2396 O O . LEU B 1 121 ? -25.306 -7.614 32.640 1.00 23.18 121 LEU B O 1
ATOM 2401 N N . ILE B 1 122 ? -23.659 -6.066 32.737 1.00 19.59 122 ILE B N 1
ATOM 2402 C CA A ILE B 1 122 ? -24.350 -5.090 31.900 0.44 19.98 122 ILE B CA 1
ATOM 2403 C CA B ILE B 1 122 ? -24.335 -5.067 31.910 0.56 19.80 122 ILE B CA 1
ATOM 2404 C C . ILE B 1 122 ? -23.560 -4.943 30.605 1.00 22.00 122 ILE B C 1
ATOM 2405 O O . ILE B 1 122 ? -22.543 -4.238 30.574 1.00 23.29 122 ILE B O 1
ATOM 2414 N N . PRO B 1 123 ? -23.971 -5.608 29.522 1.00 21.18 123 PRO B N 1
ATOM 2415 C CA . PRO B 1 123 ? -23.231 -5.499 28.261 1.00 20.41 123 PRO B CA 1
ATOM 2416 C C . PRO B 1 123 ? -23.499 -4.166 27.575 1.00 22.01 12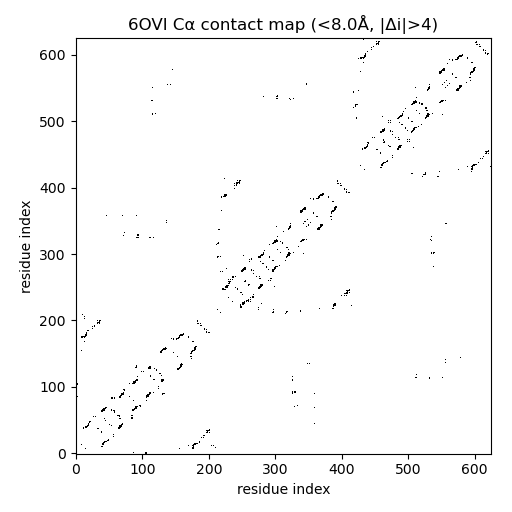3 PRO B C 1
ATOM 2417 O O . PRO B 1 123 ? -24.486 -3.482 27.843 1.00 23.15 123 PRO B O 1
ATOM 2421 N N . GLY B 1 124 ? -22.596 -3.805 26.672 1.00 21.55 124 GLY B N 1
ATOM 2422 C CA . GLY B 1 124 ? -22.756 -2.610 25.852 1.00 22.27 124 GLY B CA 1
ATOM 2423 C C . GLY B 1 124 ? -23.238 -2.988 24.461 1.00 22.72 124 GLY B C 1
ATOM 2424 O O . GLY B 1 124 ? -22.830 -4.007 23.917 1.00 23.90 124 GLY B O 1
ATOM 2425 N N . VAL B 1 125 ? -24.141 -2.179 23.907 1.00 20.13 125 VAL B N 1
ATOM 2426 C CA . VAL B 1 125 ? -24.589 -2.364 22.531 1.00 20.67 125 VAL B CA 1
ATOM 2427 C C . VAL B 1 125 ? -24.660 -1.004 21.846 1.00 21.85 125 VAL B C 1
ATOM 2428 O O . VAL B 1 125 ? -24.709 0.046 22.493 1.00 23.13 125 VAL B O 1
ATOM 2432 N N . ALA B 1 126 ? -24.646 -1.036 20.507 1.00 19.62 126 ALA B N 1
ATOM 2433 C CA . ALA B 1 126 ? -24.747 0.177 19.704 1.00 18.17 126 ALA B CA 1
ATOM 2434 C C . ALA B 1 126 ? -25.522 -0.017 18.415 1.00 27.36 126 ALA B C 1
ATOM 2435 O O . ALA B 1 126 ? -25.512 0.885 17.571 1.00 32.83 126 ALA B O 1
ATOM 2437 N N . SER B 1 127 ? -26.111 -1.178 18.191 1.00 21.33 127 SER B N 1
ATOM 2438 C CA . SER B 1 127 ? -26.976 -1.382 17.042 1.00 19.42 127 SER B CA 1
ATOM 2439 C C . SER B 1 127 ? -28.141 -2.251 17.478 1.00 20.51 127 SER B C 1
ATOM 2440 O O . SER B 1 127 ? -28.104 -2.899 18.528 1.00 20.97 127 SER B O 1
ATOM 2443 N N . VAL B 1 128 ? -29.182 -2.264 16.647 1.00 19.62 128 VAL B N 1
ATOM 2444 C CA . VAL B 1 128 ? -30.355 -3.068 16.968 1.00 21.97 128 VAL B CA 1
ATOM 2445 C C . VAL B 1 128 ? -30.002 -4.551 16.981 1.00 20.56 128 VAL B C 1
ATOM 2446 O O . VAL B 1 128 ? -30.492 -5.301 17.831 1.00 22.06 128 VAL B O 1
ATOM 2450 N N . SER B 1 129 ? -29.141 -5.001 16.056 1.00 19.61 129 SER B N 1
ATOM 2451 C CA . SER B 1 129 ? -28.764 -6.414 16.040 1.00 20.43 129 SER B CA 1
ATOM 2452 C C . SER B 1 129 ? -28.002 -6.799 17.303 1.00 21.60 129 SER B C 1
ATOM 2453 O O . SER B 1 129 ? -28.197 -7.900 17.837 1.00 20.45 129 SER B O 1
ATOM 2456 N N . GLU B 1 130 ? -27.118 -5.917 17.781 1.00 20.28 130 GLU B N 1
ATOM 2457 C CA . GLU B 1 130 ? -26.408 -6.190 19.029 1.00 18.81 130 GLU B CA 1
ATOM 2458 C C . GLU B 1 130 ? -27.391 -6.266 20.189 1.00 22.26 130 GLU B C 1
ATOM 2459 O O . GLU B 1 130 ? -27.324 -7.182 21.022 1.00 21.49 130 GLU B O 1
ATOM 2465 N N . LEU B 1 131 ? -28.342 -5.333 20.227 1.00 21.00 131 LEU B N 1
ATOM 2466 C CA A LEU B 1 131 ? -29.413 -5.397 21.215 0.80 23.13 131 LEU B CA 1
ATOM 2467 C CA B LEU B 1 131 ? -29.413 -5.395 21.214 0.20 22.13 131 LEU B CA 1
ATOM 2468 C C . LEU B 1 131 ? -30.155 -6.727 21.138 1.00 22.40 131 LEU B C 1
ATOM 2469 O O . LEU B 1 131 ? -30.393 -7.376 22.161 1.00 20.95 131 LEU B O 1
ATOM 2478 N N . MET B 1 132 ? -30.521 -7.155 19.923 1.00 21.89 132 MET B N 1
ATOM 2479 C CA . MET B 1 132 ? -31.267 -8.401 19.773 1.00 21.13 132 MET B CA 1
ATOM 2480 C C . MET B 1 132 ? -30.455 -9.613 20.200 1.00 23.48 132 MET B C 1
ATOM 2481 O O . MET B 1 132 ? -31.025 -10.562 20.748 1.00 22.92 132 MET B O 1
ATOM 2486 N N . GLU B 1 133 ? -29.137 -9.600 19.975 1.00 23.28 133 GLU B N 1
ATOM 2487 C CA . GLU B 1 133 ? -28.304 -10.703 20.455 1.00 21.42 133 GLU B CA 1
ATOM 2488 C C . GLU B 1 133 ? -28.325 -10.762 21.977 1.00 20.76 133 GLU B C 1
ATOM 2489 O O . GLU B 1 133 ? -28.469 -11.840 22.566 1.00 21.62 133 GLU B O 1
ATOM 2495 N N . GLY B 1 134 ? -28.187 -9.607 22.636 1.00 21.41 134 GLY B N 1
ATOM 2496 C CA . GLY B 1 134 ? -28.276 -9.583 24.093 1.00 20.58 134 GLY B CA 1
ATOM 2497 C C . GLY B 1 134 ? -29.633 -10.026 24.610 1.00 21.64 134 GLY B C 1
ATOM 2498 O O . GLY B 1 134 ? -29.718 -10.818 25.552 1.00 21.25 134 GLY B O 1
ATOM 2499 N N . LEU B 1 135 ? -30.713 -9.537 23.988 1.00 22.89 135 LEU B N 1
ATOM 2500 C CA . LEU B 1 135 ? -32.060 -9.953 24.379 1.00 23.33 135 LEU B CA 1
ATOM 2501 C C . LEU B 1 135 ? -32.236 -11.465 24.276 1.00 22.59 135 LEU B C 1
ATOM 2502 O O . LE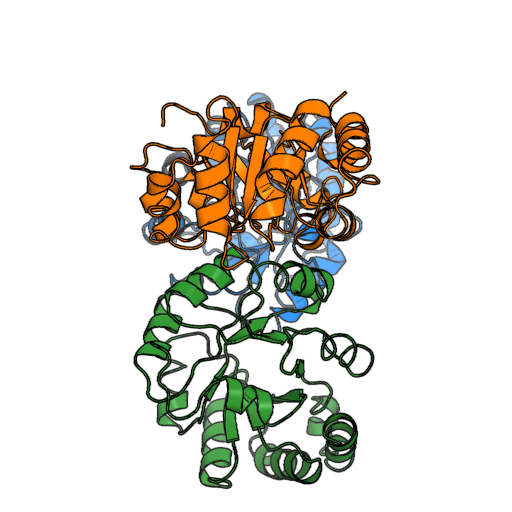U B 1 135 ? -32.836 -12.087 25.165 1.00 24.96 135 LEU B O 1
ATOM 2507 N N . GLY B 1 136 ? -31.709 -12.071 23.209 1.00 22.55 136 GLY B N 1
ATOM 2508 C CA . GLY B 1 136 ? -31.822 -13.508 23.021 1.00 24.58 136 GLY B CA 1
ATOM 2509 C C . GLY B 1 136 ? -31.123 -14.305 24.097 1.00 24.57 136 GLY B C 1
ATOM 2510 O O . GLY B 1 136 ? -31.490 -15.458 24.345 1.00 27.05 136 GLY B O 1
ATOM 2511 N N . MET B 1 137 ? -30.135 -13.713 24.756 1.00 24.57 137 MET B N 1
ATOM 2512 C CA A MET B 1 137 ? -29.402 -14.337 25.846 0.59 27.37 137 MET B CA 1
ATOM 2513 C CA B MET B 1 137 ? -29.449 -14.392 25.844 0.41 27.50 137 MET B CA 1
ATOM 2514 C C . MET B 1 137 ? -29.978 -13.997 27.213 1.00 29.29 137 MET B C 1
ATOM 2515 O O . MET B 1 137 ? -29.387 -14.377 28.228 1.00 29.35 137 MET B O 1
ATOM 2524 N N . GLY B 1 138 ? -31.094 -13.276 27.267 1.00 23.70 138 GLY B N 1
ATOM 2525 C CA . GLY B 1 138 ? -31.758 -12.967 28.517 1.00 23.22 138 GLY B CA 1
ATOM 2526 C C . GLY B 1 138 ? -31.436 -11.617 29.114 1.00 27.92 138 GLY B C 1
ATOM 2527 O O . GLY B 1 138 ? -31.870 -11.342 30.237 1.00 29.47 138 GLY B O 1
ATOM 2528 N N . TYR B 1 139 ? -30.699 -10.769 28.409 1.00 23.22 139 TYR B N 1
ATOM 2529 C CA . TYR B 1 139 ? -30.330 -9.452 28.920 1.00 23.06 139 TYR B CA 1
ATOM 2530 C C . TYR B 1 139 ? -31.323 -8.389 28.475 1.00 25.46 139 TYR B C 1
ATOM 2531 O O . TYR B 1 139 ? -31.702 -8.337 27.304 1.00 27.85 139 TYR B O 1
ATOM 2540 N N . ASN B 1 140 ? -31.713 -7.506 29.406 1.00 24.70 140 ASN B N 1
ATOM 2541 C CA . ASN B 1 140 ? -32.558 -6.388 29.001 1.00 25.06 140 ASN B CA 1
ATOM 2542 C C . ASN B 1 140 ? -32.115 -5.072 29.642 1.00 28.67 140 ASN B C 1
ATOM 2543 O O . ASN B 1 140 ? -32.876 -4.101 29.626 1.00 26.49 140 ASN B O 1
ATOM 2548 N N . HIS B 1 141 ? -30.893 -5.012 30.174 1.00 20.98 141 HIS B N 1
ATOM 2549 C CA . HIS B 1 141 ? -30.282 -3.780 30.672 1.00 22.29 141 HIS B CA 1
ATOM 2550 C C . HIS B 1 141 ? -28.923 -3.661 30.011 1.00 22.68 141 HIS B C 1
ATOM 2551 O O . HIS B 1 141 ? -28.099 -4.576 30.124 1.00 23.44 141 HIS B O 1
ATOM 2558 N N . PHE B 1 142 ? -28.688 -2.544 29.320 1.00 22.08 142 PHE B N 1
ATOM 2559 C CA . PHE B 1 142 ? -27.503 -2.404 28.486 1.00 19.79 142 PHE B CA 1
ATOM 2560 C C . PHE B 1 142 ? -26.878 -1.034 28.645 1.00 26.09 142 PHE B C 1
ATOM 2561 O O . PHE B 1 142 ? -27.564 -0.057 28.926 1.00 24.03 142 PHE B O 1
ATOM 2569 N N . LYS B 1 143 ? -25.566 -0.976 28.439 1.00 23.16 143 LYS B N 1
ATOM 2570 C CA . LYS B 1 143 ? -24.906 0.295 28.184 1.00 19.61 143 LYS B CA 1
ATOM 2571 C C . LYS B 1 143 ? -25.054 0.614 26.704 1.00 21.79 143 LYS B C 1
ATOM 2572 O O . LYS B 1 143 ? -24.961 -0.277 25.859 1.00 26.83 143 LYS B O 1
ATOM 2578 N N . PHE B 1 144 ? -25.332 1.883 26.388 1.00 21.68 144 PHE B N 1
ATOM 2579 C CA . PHE B 1 144 ? -25.311 2.369 25.010 1.00 20.55 144 PHE B CA 1
ATOM 2580 C C . PHE B 1 144 ? -24.023 3.169 24.845 1.00 20.23 144 PHE B C 1
ATOM 2581 O O . PHE B 1 144 ? -23.893 4.272 25.397 1.00 21.59 144 PHE B O 1
ATOM 2589 N N . PHE B 1 145 ? -23.068 2.614 24.096 1.00 19.18 145 PHE B N 1
ATOM 2590 C CA . PHE B 1 145 ? -21.718 3.174 24.073 1.00 18.64 145 PHE B CA 1
ATOM 2591 C C . PHE B 1 145 ? -21.087 3.094 22.694 1.00 21.27 145 PHE B C 1
ATOM 2592 O O . PHE B 1 145 ? -21.182 2.045 22.035 1.00 22.45 145 PHE B O 1
ATOM 2600 N N . PRO B 1 146 ? -20.416 4.166 22.236 1.00 19.91 146 PRO B N 1
ATOM 2601 C CA . PRO B 1 146 ? -20.342 5.497 22.851 1.00 23.37 146 PRO B CA 1
ATOM 2602 C C . PRO B 1 146 ? -21.535 6.318 22.382 1.00 20.47 146 PRO B C 1
ATOM 2603 O O . PRO B 1 146 ? -21.691 6.573 21.193 1.00 22.96 146 PRO B O 1
ATOM 2607 N N . ALA B 1 147 ? -22.382 6.690 23.342 1.00 22.61 147 ALA B N 1
ATOM 2608 C CA . ALA B 1 147 ? -23.719 7.188 23.031 1.00 22.59 147 ALA B CA 1
ATOM 2609 C C . ALA B 1 147 ? -23.698 8.333 22.024 1.00 22.55 147 ALA B C 1
ATOM 2610 O O . ALA B 1 147 ? -24.393 8.284 21.005 1.00 25.87 147 ALA B O 1
ATOM 2612 N N . ALA B 1 148 ? -22.930 9.394 22.302 1.00 22.01 148 ALA B N 1
ATOM 2613 C CA . ALA B 1 148 ? -22.997 10.572 21.436 1.00 25.57 148 ALA B CA 1
ATOM 2614 C C . ALA B 1 148 ? -22.471 10.291 20.037 1.00 29.76 148 ALA B C 1
ATOM 2615 O O . ALA B 1 148 ? -22.910 10.930 19.077 1.00 39.43 148 ALA B O 1
ATOM 2617 N N . ALA B 1 149 ? -21.554 9.339 19.888 1.00 25.21 149 ALA B N 1
ATOM 2618 C CA . ALA B 1 149 ? -20.994 9.044 18.575 1.00 28.78 149 ALA B CA 1
ATOM 2619 C C . ALA B 1 149 ? -21.708 7.905 17.857 1.00 28.16 149 ALA B C 1
ATOM 2620 O O . ALA B 1 149 ? -21.495 7.726 16.654 1.00 35.40 149 ALA B O 1
ATOM 2622 N N . ALA B 1 150 ? -22.562 7.151 18.543 1.00 25.59 150 ALA B N 1
ATOM 2623 C CA . ALA B 1 150 ? -23.227 5.995 17.959 1.00 27.10 150 ALA B CA 1
ATOM 2624 C C . ALA B 1 150 ? -24.694 6.265 17.637 1.00 31.00 150 ALA B C 1
ATOM 2625 O O . ALA B 1 150 ? -25.479 5.321 17.516 1.00 29.10 150 ALA B O 1
ATOM 2627 N N . GLY B 1 151 ? -25.086 7.528 17.517 1.00 27.98 151 GLY B N 1
ATOM 2628 C CA . GLY B 1 151 ? -26.444 7.878 17.139 1.00 29.07 151 GLY B CA 1
ATOM 2629 C C . GLY B 1 151 ? -27.194 8.690 18.175 1.00 29.07 151 GLY B C 1
ATOM 2630 O O . GLY B 1 151 ? -28.255 9.242 17.850 1.00 28.35 151 GLY B O 1
ATOM 2631 N N . GLY B 1 152 ? -26.700 8.745 19.409 1.00 25.73 152 GLY B N 1
ATOM 2632 C CA . GLY B 1 152 ? -27.211 9.657 20.423 1.00 27.61 152 GLY B CA 1
ATOM 2633 C C . GLY B 1 152 ? -28.691 9.506 20.715 1.00 29.08 152 GLY B C 1
ATOM 2634 O O . GLY B 1 152 ? -29.256 8.407 20.708 1.00 26.14 152 GLY B O 1
ATOM 2635 N N . ILE B 1 153 ? -29.325 10.640 21.015 1.00 27.97 153 ILE B N 1
ATOM 2636 C CA . ILE B 1 153 ? -30.740 10.618 21.382 1.00 28.05 153 ILE B CA 1
ATOM 2637 C C . ILE B 1 153 ? -31.607 10.104 20.244 1.00 29.23 153 ILE B C 1
ATOM 2638 O O . ILE B 1 153 ? -32.513 9.296 20.507 1.00 27.41 153 ILE B O 1
ATOM 2643 N N . PRO B 1 154 ? -31.393 10.482 18.975 1.00 27.99 154 PRO B N 1
ATOM 2644 C CA . PRO B 1 154 ? -32.230 9.899 17.911 1.00 26.73 154 PRO B CA 1
ATOM 2645 C C . PRO B 1 154 ? -32.172 8.383 17.855 1.00 26.98 154 PRO B C 1
ATOM 2646 O O . PRO B 1 154 ? -33.194 7.742 17.575 1.00 28.62 154 PRO B O 1
ATOM 2650 N N . MET B 1 155 ? -30.993 7.793 18.095 1.00 22.91 155 MET B N 1
ATOM 2651 C CA . MET B 1 155 ? -30.882 6.337 18.130 1.00 24.65 155 MET B CA 1
ATOM 2652 C C . MET B 1 155 ? -31.715 5.748 19.257 1.00 25.53 155 MET B C 1
ATOM 2653 O O . MET B 1 155 ? -32.434 4.764 19.057 1.00 26.62 155 MET B O 1
ATOM 2658 N N . LEU B 1 156 ? -31.627 6.331 20.455 1.00 24.29 156 LEU B N 1
ATOM 2659 C CA . LEU B 1 156 ? -32.367 5.782 21.587 1.00 23.57 156 LEU B CA 1
ATOM 2660 C C . LEU B 1 156 ? -33.869 5.917 21.380 1.00 25.09 156 LEU B C 1
ATOM 2661 O O . LEU B 1 156 ? -34.637 5.039 21.794 1.00 29.85 156 LEU B O 1
ATOM 2666 N N . LYS B 1 157 ? -34.309 7.018 20.767 1.00 28.85 157 LYS B N 1
ATOM 2667 C CA . LYS B 1 157 ? -35.731 7.165 20.478 1.00 28.70 157 LYS B CA 1
ATOM 2668 C C . LYS B 1 157 ? -36.199 6.118 19.476 1.00 28.55 157 LYS B C 1
ATOM 2669 O O . LYS B 1 157 ? -37.292 5.554 19.617 1.00 31.77 157 LYS B O 1
ATOM 2675 N N . ALA B 1 158 ? -35.392 5.853 18.446 1.00 29.70 158 ALA B N 1
ATOM 2676 C CA . ALA B 1 158 ? -35.776 4.848 17.458 1.00 29.14 158 ALA B CA 1
ATOM 2677 C C . ALA B 1 158 ? -35.878 3.466 18.088 1.00 30.55 158 ALA B C 1
ATOM 2678 O O . ALA B 1 158 ? -36.775 2.680 17.752 1.00 30.68 158 ALA B O 1
ATOM 2680 N N . ILE B 1 159 ? -34.954 3.147 18.991 1.00 27.90 159 ILE B N 1
ATOM 2681 C CA . ILE B 1 159 ? -34.960 1.846 19.651 1.00 29.90 159 ILE B CA 1
ATOM 2682 C C . ILE B 1 159 ? -36.172 1.718 20.561 1.00 30.86 159 ILE B C 1
ATOM 2683 O O . ILE B 1 159 ? -36.787 0.650 20.656 1.00 31.85 159 ILE B O 1
ATOM 2688 N N . SER B 1 160 ? -36.528 2.806 21.247 1.00 29.00 160 SER B N 1
ATOM 2689 C CA . SER B 1 160 ? -37.668 2.802 22.155 1.00 32.04 160 SER B CA 1
ATOM 2690 C C . SER B 1 160 ? -38.972 2.482 21.430 1.00 36.79 160 SER B C 1
ATOM 2691 O O . SER B 1 160 ? -39.882 1.897 22.023 1.00 42.55 160 SER B O 1
ATOM 2694 N N . GLY B 1 161 ? -39.077 2.844 20.150 1.00 37.86 161 GLY B N 1
ATOM 2695 C CA . GLY B 1 161 ? -40.294 2.561 19.407 1.00 42.88 161 GLY B CA 1
ATOM 2696 C C . GLY B 1 161 ? -40.505 1.088 19.117 1.00 48.91 161 GLY B C 1
ATOM 2697 O O . GLY B 1 161 ? -41.640 0.649 18.915 1.00 54.09 161 GLY B O 1
ATOM 2698 N N . VAL B 1 162 ? -39.426 0.310 19.094 1.00 37.55 162 VAL B N 1
ATOM 2699 C CA . VAL B 1 162 ? -39.495 -1.109 18.788 1.00 30.81 162 VAL B CA 1
ATOM 2700 C C . VAL B 1 162 ? -39.224 -1.987 20.011 1.00 34.92 162 VAL B C 1
ATOM 2701 O O . VAL B 1 162 ? -39.752 -3.103 20.090 1.00 34.37 162 VAL B O 1
ATOM 2705 N N . PHE B 1 163 ? -38.453 -1.505 20.982 1.00 31.07 163 PHE B N 1
ATOM 2706 C CA . PHE B 1 163 ? -38.096 -2.272 22.178 1.00 29.11 163 PHE B CA 1
ATOM 2707 C C . PHE B 1 163 ? -38.414 -1.438 23.408 1.00 32.29 163 PHE B C 1
ATOM 2708 O O . PHE B 1 163 ? -37.507 -1.029 24.145 1.00 31.26 163 PHE B O 1
ATOM 2716 N N . PRO B 1 164 ? -39.696 -1.159 23.659 1.00 31.85 164 PRO B N 1
ATOM 2717 C CA . PRO B 1 164 ? -40.035 -0.190 24.713 1.00 34.21 164 PRO B CA 1
ATOM 2718 C C . PRO B 1 164 ? -39.616 -0.618 26.105 1.00 36.14 164 PRO B C 1
ATOM 2719 O O . PRO B 1 164 ? -39.420 0.252 26.963 1.00 41.49 164 PRO B O 1
ATOM 2723 N N . GLN B 1 165 ? -39.429 -1.916 26.348 1.00 36.59 165 GLN B N 1
ATOM 2724 C CA A GLN B 1 165 ? -39.121 -2.448 27.669 0.42 37.94 165 GLN B CA 1
ATOM 2725 C CA B GLN B 1 165 ? -39.124 -2.365 27.699 0.58 37.40 165 GLN B CA 1
ATOM 2726 C C . GLN B 1 165 ? -37.631 -2.462 27.991 1.00 35.31 165 GLN B C 1
ATOM 2727 O O . GLN B 1 165 ? -37.264 -2.635 29.156 1.00 36.66 165 GLN B O 1
ATOM 2738 N N . VAL B 1 166 ? -36.772 -2.324 26.991 1.00 28.19 166 VAL B N 1
ATOM 2739 C CA . VAL B 1 166 ? -35.327 -2.402 27.194 1.00 25.82 166 VAL B CA 1
ATOM 2740 C C . VAL B 1 166 ? -34.834 -1.123 27.853 1.00 31.08 166 VAL B C 1
ATOM 2741 O O . VAL B 1 166 ? -35.240 -0.018 27.475 1.00 29.26 166 VAL B O 1
ATOM 2745 N N . LYS B 1 167 ? -33.947 -1.268 28.838 1.00 25.82 167 LYS B N 1
ATOM 2746 C CA . LYS B 1 167 ? -33.423 -0.143 29.606 1.00 24.88 167 LYS B CA 1
ATOM 2747 C C . LYS B 1 167 ? -31.949 0.076 29.303 1.00 25.58 167 LYS B C 1
ATOM 2748 O O . LYS B 1 167 ? -31.175 -0.885 29.224 1.00 25.04 167 LYS B O 1
ATOM 2754 N N . PHE B 1 168 ? -31.559 1.349 29.156 1.00 25.03 168 PHE B N 1
ATOM 2755 C CA . PHE B 1 168 ? -30.210 1.736 28.771 1.00 23.23 168 PHE B CA 1
ATOM 2756 C C . PHE B 1 168 ? -29.574 2.678 29.775 1.00 23.95 168 PHE B C 1
ATOM 2757 O O . PHE B 1 168 ? -30.257 3.449 30.461 1.00 25.08 168 PHE B O 1
ATOM 2765 N N . CYS B 1 169 ? -28.242 2.610 29.814 1.00 21.41 169 CYS B N 1
ATOM 2766 C CA . CYS B 1 169 ? -27.369 3.575 30.478 1.00 23.78 169 CYS B CA 1
ATOM 2767 C C . CYS B 1 169 ? -26.452 4.129 29.397 1.00 22.38 169 CYS B C 1
ATOM 2768 O O . CYS B 1 169 ? -25.417 3.521 29.077 1.00 22.67 169 CYS B O 1
ATOM 2771 N N . PRO B 1 170 ? -26.812 5.255 28.783 1.00 21.21 170 PRO B N 1
ATOM 2772 C CA . PRO B 1 170 ? -25.940 5.874 27.771 1.00 20.64 170 PRO B CA 1
ATOM 2773 C C . PRO B 1 170 ? -24.677 6.408 28.417 1.00 22.57 170 PRO B C 1
ATOM 2774 O O . PRO B 1 170 ? -24.734 7.088 29.446 1.00 22.47 170 PRO B O 1
ATOM 2778 N N . THR B 1 171 ? -23.540 6.104 27.795 1.00 18.98 171 THR B N 1
ATOM 2779 C CA . THR B 1 171 ? -22.238 6.563 28.247 1.00 19.60 171 THR B CA 1
ATOM 2780 C C . THR B 1 171 ? -21.413 6.891 27.020 1.00 21.07 171 THR B C 1
ATOM 2781 O O . THR B 1 171 ? -21.557 6.234 25.982 1.00 23.26 171 THR B O 1
ATOM 2785 N N . GLY B 1 172 ? -20.559 7.903 27.139 1.00 22.74 172 GLY B N 1
ATOM 2786 C CA . GLY B 1 172 ? -19.697 8.282 26.040 1.00 25.87 172 GLY B CA 1
ATOM 2787 C C . GLY B 1 172 ? -20.175 9.587 25.461 1.00 27.28 172 GLY B C 1
ATOM 2788 O O . GLY B 1 172 ? -21.121 9.625 24.667 1.00 28.37 172 GLY B O 1
ATOM 2789 N N . GLY B 1 173 ? -19.544 10.677 25.878 1.00 24.29 173 GLY B N 1
ATOM 2790 C CA . GLY B 1 173 ? -19.972 11.982 25.432 1.00 24.62 173 GLY B CA 1
ATOM 2791 C C . GLY B 1 173 ? -21.148 12.546 26.191 1.00 28.99 173 GLY B C 1
ATOM 2792 O O . GLY B 1 173 ? -21.749 13.516 25.729 1.00 27.90 173 GLY B O 1
ATOM 2793 N N . ILE B 1 174 ? -21.509 11.956 27.327 1.00 26.21 174 ILE B N 1
ATOM 2794 C CA . ILE B 1 174 ? -22.521 12.536 28.203 1.00 26.50 174 ILE B CA 1
ATOM 2795 C C . ILE B 1 174 ? -21.830 13.549 29.102 1.00 28.29 174 ILE B C 1
ATOM 2796 O O . ILE B 1 174 ? -20.718 13.298 29.582 1.00 27.58 174 ILE B O 1
ATOM 2801 N N . ASN B 1 175 ? -22.466 14.704 29.323 1.00 27.66 175 ASN B N 1
ATOM 2802 C CA . ASN B 1 175 ? -21.845 15.771 30.096 1.00 27.78 175 ASN B CA 1
ATOM 2803 C C . ASN B 1 175 ? -22.925 16.616 30.767 1.00 29.88 175 ASN B C 1
ATOM 2804 O O . ASN B 1 175 ? -24.121 16.318 30.690 1.00 26.73 175 ASN B O 1
ATOM 2809 N N . SER B 1 176 ? -22.486 17.689 31.433 1.00 28.84 176 SER B N 1
ATOM 2810 C CA A SER B 1 176 ? -23.438 18.532 32.147 0.43 31.38 176 SER B CA 1
ATOM 2811 C CA B SER B 1 176 ? -23.406 18.585 32.140 0.57 31.56 176 SER B CA 1
ATOM 2812 C C . SER B 1 176 ? -24.466 19.158 31.208 1.00 30.50 176 SER B C 1
ATOM 2813 O O . SER B 1 176 ? -25.622 19.346 31.600 1.00 35.04 176 SER B O 1
ATOM 2818 N N . LYS B 1 177 ? -24.082 19.469 29.970 1.00 29.62 177 LYS B N 1
ATOM 2819 C CA . LYS B 1 177 ? -24.994 20.162 29.070 1.00 35.12 177 LYS B CA 1
ATOM 2820 C C . LYS B 1 177 ? -26.077 19.257 28.493 1.00 29.19 177 LYS B C 1
ATOM 2821 O O . LYS B 1 177 ? -27.156 19.752 28.129 1.00 33.32 177 LYS B O 1
ATOM 2823 N N . ASN B 1 178 ? -25.831 17.952 28.367 1.00 28.65 178 ASN B N 1
ATOM 2824 C CA . ASN B 1 178 ? -26.798 17.100 27.690 1.00 29.45 178 ASN B CA 1
ATOM 2825 C C . ASN B 1 178 ? -27.356 15.968 28.542 1.00 26.17 178 ASN B C 1
ATOM 2826 O O . ASN B 1 178 ? -28.244 15.250 28.069 1.00 28.75 178 ASN B O 1
ATOM 2831 N N . TYR B 1 179 ? -26.891 15.779 29.780 1.00 25.32 179 TYR B N 1
ATOM 2832 C CA . TYR B 1 179 ? -27.257 14.534 30.444 1.00 26.18 179 TYR B CA 1
ATOM 2833 C C . TYR B 1 179 ? -28.738 14.510 30.810 1.00 27.75 179 TYR B C 1
ATOM 2834 O O . TYR B 1 179 ? -29.360 13.446 30.767 1.00 27.38 179 TYR B O 1
ATOM 2843 N N . GLU B 1 180 ? -29.331 15.664 31.121 1.00 25.69 180 GLU B N 1
ATOM 2844 C CA . GLU B 1 180 ? -30.757 15.686 31.424 1.00 29.07 180 GLU B CA 1
ATOM 2845 C C . GLU B 1 180 ? -31.594 15.320 30.207 1.00 29.89 180 GLU B C 1
ATOM 2846 O O . GLU B 1 180 ? -32.655 14.700 30.343 1.00 31.80 180 GLU B O 1
ATOM 2852 N N . GLU B 1 181 ? -31.149 15.719 29.012 1.00 26.98 181 GLU B N 1
ATOM 2853 C CA . GLU B 1 181 ? -31.871 15.364 27.791 1.00 33.02 181 GLU B CA 1
ATOM 2854 C C . GLU B 1 181 ? -31.898 13.853 27.585 1.00 31.59 181 GLU B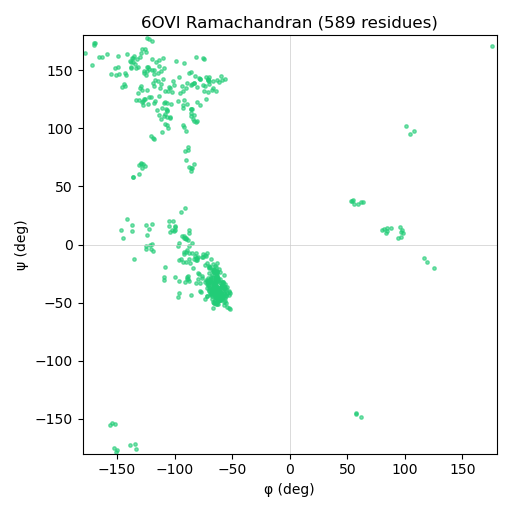 C 1
ATOM 2855 O O . GLU B 1 181 ? -32.881 13.307 27.072 1.00 33.23 181 GLU B O 1
ATOM 2861 N N . TYR B 1 182 ? -30.812 13.168 27.944 1.00 26.57 182 TYR B N 1
ATOM 2862 C CA . TYR B 1 182 ? -30.786 11.711 27.876 1.00 24.43 182 TYR B CA 1
ATOM 2863 C C . TYR B 1 182 ? -31.652 11.087 28.964 1.00 29.93 182 TYR B C 1
ATOM 2864 O O . TYR B 1 182 ? -32.387 10.128 28.707 1.00 26.87 182 TYR B O 1
ATOM 2873 N N . LEU B 1 183 ? -31.555 11.597 30.195 1.00 27.83 183 LEU B N 1
ATOM 2874 C CA . LEU B 1 183 ? -32.297 10.987 31.294 1.00 30.43 183 LEU B CA 1
ATOM 2875 C C . LEU B 1 183 ? -33.800 11.066 31.088 1.00 32.76 183 LEU B C 1
ATOM 2876 O O . LEU B 1 183 ? -34.534 10.210 31.595 1.00 36.68 183 LEU B O 1
ATOM 2881 N N . CYS B 1 184 ? -34.280 12.074 30.350 1.00 30.92 184 CYS B N 1
ATOM 2882 C CA A CYS B 1 184 ? -35.709 12.256 30.120 0.56 35.58 184 CYS B CA 1
ATOM 2883 C CA B CYS B 1 184 ? -35.721 12.200 30.191 0.44 35.42 184 CYS B CA 1
ATOM 2884 C C . CYS B 1 184 ? -36.303 11.200 29.198 1.00 27.97 184 CYS B C 1
ATOM 2885 O O . CYS B 1 184 ? -37.530 11.092 29.114 1.00 35.14 184 CYS B O 1
ATOM 2890 N N . LEU B 1 185 ? -35.472 10.447 28.476 1.00 26.85 185 LEU B N 1
ATOM 2891 C CA . LEU B 1 185 ? -36.005 9.456 27.553 1.00 31.85 185 LEU B CA 1
ATOM 2892 C C . LEU B 1 185 ? -36.611 8.290 28.332 1.00 32.19 185 LEU B C 1
ATOM 2893 O O . LEU B 1 185 ? -36.071 7.888 29.363 1.00 30.18 185 LEU B O 1
ATOM 2898 N N . PRO B 1 186 ? -37.727 7.728 27.860 1.00 33.37 186 PRO B N 1
ATOM 2899 C CA . PRO B 1 186 ? -38.408 6.675 28.631 1.00 34.40 186 PRO B CA 1
ATOM 2900 C C . PRO B 1 186 ? -37.608 5.390 28.777 1.00 31.74 186 PRO B C 1
ATOM 2901 O O . PRO B 1 186 ? -37.860 4.633 29.726 1.00 33.37 186 PRO B O 1
ATOM 2905 N N . ASN B 1 187 ? -36.667 5.107 27.881 1.00 26.80 187 ASN B N 1
ATOM 2906 C CA . ASN B 1 187 ? -35.873 3.891 27.981 1.00 24.91 187 ASN B CA 1
ATOM 2907 C C . ASN B 1 187 ? -34.490 4.141 28.572 1.00 27.82 187 ASN B C 1
ATOM 2908 O O . ASN B 1 187 ? -33.639 3.249 28.526 1.00 27.64 187 ASN B O 1
ATOM 2913 N N . VAL B 1 188 ? -34.249 5.321 29.141 1.00 24.34 188 VAL B N 1
ATOM 2914 C CA . VAL B 1 188 ? -32.971 5.630 29.783 1.00 25.17 188 VAL B CA 1
ATOM 2915 C C . VAL B 1 188 ? -33.184 5.617 31.288 1.00 26.28 188 VAL B C 1
ATOM 2916 O O . VAL B 1 188 ? -33.942 6.435 31.827 1.00 27.84 188 VAL B O 1
ATOM 2920 N N . ALA B 1 189 ? -32.518 4.685 31.962 1.00 28.55 189 ALA B N 1
ATOM 2921 C CA . ALA B 1 189 ? -32.662 4.537 33.404 1.00 28.67 189 ALA B CA 1
ATOM 2922 C C . ALA B 1 189 ? -31.700 5.429 34.176 1.00 28.18 189 ALA B C 1
ATOM 2923 O O . ALA B 1 189 ? -32.031 5.905 35.270 1.00 31.70 189 ALA B O 1
ATOM 2925 N N . CYS B 1 190 ? -30.538 5.687 33.599 1.00 23.58 190 CYS B N 1
ATOM 2926 C CA . CYS B 1 190 ? -29.459 6.468 34.190 1.00 25.30 190 CYS B CA 1
ATOM 2927 C C . CYS B 1 190 ? -28.474 6.712 33.058 1.00 25.58 190 CYS B C 1
ATOM 2928 O O . CYS B 1 190 ? -28.634 6.181 31.958 1.00 24.39 190 CYS B O 1
ATOM 2931 N N . VAL B 1 191 ? -27.456 7.526 33.329 1.00 21.90 191 VAL B N 1
ATOM 2932 C CA . VAL B 1 191 ? -26.381 7.771 32.381 1.00 19.90 191 VAL B CA 1
ATOM 2933 C C . VAL B 1 191 ? -25.062 7.526 33.097 1.00 24.67 191 VAL B C 1
ATOM 2934 O O . VAL B 1 191 ? -25.001 7.406 34.321 1.00 24.14 191 VAL B O 1
ATOM 2938 N N . GLY B 1 192 ? -24.000 7.464 32.313 1.00 21.68 192 GLY B N 1
ATOM 2939 C CA . GLY B 1 192 ? -22.672 7.278 32.855 1.00 22.23 192 GLY B CA 1
ATOM 2940 C C . GLY B 1 192 ? -21.715 8.277 32.246 1.00 20.51 192 GLY B C 1
ATOM 2941 O O . GLY B 1 192 ? -21.886 8.723 31.113 1.00 22.64 192 GLY B O 1
ATOM 2942 N N . GLY B 1 193 ? -20.682 8.607 33.002 1.00 21.57 193 GLY B N 1
ATOM 2943 C CA . GLY B 1 193 ? -19.668 9.464 32.428 1.00 23.33 193 GLY B CA 1
ATOM 2944 C C . GLY B 1 193 ? -18.613 9.840 33.440 1.00 24.06 193 GLY B C 1
ATOM 2945 O O . GLY B 1 193 ? -18.749 9.607 34.649 1.00 22.84 193 GLY B O 1
ATOM 2946 N N . SER B 1 194 ? -17.569 10.459 32.920 1.00 23.26 194 SER B N 1
ATOM 2947 C CA . SER B 1 194 ? -16.458 10.906 33.745 1.00 26.00 194 SER B CA 1
ATOM 2948 C C . SER B 1 194 ? -16.546 12.374 34.144 1.00 25.34 194 SER B C 1
ATOM 2949 O O . SER B 1 194 ? -15.667 12.845 34.862 1.00 25.74 194 SER B O 1
ATOM 2952 N N . TRP B 1 195 ? -17.576 13.115 33.705 1.00 23.29 195 TRP B N 1
ATOM 2953 C CA . TRP B 1 195 ? -17.549 14.561 33.929 1.00 24.76 195 TRP B CA 1
ATOM 2954 C C . TRP B 1 195 ? -17.729 14.935 35.393 1.00 26.89 195 TRP B C 1
ATOM 2955 O O . TRP B 1 195 ? -17.354 16.048 35.783 1.00 30.31 195 TRP B O 1
ATOM 2966 N N . ILE B 1 196 ? -18.265 14.031 36.214 1.00 24.58 196 ILE B N 1
ATOM 2967 C CA . ILE B 1 196 ? -18.343 14.291 37.649 1.00 27.98 196 ILE B CA 1
ATOM 2968 C C . ILE B 1 196 ? -17.125 13.766 38.394 1.00 28.20 196 ILE B C 1
ATOM 2969 O O . ILE B 1 196 ? -16.969 14.058 39.590 1.00 28.34 196 ILE B O 1
ATOM 2974 N N . VAL B 1 197 ? -16.252 13.010 37.730 1.00 24.70 197 VAL B N 1
ATOM 2975 C CA . VAL B 1 197 ? -15.000 12.547 38.337 1.00 26.14 197 VAL B CA 1
ATOM 2976 C C . VAL B 1 197 ? -13.851 12.835 37.377 1.00 30.21 197 VAL B C 1
ATOM 2977 O O . VAL B 1 197 ? -13.141 11.904 36.955 1.00 31.16 197 VAL B O 1
ATOM 2981 N N . PRO B 1 198 ? -13.611 14.099 37.031 1.00 27.54 198 PRO B N 1
ATOM 2982 C CA . PRO B 1 198 ? -12.629 14.402 35.985 1.00 30.52 198 PRO B CA 1
ATOM 2983 C C . PRO B 1 198 ? -11.218 14.040 36.413 1.00 33.76 198 PRO B C 1
ATOM 2984 O O . PRO B 1 198 ? -10.818 14.267 37.556 1.00 28.67 198 PRO B O 1
ATOM 2988 N N . GLU B 1 199 ? -10.452 13.495 35.463 1.00 35.64 199 GLU B N 1
ATOM 2989 C CA . GLU B 1 199 ? -9.117 12.993 35.781 1.00 37.09 199 GLU B CA 1
ATOM 2990 C C . GLU B 1 199 ? -8.243 14.068 36.416 1.00 34.04 199 GLU B C 1
ATOM 2991 O O . GLU B 1 199 ? -7.448 13.778 37.322 1.00 31.54 199 GLU B O 1
ATOM 2997 N N . GLU B 1 200 ? -8.379 15.322 35.963 1.00 29.83 200 GLU B N 1
ATOM 2998 C CA . GLU B 1 200 ? -7.549 16.394 36.507 1.00 32.01 200 GLU B CA 1
ATOM 2999 C C . GLU B 1 200 ? -7.796 16.593 38.004 1.00 27.78 200 GLU B C 1
ATOM 3000 O O . GLU B 1 200 ? -6.858 16.833 38.770 1.00 29.51 200 GLU B O 1
ATOM 3006 N N . ALA B 1 201 ? -9.053 16.506 38.439 1.00 26.76 201 ALA B N 1
ATOM 3007 C CA . ALA B 1 201 ? -9.342 16.666 39.859 1.00 25.44 201 ALA B CA 1
ATOM 3008 C C . ALA B 1 201 ? -8.880 15.465 40.674 1.00 25.68 201 ALA B C 1
ATOM 3009 O O . ALA B 1 201 ? -8.480 15.628 41.831 1.00 29.39 201 ALA B O 1
ATOM 3011 N N . ILE B 1 202 ? -8.950 14.258 40.103 1.00 29.30 202 ILE B N 1
ATOM 3012 C CA . ILE B 1 202 ? -8.443 13.078 40.807 1.00 27.59 202 ILE B CA 1
ATOM 3013 C C . ILE B 1 202 ? -6.932 13.176 40.972 1.00 31.26 202 ILE B C 1
ATOM 3014 O O . ILE B 1 202 ? -6.394 13.010 42.074 1.00 32.50 202 ILE B O 1
ATOM 3019 N N . LYS B 1 203 ? -6.229 13.461 39.873 1.00 32.85 203 LYS B N 1
ATOM 3020 C CA . LYS B 1 203 ? -4.775 13.539 39.914 1.00 39.55 203 LYS B CA 1
ATOM 3021 C C . LYS B 1 203 ? -4.304 14.564 40.932 1.00 36.02 203 LYS B C 1
ATOM 3022 O O . LYS B 1 203 ? -3.300 14.349 41.620 1.00 35.32 203 LYS B O 1
ATOM 3028 N N . ASN B 1 204 ? -5.032 15.674 41.068 1.00 32.53 204 ASN B N 1
ATOM 3029 C CA . ASN B 1 204 ? -4.623 16.764 41.937 1.00 30.47 204 ASN B CA 1
ATOM 3030 C C . ASN B 1 204 ? -5.376 16.788 43.265 1.00 28.18 204 ASN B C 1
ATOM 3031 O O . ASN B 1 204 ? -5.295 17.782 43.997 1.00 33.06 204 ASN B O 1
ATOM 3036 N N . HIS B 1 205 ? -6.102 15.710 43.589 1.00 32.53 205 HIS B N 1
ATOM 3037 C CA . HIS B 1 205 ? -6.651 15.490 44.932 1.00 27.68 205 HIS B CA 1
ATOM 3038 C C . HIS B 1 205 ? -7.664 16.564 45.325 1.00 27.80 205 HIS B C 1
ATOM 3039 O O . HIS B 1 205 ? -7.745 16.967 46.485 1.00 29.59 205 HIS B O 1
ATOM 3046 N N . ASN B 1 206 ? -8.450 17.027 44.349 1.00 27.69 206 ASN B N 1
ATOM 3047 C CA . ASN B 1 206 ? -9.478 18.042 44.604 1.00 27.43 206 ASN B CA 1
ATOM 3048 C C . ASN B 1 206 ? -10.778 17.361 45.041 1.00 24.70 206 ASN B C 1
ATOM 3049 O O . ASN B 1 206 ? -11.796 17.380 44.344 1.00 24.62 206 ASN B O 1
ATOM 3054 N N . TRP B 1 207 ? -10.723 16.734 46.223 1.00 23.29 207 TRP B N 1
ATOM 3055 C CA . TRP B 1 207 ? -11.808 15.837 46.618 1.00 22.12 207 TRP B CA 1
ATOM 3056 C C . TRP B 1 207 ? -13.099 16.600 46.886 1.00 21.42 207 TRP B C 1
ATOM 3057 O O . TRP B 1 207 ? -14.174 16.151 46.472 1.00 22.76 207 TRP B O 1
ATOM 3068 N N . SER B 1 208 ? -13.029 17.750 47.576 1.00 22.25 208 SER B N 1
ATOM 3069 C CA A SER B 1 208 ? -14.248 18.513 47.839 0.67 22.59 208 SER B CA 1
ATOM 3070 C CA B SER B 1 208 ? -14.246 18.514 47.835 0.33 22.58 208 SER B CA 1
ATOM 3071 C C . SER B 1 208 ? -14.870 19.027 46.544 1.00 23.20 208 SER B C 1
ATOM 3072 O O . SER B 1 208 ? -16.104 19.089 46.433 1.00 22.47 208 SER B O 1
ATOM 3077 N N . LEU B 1 209 ? -14.049 19.372 45.550 1.00 22.64 209 LEU B N 1
ATOM 3078 C CA . LEU B 1 209 ? -14.600 19.739 44.246 1.00 22.60 209 LEU B CA 1
ATOM 3079 C C . LEU B 1 209 ? -15.405 18.588 43.657 1.00 22.40 209 LEU B C 1
ATOM 3080 O O . LEU B 1 209 ? -16.516 18.783 43.142 1.00 22.49 209 LEU B O 1
ATOM 3085 N N . ILE B 1 210 ? -14.854 17.371 43.716 1.00 21.01 210 ILE B N 1
ATOM 3086 C CA . ILE B 1 210 ? -15.556 16.218 43.159 1.00 21.95 210 ILE B CA 1
ATOM 3087 C C . ILE B 1 210 ? -16.882 15.998 43.882 1.00 22.18 210 ILE B C 1
ATOM 3088 O O . ILE B 1 210 ? -17.909 15.744 43.248 1.00 20.41 210 ILE B O 1
ATOM 3093 N N . THR B 1 211 ? -16.897 16.149 45.210 1.00 22.07 211 THR B N 1
ATOM 3094 C CA . THR B 1 211 ? -18.170 16.079 45.935 1.00 21.16 211 THR B CA 1
ATOM 3095 C C . THR B 1 211 ? -19.177 17.074 45.373 1.00 21.10 211 THR B C 1
ATOM 3096 O O . THR B 1 211 ? -20.353 16.741 45.164 1.00 21.05 211 THR B O 1
ATOM 3100 N N . GLU B 1 212 ? -18.723 18.300 45.103 1.00 21.76 212 GLU B N 1
ATOM 3101 C CA . GLU B 1 212 ? -19.622 19.323 44.591 1.00 22.49 212 GLU B CA 1
ATOM 3102 C C . GLU B 1 212 ? -20.143 18.968 43.207 1.00 22.81 212 GLU B C 1
ATOM 3103 O O . GLU B 1 212 ? -21.320 19.216 42.908 1.00 23.87 212 GLU B O 1
ATOM 3109 N N . LEU B 1 213 ? -19.284 18.401 42.345 1.00 21.37 213 LEU B N 1
ATOM 3110 C CA . LEU B 1 213 ? -19.748 18.012 41.016 1.00 21.67 213 LEU B CA 1
ATOM 3111 C C . LEU B 1 213 ? -20.768 16.888 41.109 1.00 21.68 213 LEU B C 1
ATOM 3112 O O . LEU B 1 213 ? -21.730 16.839 40.331 1.00 24.03 213 LEU B O 1
ATOM 3117 N N . CYS B 1 214 ? -20.561 15.970 42.047 1.00 20.21 214 CYS B N 1
ATOM 3118 C CA . CYS B 1 214 ? -21.517 14.883 42.243 1.00 22.96 214 CYS B CA 1
ATOM 3119 C C . CYS B 1 214 ? -22.839 15.397 42.803 1.00 24.78 214 CYS B C 1
ATOM 3120 O O . CYS B 1 214 ? -23.915 14.945 42.390 1.00 25.02 214 CYS B O 1
ATOM 3123 N N . MET B 1 215 ? -22.784 16.343 43.744 1.00 21.09 215 MET B N 1
ATOM 3124 C CA . MET B 1 215 ? -24.016 16.887 44.309 1.00 22.71 215 MET B CA 1
ATOM 3125 C C . MET B 1 215 ? -24.894 17.517 43.236 1.00 25.72 215 MET B C 1
ATOM 3126 O O . MET B 1 215 ? -26.129 17.459 43.318 1.00 27.05 215 MET B O 1
ATOM 3131 N N . ALA B 1 216 ? -24.275 18.144 42.232 1.00 24.57 216 ALA B N 1
ATOM 3132 C CA . ALA B 1 216 ? -25.047 18.802 41.185 1.00 26.24 216 ALA B CA 1
ATOM 3133 C C . ALA B 1 216 ? -25.904 17.821 40.393 1.00 30.65 216 ALA B C 1
ATOM 3134 O O . ALA B 1 216 ? -26.924 18.232 39.825 1.00 33.66 216 ALA B O 1
ATOM 3136 N N . VAL B 1 217 ? -25.533 16.543 40.346 1.00 26.71 217 VAL B N 1
ATOM 3137 C CA . VAL B 1 217 ? -26.281 15.569 39.565 1.00 29.70 217 VAL B CA 1
ATOM 3138 C C . VAL B 1 217 ? -27.073 14.596 40.423 1.00 30.92 217 VAL B C 1
ATOM 3139 O O . VAL B 1 217 ? -27.998 13.958 39.901 1.00 35.03 217 VAL B O 1
ATOM 3143 N N . SER B 1 218 ? -26.745 14.443 41.706 1.00 29.56 218 SER B N 1
ATOM 3144 C CA . SER B 1 218 ? -27.421 13.459 42.543 1.00 34.25 218 SER B CA 1
ATOM 3145 C C . SER B 1 218 ? -28.623 14.024 43.295 1.00 47.01 218 SER B C 1
ATOM 3146 O O . SER B 1 218 ? -29.438 13.246 43.804 1.00 55.29 218 SER B O 1
ATOM 3149 N N . SER B 1 219 ? -28.760 15.344 43.384 1.00 44.14 219 SER B N 1
ATOM 3150 C CA . SER B 1 219 ? -29.831 15.933 44.181 1.00 55.76 219 SER B CA 1
ATOM 3151 C C . SER B 1 219 ? -31.167 15.867 43.458 1.00 60.16 219 SER B C 1
ATOM 3152 O O . SER B 1 219 ? -32.219 16.038 44.077 1.00 63.96 219 SER B O 1
ATOM 3155 N N . PHE C 1 11 ? -2.160 -16.717 17.994 1.00 59.86 11 PHE C N 1
ATOM 3156 C CA . PHE C 1 11 ? -2.920 -15.793 17.154 1.00 62.67 11 PHE C CA 1
ATOM 3157 C C . PHE C 1 11 ? -2.044 -14.651 16.625 1.00 69.04 11 PHE C C 1
ATOM 3158 O O . PHE C 1 11 ? -1.196 -14.119 17.346 1.00 68.95 11 PHE C O 1
ATOM 3166 N N . SER C 1 12 ? -2.253 -14.299 15.352 1.00 71.81 12 SER C N 1
ATOM 3167 C CA . SER C 1 12 ? -1.682 -13.094 14.741 1.00 68.61 12 SER C CA 1
ATOM 3168 C C . SER C 1 12 ? -0.153 -13.116 14.729 1.00 68.05 12 SER C C 1
ATOM 3169 O O . SER C 1 12 ? 0.497 -12.082 14.899 1.00 65.65 12 SER C O 1
ATOM 3172 N N . GLU C 1 13 ? 0.429 -14.300 14.517 1.00 65.51 13 GLU C N 1
ATOM 3173 C CA . GLU C 1 13 ? 1.877 -14.454 14.419 1.00 63.10 13 GLU C CA 1
ATOM 3174 C C . GLU C 1 13 ? 2.374 -14.407 12.976 1.00 64.68 13 GLU C C 1
ATOM 3175 O O . GLU C 1 13 ? 3.407 -15.014 12.658 1.00 74.49 13 GLU C O 1
ATOM 3177 N N . TRP C 1 14 ? 1.663 -13.700 12.099 1.00 45.28 14 TRP C N 1
ATOM 3178 C CA . TRP C 1 14 ? 2.025 -13.632 10.689 1.00 42.32 14 TRP C CA 1
ATOM 3179 C C . TRP C 1 14 ? 3.426 -13.058 10.505 1.00 50.48 14 TRP C C 1
ATOM 3180 O O . TRP C 1 14 ? 3.857 -12.165 11.242 1.00 49.90 14 TRP C O 1
ATOM 3191 N N . LYS C 1 15 ? 4.135 -13.573 9.494 1.00 44.32 15 LYS C N 1
ATOM 3192 C CA . LYS C 1 15 ? 5.428 -12.997 9.138 1.00 50.11 15 LYS C CA 1
ATOM 3193 C C . LYS C 1 15 ? 5.292 -11.505 8.867 1.00 45.86 15 LYS C C 1
ATOM 3194 O O . LYS C 1 15 ? 5.985 -10.683 9.473 1.00 50.37 15 LYS C O 1
ATOM 3196 N N . THR C 1 16 ? 4.376 -11.133 7.982 1.00 34.45 16 THR C N 1
ATOM 3197 C CA . THR C 1 16 ? 4.084 -9.726 7.725 1.00 31.34 16 THR C CA 1
ATOM 3198 C C . THR C 1 16 ? 3.057 -9.285 8.759 1.00 37.02 16 THR C C 1
ATOM 3199 O O . THR C 1 16 ? 1.931 -9.791 8.776 1.00 34.36 16 THR C O 1
ATOM 3203 N N . GLN C 1 17 ? 3.459 -8.388 9.651 1.00 33.82 17 GLN C N 1
ATOM 3204 C CA . GLN C 1 17 ? 2.529 -7.950 10.679 1.00 32.54 17 GLN C CA 1
ATOM 3205 C C . GLN C 1 17 ? 1.688 -6.783 10.177 1.00 28.65 17 GLN C C 1
ATOM 3206 O O . GLN C 1 17 ? 2.154 -5.976 9.368 1.00 27.00 17 GLN C O 1
ATOM 3212 N N . PRO C 1 18 ? 0.435 -6.691 10.632 1.00 24.69 18 PRO C N 1
ATOM 3213 C CA . PRO C 1 18 ? -0.427 -5.582 10.179 1.00 25.35 18 PRO C CA 1
ATOM 3214 C C . PRO C 1 18 ? 0.153 -4.218 10.496 1.00 23.48 18 PRO C C 1
ATOM 3215 O O . PRO C 1 18 ? -0.011 -3.288 9.696 1.00 25.10 18 PRO C O 1
ATOM 3219 N N . GLY C 1 19 ? 0.838 -4.080 11.635 1.00 25.77 19 GLY C N 1
ATOM 3220 C CA . GLY C 1 19 ? 1.457 -2.810 11.974 1.00 28.59 19 GLY C CA 1
ATOM 3221 C C . GLY C 1 19 ? 2.520 -2.388 10.983 1.00 29.82 19 GLY C C 1
ATOM 3222 O O . GLY C 1 19 ? 2.732 -1.193 10.770 1.00 28.55 19 GLY C O 1
ATOM 3223 N N . ALA C 1 20 ? 3.199 -3.357 10.361 1.00 24.14 20 ALA C N 1
ATOM 3224 C CA . ALA C 1 20 ? 4.166 -3.021 9.319 1.00 28.47 20 ALA C CA 1
ATOM 3225 C C . ALA C 1 20 ? 3.464 -2.517 8.072 1.00 26.22 20 ALA C C 1
ATOM 3226 O O . ALA C 1 20 ? 3.944 -1.581 7.417 1.00 29.74 20 ALA C O 1
ATOM 3228 N N . VAL C 1 21 ? 2.321 -3.123 7.725 1.00 23.22 21 VAL C N 1
ATOM 3229 C CA . VAL C 1 21 ? 1.534 -2.636 6.594 1.00 25.39 21 VAL C CA 1
ATOM 3230 C C . VAL C 1 21 ? 1.096 -1.202 6.854 1.00 27.55 21 VAL C C 1
ATOM 3231 O O . VAL C 1 21 ? 1.236 -0.320 5.993 1.00 26.54 21 VAL C O 1
ATOM 3235 N N . PHE C 1 22 ? 0.604 -0.941 8.069 1.00 23.48 22 PHE C N 1
ATOM 3236 C CA . PHE C 1 22 ? 0.154 0.399 8.427 1.00 24.39 22 PHE C CA 1
ATOM 3237 C C . PHE C 1 22 ? 1.300 1.397 8.413 1.00 26.17 22 PHE C C 1
ATOM 3238 O O . PHE C 1 22 ? 1.077 2.582 8.157 1.00 26.40 22 PHE C O 1
ATOM 3246 N N . ALA C 1 23 ? 2.524 0.951 8.716 1.00 23.80 23 ALA C N 1
ATOM 3247 C CA . ALA C 1 23 ? 3.658 1.868 8.853 1.00 24.29 23 ALA C CA 1
ATOM 3248 C C . ALA C 1 23 ? 4.254 2.280 7.515 1.00 24.66 23 ALA C C 1
ATOM 3249 O O . ALA C 1 23 ? 5.039 3.235 7.471 1.00 26.45 23 ALA C O 1
ATOM 3251 N N . ALA C 1 24 ? 3.898 1.588 6.434 1.00 25.13 24 ALA C N 1
ATOM 3252 C CA . ALA C 1 24 ? 4.560 1.801 5.149 1.00 26.16 24 ALA C CA 1
ATOM 3253 C C . ALA C 1 24 ? 4.170 3.126 4.497 1.00 28.01 24 ALA C C 1
ATOM 3254 O O . ALA C 1 24 ? 4.973 3.700 3.750 1.00 28.75 24 ALA C O 1
ATOM 3256 N N . SER C 1 25 ? 2.950 3.612 4.742 1.00 26.31 25 SER C N 1
ATOM 3257 C CA . SER C 1 25 ? 2.475 4.852 4.142 1.00 28.19 25 SER C CA 1
ATOM 3258 C C . SER C 1 25 ? 1.462 5.493 5.074 1.00 26.52 25 SER C C 1
ATOM 3259 O O . SER C 1 25 ? 0.717 4.781 5.752 1.00 28.38 25 SER C O 1
ATOM 3262 N N . PRO C 1 26 ? 1.412 6.824 5.141 1.00 27.10 26 PRO C N 1
ATOM 3263 C CA . PRO C 1 26 ? 0.312 7.467 5.874 1.00 23.71 26 PRO C CA 1
ATOM 3264 C C . PRO C 1 26 ? -1.030 7.231 5.222 1.00 24.77 26 PRO C C 1
ATOM 3265 O O . PRO C 1 26 ? -2.057 7.323 5.901 1.00 23.95 26 PRO C O 1
ATOM 3269 N N . VAL C 1 27 ? -1.054 6.911 3.929 1.00 25.16 27 VAL C N 1
ATOM 3270 C CA . VAL C 1 27 ? -2.292 6.679 3.199 1.00 23.06 27 VAL C CA 1
ATOM 3271 C C . VAL C 1 27 ? -2.137 5.404 2.393 1.00 22.95 27 VAL C C 1
ATOM 3272 O O . VAL C 1 27 ? -1.195 5.277 1.598 1.00 26.80 27 VAL C O 1
ATOM 3276 N N . ILE C 1 28 ? -3.050 4.462 2.592 1.00 21.31 28 ILE C N 1
ATOM 3277 C CA . ILE C 1 28 ? -3.129 3.264 1.765 1.00 22.58 28 ILE C CA 1
ATOM 3278 C C . ILE C 1 28 ? -4.107 3.552 0.631 1.00 23.84 28 ILE C C 1
ATOM 3279 O O . ILE C 1 28 ? -5.281 3.862 0.905 1.00 23.45 28 ILE C O 1
ATOM 3284 N N . PRO C 1 29 ? -3.681 3.478 -0.633 1.00 23.19 29 PRO C N 1
ATOM 3285 C CA . PRO C 1 29 ? -4.600 3.780 -1.740 1.00 25.05 29 PRO C CA 1
ATOM 3286 C C . PRO C 1 29 ? -5.588 2.646 -1.956 1.00 25.42 29 PRO C C 1
ATOM 3287 O O . PRO C 1 29 ? -5.205 1.474 -2.045 1.00 25.86 29 PRO C O 1
ATOM 3291 N N . VAL C 1 30 ? -6.862 3.012 -2.075 1.00 23.58 30 VAL C N 1
ATOM 3292 C CA . VAL C 1 30 ? -7.941 2.067 -2.346 1.00 22.79 30 VAL C CA 1
ATOM 3293 C C . VAL C 1 30 ? -8.055 1.988 -3.866 1.00 21.95 30 VAL C C 1
ATOM 3294 O O . VAL C 1 30 ? -8.657 2.857 -4.506 1.00 25.84 30 VAL C O 1
ATOM 3298 N N . ILE C 1 31 ? -7.438 0.964 -4.450 1.00 22.87 31 ILE C N 1
ATOM 3299 C CA . ILE C 1 31 ? -7.269 0.887 -5.897 1.00 25.78 31 ILE C CA 1
ATOM 3300 C C . ILE C 1 31 ? -8.435 0.129 -6.519 1.00 24.48 31 ILE C C 1
ATOM 3301 O O . ILE C 1 31 ? -8.708 -1.026 -6.165 1.00 26.85 31 ILE C O 1
ATOM 3306 N N . VAL C 1 32 ? -9.107 0.775 -7.464 1.00 24.34 32 VAL C N 1
ATOM 3307 C CA . VAL C 1 32 ? -10.130 0.156 -8.293 1.00 26.24 32 VAL C CA 1
ATOM 3308 C C . VAL C 1 32 ? -9.587 0.129 -9.715 1.00 29.05 32 VAL C C 1
ATOM 3309 O O . VAL C 1 32 ? -9.433 1.185 -10.339 1.00 32.64 32 VAL C O 1
ATOM 3313 N N . ILE C 1 33 ? -9.289 -1.066 -10.228 1.00 29.12 33 ILE C N 1
ATOM 3314 C CA . ILE C 1 33 ? -8.742 -1.244 -11.577 1.00 28.21 33 ILE C CA 1
ATOM 3315 C C . ILE C 1 33 ? -9.815 -1.885 -12.451 1.00 31.00 33 ILE C C 1
ATOM 3316 O O . ILE C 1 33 ? -10.140 -3.069 -12.298 1.00 31.14 33 ILE C O 1
ATOM 3321 N N . LYS C 1 34 ? -10.340 -1.113 -13.389 1.00 30.90 34 LYS C N 1
ATOM 3322 C CA . LYS C 1 34 ? -11.342 -1.621 -14.313 1.00 37.25 34 LYS C CA 1
ATOM 3323 C C . LYS C 1 34 ? -10.721 -2.194 -15.572 1.00 39.85 34 LYS C C 1
ATOM 3324 O O . LYS C 1 34 ? -11.255 -3.153 -16.136 1.00 38.10 34 LYS C O 1
ATOM 3330 N N . GLU C 1 35 ? -9.598 -1.637 -16.010 1.00 32.90 35 GLU C N 1
ATOM 3331 C CA . GLU C 1 35 ? -8.934 -2.034 -17.246 1.00 35.18 35 GLU C CA 1
ATOM 3332 C C . GLU C 1 35 ? -7.558 -2.574 -16.893 1.00 36.56 35 GLU C C 1
ATOM 3333 O O . GLU C 1 35 ? -6.749 -1.860 -16.294 1.00 36.44 35 GLU C O 1
ATOM 3339 N N . LEU C 1 36 ? -7.292 -3.823 -17.280 1.00 35.72 36 LEU C N 1
ATOM 3340 C CA . LEU C 1 36 ? -6.034 -4.469 -16.913 1.00 37.57 36 LEU C CA 1
ATOM 3341 C C . LEU C 1 36 ? -4.818 -3.695 -17.419 1.00 42.15 36 LEU C C 1
ATOM 3342 O O . LEU C 1 36 ? -3.765 -3.695 -16.762 1.00 36.30 36 LEU C O 1
ATOM 3347 N N . GLU C 1 37 ? -4.948 -3.026 -18.572 1.00 39.12 37 GLU C N 1
ATOM 3348 C CA . GLU C 1 37 ? -3.861 -2.240 -19.153 1.00 38.33 37 GLU C CA 1
ATOM 3349 C C . GLU C 1 37 ? -3.456 -1.058 -18.282 1.00 37.15 37 GLU C C 1
ATOM 3350 O O . GLU C 1 37 ? -2.368 -0.498 -18.481 1.00 37.60 37 GLU C O 1
ATOM 3356 N N . ASP C 1 38 ? -4.322 -0.631 -17.364 1.00 33.82 38 ASP C N 1
ATOM 3357 C CA . ASP C 1 38 ? -4.003 0.474 -16.471 1.00 32.74 38 ASP C CA 1
ATOM 3358 C C . ASP C 1 38 ? -3.160 0.051 -15.276 1.00 31.89 38 ASP C C 1
ATOM 3359 O O . ASP C 1 38 ? -2.635 0.926 -14.585 1.00 29.42 38 ASP C O 1
ATOM 3364 N N . ALA C 1 39 ? -3.034 -1.253 -15.004 1.00 28.83 39 ALA C N 1
ATOM 3365 C CA . ALA C 1 39 ? -2.442 -1.694 -13.744 1.00 28.58 39 ALA C CA 1
ATOM 3366 C C . ALA C 1 39 ? -0.995 -1.239 -13.614 1.00 27.60 39 ALA C C 1
ATOM 3367 O O . ALA C 1 39 ? -0.607 -0.659 -12.591 1.00 27.18 39 ALA C O 1
ATOM 3369 N N . LEU C 1 40 ? -0.176 -1.508 -14.631 1.00 28.80 40 LEU C N 1
ATOM 3370 C CA . LEU C 1 40 ? 1.243 -1.174 -14.509 1.00 30.78 40 LEU C CA 1
ATOM 3371 C C . LEU C 1 40 ? 1.474 0.330 -14.431 1.00 31.27 40 LEU C C 1
ATOM 3372 O O . LEU C 1 40 ? 2.169 0.773 -13.498 1.00 28.63 40 LEU C O 1
ATOM 3377 N N . PRO C 1 41 ? 0.930 1.167 -15.322 1.00 32.31 41 PRO C N 1
ATOM 3378 C CA . PRO C 1 41 ? 1.179 2.611 -15.182 1.00 29.41 41 PRO C CA 1
ATOM 3379 C C . PRO C 1 41 ? 0.584 3.217 -13.926 1.00 31.46 41 PRO C C 1
ATOM 3380 O O . PRO C 1 41 ? 1.172 4.152 -13.369 1.00 32.16 41 PRO C O 1
ATOM 3384 N N . LEU C 1 42 ? -0.565 2.729 -13.456 1.00 25.58 42 LEU C N 1
ATOM 3385 C CA . LEU C 1 42 ? -1.061 3.176 -12.161 1.00 24.62 42 LEU C CA 1
ATOM 3386 C C . LEU C 1 42 ? -0.065 2.842 -11.056 1.00 27.19 42 LEU C C 1
ATOM 3387 O O . LEU C 1 42 ? 0.238 3.687 -10.204 1.00 26.53 42 LEU C O 1
ATOM 3392 N N . ALA C 1 43 ? 0.448 1.609 -11.054 1.00 26.87 43 ALA C N 1
ATOM 3393 C CA . ALA C 1 43 ? 1.421 1.219 -10.036 1.00 27.38 43 ALA C CA 1
ATOM 3394 C C . ALA C 1 43 ? 2.670 2.091 -10.110 1.00 25.03 43 ALA C C 1
ATOM 3395 O O . ALA C 1 43 ? 3.160 2.572 -9.081 1.00 28.52 43 ALA C O 1
ATOM 3397 N N . GLU C 1 44 ? 3.199 2.304 -11.322 1.00 28.81 44 GLU C N 1
ATOM 3398 C CA . GLU C 1 44 ? 4.356 3.185 -11.490 1.00 26.99 44 GLU C CA 1
ATOM 3399 C C . GLU C 1 44 ? 4.077 4.582 -10.939 1.00 28.91 44 GLU C C 1
ATOM 3400 O O . GLU C 1 44 ? 4.950 5.192 -10.307 1.00 28.86 44 GLU C O 1
ATOM 3406 N N . ALA C 1 45 ? 2.863 5.100 -11.146 1.00 25.97 45 ALA C N 1
ATOM 3407 C CA . ALA C 1 45 ? 2.551 6.434 -10.639 1.00 27.38 45 ALA C CA 1
ATOM 3408 C C . ALA C 1 45 ? 2.555 6.457 -9.114 1.00 23.85 45 ALA C C 1
ATOM 3409 O O . ALA C 1 45 ? 3.018 7.426 -8.498 1.00 26.80 45 ALA C O 1
ATOM 3411 N N . LEU C 1 46 ? 2.042 5.399 -8.492 1.00 23.76 46 LEU C N 1
ATOM 3412 C CA . LEU C 1 46 ? 2.060 5.297 -7.034 1.00 25.00 46 LEU C CA 1
ATOM 3413 C C . LEU C 1 46 ? 3.486 5.199 -6.504 1.00 24.90 46 LEU C C 1
ATOM 3414 O O . LEU C 1 46 ? 3.860 5.918 -5.566 1.00 25.14 46 LEU C O 1
ATOM 3419 N N . PHE C 1 47 ? 4.298 4.312 -7.091 1.00 23.68 47 PHE C N 1
ATOM 3420 C CA . PHE C 1 47 ? 5.686 4.174 -6.646 1.00 24.24 47 PHE C CA 1
ATOM 3421 C C . PHE C 1 47 ? 6.423 5.499 -6.759 1.00 27.08 47 PHE C C 1
ATOM 3422 O O . PHE C 1 47 ? 7.173 5.890 -5.852 1.00 26.30 47 PHE C O 1
ATOM 3430 N N . ALA C 1 48 ? 6.226 6.198 -7.880 1.00 25.52 48 ALA C N 1
ATOM 3431 C CA . ALA C 1 48 ? 6.900 7.466 -8.104 1.00 25.72 48 ALA C CA 1
ATOM 3432 C C . ALA C 1 48 ? 6.460 8.519 -7.096 1.00 27.05 48 ALA C C 1
ATOM 3433 O O . ALA C 1 48 ? 7.233 9.433 -6.779 1.00 28.35 48 ALA C O 1
ATOM 3435 N N . GLY C 1 49 ? 5.231 8.414 -6.602 1.00 28.83 49 GLY C N 1
ATOM 3436 C CA . GLY C 1 49 ? 4.712 9.291 -5.576 1.00 28.37 49 GLY C CA 1
ATOM 3437 C C . GLY C 1 49 ? 5.004 8.830 -4.166 1.00 26.93 49 GLY C C 1
ATOM 3438 O O . GLY C 1 49 ? 4.413 9.361 -3.221 1.00 28.09 49 GLY C O 1
ATOM 3439 N N . GLY C 1 50 ? 5.896 7.856 -3.997 1.00 25.99 50 GLY C N 1
ATOM 3440 C CA . GLY C 1 50 ? 6.325 7.453 -2.671 1.00 25.12 50 GLY C CA 1
ATOM 3441 C C . GLY C 1 50 ? 5.444 6.455 -1.964 1.00 27.22 50 GLY C C 1
ATOM 3442 O O . GLY C 1 50 ? 5.586 6.275 -0.750 1.00 30.94 50 GLY C O 1
ATOM 3443 N N . ILE C 1 51 ? 4.520 5.804 -2.665 1.00 24.02 51 ILE C N 1
ATOM 3444 C CA A ILE C 1 51 ? 3.559 4.872 -2.074 0.61 24.35 51 ILE C CA 1
ATOM 3445 C CA B ILE C 1 51 ? 3.602 4.870 -2.034 0.39 24.63 51 ILE C CA 1
ATOM 3446 C C . ILE C 1 51 ? 3.960 3.463 -2.492 1.00 28.53 51 ILE C C 1
ATOM 3447 O O . ILE C 1 51 ? 3.957 3.153 -3.691 1.00 28.34 51 ILE C O 1
ATOM 3456 N N . HIS C 1 52 ? 4.286 2.610 -1.518 1.00 24.10 52 HIS C N 1
ATOM 3457 C CA . HIS C 1 52 ? 4.788 1.270 -1.802 1.00 24.00 52 HIS C CA 1
ATOM 3458 C C . HIS C 1 52 ? 3.957 0.203 -1.103 1.00 25.99 52 HIS C C 1
ATOM 3459 O O . HIS C 1 52 ? 4.392 -0.944 -0.984 1.00 27.86 52 HIS C O 1
ATOM 3466 N N . VAL C 1 53 ? 2.759 0.564 -0.660 1.00 24.10 53 VAL C N 1
ATOM 3467 C CA . VAL C 1 53 ? 1.757 -0.381 -0.186 1.00 23.63 53 VAL C CA 1
ATOM 3468 C C . VAL C 1 53 ? 0.518 -0.154 -1.039 1.00 25.92 53 VAL C C 1
ATOM 3469 O O . VAL C 1 53 ? 0.019 0.973 -1.129 1.00 27.16 53 VAL C O 1
ATOM 3473 N N . LEU C 1 54 ? 0.072 -1.197 -1.729 1.00 24.41 54 LEU C N 1
ATOM 3474 C CA . LEU C 1 54 ? -1.017 -1.102 -2.694 1.00 25.33 54 LEU C CA 1
ATOM 3475 C C . LEU C 1 54 ? -2.125 -2.061 -2.291 1.00 25.09 54 LEU C C 1
ATOM 3476 O O . LEU C 1 54 ? -1.867 -3.252 -2.097 1.00 27.05 54 LEU C O 1
ATOM 3481 N N . GLU C 1 55 ? -3.350 -1.547 -2.179 1.00 22.59 55 GLU C N 1
ATOM 3482 C CA . GLU C 1 55 ? -4.527 -2.363 -1.869 1.00 25.26 55 GLU C CA 1
ATOM 3483 C C . GLU C 1 55 ? -5.342 -2.476 -3.150 1.00 25.41 55 GLU C C 1
ATOM 3484 O O . GLU C 1 55 ? -6.028 -1.526 -3.535 1.00 26.04 55 GLU C O 1
ATOM 3490 N N . VAL C 1 56 ? -5.255 -3.628 -3.817 1.00 22.06 56 VAL C N 1
ATOM 3491 C CA . VAL C 1 56 ? -6.034 -3.886 -5.026 1.00 20.95 56 VAL C CA 1
ATOM 3492 C C . VAL C 1 56 ? -7.397 -4.417 -4.580 1.00 21.36 56 VAL C C 1
ATOM 3493 O O . VAL C 1 56 ? -7.483 -5.532 -4.054 1.00 21.86 56 VAL C O 1
ATOM 3497 N N . THR C 1 57 ? -8.458 -3.626 -4.773 1.00 23.33 57 THR C N 1
ATOM 3498 C CA . THR C 1 57 ? -9.778 -4.034 -4.288 1.00 24.40 57 THR C CA 1
ATOM 3499 C C . THR C 1 57 ? -10.417 -5.067 -5.207 1.00 22.33 57 THR C C 1
ATOM 3500 O O . THR C 1 57 ? -10.293 -5.006 -6.438 1.00 25.93 57 THR C O 1
ATOM 3504 N N . LEU C 1 58 ? -11.116 -6.017 -4.592 1.00 22.87 58 LEU C N 1
ATOM 3505 C CA . LEU C 1 58 ? -11.841 -7.052 -5.322 1.00 22.92 58 LEU C CA 1
ATOM 3506 C C . LEU C 1 58 ? -13.224 -6.530 -5.707 1.00 24.41 58 LEU C C 1
ATOM 3507 O O . LEU C 1 58 ? -14.265 -7.032 -5.271 1.00 27.46 58 LEU C O 1
ATOM 3512 N N . ARG C 1 59 ? -13.219 -5.482 -6.536 1.00 24.42 59 ARG C N 1
ATOM 3513 C CA . ARG C 1 59 ? -14.455 -4.807 -6.914 1.00 25.07 59 ARG C CA 1
ATOM 3514 C C . ARG C 1 59 ? -14.731 -4.829 -8.410 1.00 29.68 59 ARG C C 1
ATOM 3515 O O . ARG C 1 59 ? -15.751 -4.277 -8.844 1.00 33.20 59 ARG C O 1
ATOM 3523 N N . THR C 1 60 ? -13.870 -5.435 -9.212 1.00 29.79 60 THR C N 1
ATOM 3524 C CA . THR C 1 60 ? -14.012 -5.471 -10.658 1.00 30.61 60 THR C CA 1
ATOM 3525 C C . THR C 1 60 ? -13.721 -6.875 -11.160 1.00 31.80 60 THR C C 1
ATOM 3526 O O . THR C 1 60 ? -13.026 -7.655 -10.496 1.00 30.03 60 THR C O 1
ATOM 3530 N N . PRO C 1 61 ? -14.235 -7.226 -12.333 1.00 33.71 61 PRO C N 1
ATOM 3531 C CA . PRO C 1 61 ? -13.948 -8.556 -12.886 1.00 38.27 61 PRO C CA 1
ATOM 3532 C C . PRO C 1 61 ? -12.468 -8.836 -13.075 1.00 37.81 61 PRO C C 1
ATOM 3533 O O . PRO C 1 61 ? -12.049 -9.990 -12.928 1.00 39.44 61 PRO C O 1
ATOM 3537 N N . VAL C 1 62 ? -11.654 -7.823 -13.373 1.00 30.20 62 VAL C N 1
ATOM 3538 C CA . VAL C 1 62 ? -10.246 -8.076 -13.660 1.00 28.04 62 VAL C CA 1
ATOM 3539 C C . VAL C 1 62 ? -9.390 -7.986 -12.400 1.00 28.15 62 VAL C C 1
ATOM 3540 O O . VAL C 1 62 ? -8.163 -8.091 -12.483 1.00 30.20 62 VAL C O 1
ATOM 3544 N N . ALA C 1 63 ? -10.014 -7.811 -11.228 1.00 28.19 63 ALA C N 1
ATOM 3545 C CA . ALA C 1 63 ? -9.248 -7.476 -10.024 1.00 26.78 63 ALA C CA 1
ATOM 3546 C C . ALA C 1 63 ? -8.231 -8.553 -9.668 1.00 25.86 63 ALA C C 1
ATOM 3547 O O . ALA C 1 63 ? -7.069 -8.246 -9.368 1.00 26.86 63 ALA C O 1
ATOM 3549 N N . ILE C 1 64 ? -8.655 -9.820 -9.652 1.00 28.54 64 ILE C N 1
ATOM 3550 C CA . ILE C 1 64 ? -7.731 -10.905 -9.326 1.00 32.34 64 ILE C CA 1
ATOM 3551 C C . ILE C 1 64 ? -6.589 -10.959 -10.333 1.00 29.76 64 ILE C C 1
ATOM 3552 O O . ILE C 1 64 ? -5.419 -11.135 -9.960 1.00 28.80 64 ILE C O 1
ATOM 3557 N N . LYS C 1 65 ? -6.900 -10.794 -11.623 1.00 29.82 65 LYS C N 1
ATOM 3558 C CA . LYS C 1 65 ? -5.847 -10.778 -12.633 1.00 29.37 65 LYS C CA 1
ATOM 3559 C C . LYS C 1 65 ? -4.900 -9.594 -12.434 1.00 28.44 65 LYS C C 1
ATOM 3560 O O . LYS C 1 65 ? -3.682 -9.727 -12.615 1.00 30.61 65 LYS C O 1
ATOM 3562 N N . ALA C 1 66 ? -5.439 -8.425 -12.073 1.00 26.53 66 ALA C N 1
ATOM 3563 C CA . ALA C 1 66 ? -4.583 -7.260 -11.845 1.00 25.91 66 ALA C CA 1
ATOM 3564 C C . ALA C 1 66 ? -3.698 -7.464 -10.622 1.00 24.80 66 ALA C C 1
ATOM 3565 O O . ALA C 1 66 ? -2.507 -7.116 -10.637 1.00 25.42 66 ALA C O 1
ATOM 3567 N N . LEU C 1 67 ? -4.271 -8.044 -9.565 1.00 25.64 67 LEU C N 1
ATOM 3568 C CA . LEU C 1 67 ? -3.505 -8.385 -8.371 1.00 25.92 67 LEU C CA 1
ATOM 3569 C C . LEU C 1 67 ? -2.335 -9.297 -8.715 1.00 27.83 67 LEU C C 1
ATOM 3570 O O . LEU C 1 67 ? -1.184 -9.011 -8.357 1.00 26.57 67 LEU C O 1
ATOM 3575 N N . GLU C 1 68 ? -2.615 -10.400 -9.422 1.00 27.73 68 GLU C N 1
ATOM 3576 C CA . GLU C 1 68 ? -1.567 -11.340 -9.804 1.00 29.05 68 GLU C CA 1
ATOM 3577 C C . GLU C 1 68 ? -0.521 -10.671 -10.677 1.00 28.40 68 GLU C C 1
ATOM 3578 O O . GLU C 1 68 ? 0.684 -10.881 -10.487 1.00 29.05 68 GLU C O 1
ATOM 3584 N N . LEU C 1 69 ? -0.962 -9.855 -11.635 1.00 27.39 69 LEU C N 1
ATOM 3585 C CA . LEU C 1 69 ? -0.022 -9.195 -12.531 1.00 27.70 69 LEU C CA 1
ATOM 3586 C C . LEU C 1 69 ? 0.911 -8.274 -11.755 1.00 28.35 69 LEU C C 1
ATOM 3587 O O . LEU C 1 69 ? 2.133 -8.295 -11.951 1.00 31.16 69 LEU C O 1
ATOM 3592 N N . LEU C 1 70 ? 0.348 -7.467 -10.857 1.00 24.21 70 LEU C N 1
ATOM 3593 C CA . LEU C 1 70 ? 1.161 -6.541 -10.076 1.00 21.18 70 LEU C CA 1
ATOM 3594 C C . LEU C 1 70 ? 2.143 -7.276 -9.170 1.00 27.31 70 LEU C C 1
ATOM 3595 O O . LEU C 1 70 ? 3.313 -6.884 -9.065 1.00 26.16 70 LEU C O 1
ATOM 3600 N N . ILE C 1 71 ? 1.684 -8.329 -8.487 1.00 26.66 71 ILE C N 1
ATOM 3601 C CA . ILE C 1 71 ? 2.572 -9.088 -7.610 1.00 27.17 71 ILE C CA 1
ATOM 3602 C C . ILE C 1 71 ? 3.695 -9.735 -8.407 1.00 30.18 71 ILE C C 1
ATOM 3603 O O . ILE C 1 71 ? 4.860 -9.722 -7.990 1.00 32.52 71 ILE C O 1
ATOM 3608 N N . ASN C 1 72 ? 3.369 -10.326 -9.561 1.00 28.74 72 ASN C N 1
ATOM 3609 C CA . ASN C 1 72 ? 4.400 -10.969 -10.368 1.00 32.28 72 ASN C CA 1
ATOM 3610 C C . ASN C 1 72 ? 5.352 -9.955 -10.985 1.00 31.99 72 ASN C C 1
ATOM 3611 O O . ASN C 1 72 ? 6.534 -10.261 -11.177 1.00 34.42 72 ASN C O 1
ATOM 3616 N N . THR C 1 73 ? 4.865 -8.749 -11.300 1.00 26.44 73 THR C N 1
ATOM 3617 C CA . THR C 1 73 ? 5.702 -7.759 -11.975 1.00 28.15 73 THR C CA 1
ATOM 3618 C C . THR C 1 73 ? 6.601 -7.017 -10.992 1.00 29.49 73 THR C C 1
ATOM 3619 O O . THR C 1 73 ? 7.740 -6.664 -11.342 1.00 30.26 73 THR C O 1
ATOM 3623 N N . PHE C 1 74 ? 6.120 -6.797 -9.765 1.00 27.99 74 PHE C N 1
ATOM 3624 C CA . PHE C 1 74 ? 6.818 -6.004 -8.752 1.00 28.05 74 PHE C CA 1
ATOM 3625 C C . PHE C 1 74 ? 6.887 -6.809 -7.460 1.00 28.28 74 PHE C C 1
ATOM 3626 O O . PHE C 1 74 ? 6.226 -6.480 -6.462 1.00 26.30 74 PHE C O 1
ATOM 3634 N N . PRO C 1 75 ? 7.688 -7.874 -7.440 1.00 28.32 75 PRO C N 1
ATOM 3635 C CA . PRO C 1 75 ? 7.684 -8.766 -6.265 1.00 32.58 75 PRO C CA 1
ATOM 3636 C C . PRO C 1 75 ? 8.191 -8.119 -4.994 1.00 34.51 75 PRO C C 1
ATOM 3637 O O . PRO C 1 75 ? 7.847 -8.598 -3.909 1.00 35.62 75 PRO C O 1
ATOM 3641 N N . ASP C 1 76 ? 8.972 -7.042 -5.077 1.00 28.33 76 ASP C N 1
ATOM 3642 C CA . ASP C 1 76 ? 9.513 -6.432 -3.867 1.00 31.51 76 ASP C CA 1
ATOM 3643 C C . ASP C 1 76 ? 8.589 -5.389 -3.242 1.00 32.46 76 ASP C C 1
ATOM 3644 O O . ASP C 1 76 ? 8.940 -4.837 -2.199 1.00 32.52 76 ASP C O 1
ATOM 3649 N N . GLU C 1 77 ? 7.428 -5.105 -3.838 1.00 24.45 77 GLU C N 1
ATOM 3650 C CA . GLU C 1 77 ? 6.500 -4.111 -3.317 1.00 23.89 77 GLU C CA 1
ATOM 3651 C C . GLU C 1 77 ? 5.486 -4.773 -2.391 1.00 24.60 77 GLU C C 1
ATOM 3652 O O . GLU C 1 77 ? 5.218 -5.968 -2.495 1.00 28.02 77 GLU C O 1
ATOM 3658 N N . LEU C 1 78 ? 4.913 -3.979 -1.482 1.00 23.39 78 LEU C N 1
ATOM 3659 C CA . LEU C 1 78 ? 3.927 -4.502 -0.524 1.00 24.81 78 LEU C CA 1
ATOM 3660 C C . LEU C 1 78 ? 2.536 -4.416 -1.139 1.00 23.73 78 LEU C C 1
ATOM 3661 O O . LEU C 1 78 ? 1.769 -3.475 -0.907 1.00 24.17 78 LEU C O 1
ATOM 3666 N N . ILE C 1 79 ? 2.197 -5.432 -1.928 1.00 23.55 79 ILE C N 1
ATOM 3667 C CA . ILE C 1 79 ? 0.954 -5.438 -2.696 1.00 22.22 79 ILE C CA 1
ATOM 3668 C C . ILE C 1 79 ? -0.005 -6.449 -2.079 1.00 20.10 79 ILE C C 1
ATOM 3669 O O . ILE C 1 79 ? 0.309 -7.644 -1.984 1.00 23.84 79 ILE C O 1
ATOM 3674 N N . GLY C 1 80 ? -1.181 -5.968 -1.697 1.00 22.64 80 GLY C N 1
ATOM 3675 C CA . GLY C 1 80 ? -2.193 -6.829 -1.116 1.00 23.39 80 GLY C CA 1
ATOM 3676 C C . GLY C 1 80 ? -3.555 -6.571 -1.724 1.00 20.84 80 GLY C C 1
ATOM 3677 O O . GLY C 1 80 ? -3.692 -5.817 -2.700 1.00 23.13 80 GLY C O 1
ATOM 3678 N N . ALA C 1 81 ? -4.579 -7.187 -1.142 1.00 19.52 81 ALA C N 1
ATOM 3679 C CA . ALA C 1 81 ? -5.927 -7.138 -1.679 1.00 18.81 81 ALA C CA 1
ATOM 3680 C C . ALA C 1 81 ? -6.852 -6.475 -0.676 1.00 23.10 81 ALA C C 1
ATOM 3681 O O . ALA C 1 81 ? -6.660 -6.588 0.533 1.00 23.54 81 ALA C O 1
ATOM 3683 N N . GLY C 1 82 ? -7.883 -5.812 -1.192 1.00 21.51 82 GLY C N 1
ATOM 3684 C CA . GLY C 1 82 ? -8.943 -5.275 -0.370 1.00 22.97 82 GLY C CA 1
ATOM 3685 C C . GLY C 1 82 ? -10.299 -5.799 -0.814 1.00 23.24 82 GLY C C 1
ATOM 3686 O O . GLY C 1 82 ? -10.420 -6.558 -1.781 1.00 22.67 82 GLY C O 1
ATOM 3687 N N . THR C 1 83 ? -11.328 -5.377 -0.071 1.00 20.30 83 THR C N 1
ATOM 3688 C CA . THR C 1 83 ? -12.699 -5.865 -0.273 1.00 20.80 83 THR C CA 1
ATOM 3689 C C . THR C 1 83 ? -12.741 -7.394 -0.235 1.00 21.67 83 THR C C 1
ATOM 3690 O O . THR C 1 83 ? -13.468 -8.057 -0.981 1.00 23.87 83 THR C O 1
ATOM 3694 N N . VAL C 1 84 ? -11.928 -7.966 0.644 1.00 20.83 84 VAL C N 1
ATOM 3695 C CA . VAL C 1 84 ? -11.933 -9.408 0.853 1.00 21.37 84 VAL C CA 1
ATOM 3696 C C . VAL C 1 84 ? -13.058 -9.721 1.831 1.00 24.13 84 VAL C C 1
ATOM 3697 O O . VAL C 1 84 ? -12.959 -9.412 3.021 1.00 24.00 84 VAL C O 1
ATOM 3701 N N . ILE C 1 85 ? -14.147 -10.292 1.326 1.00 24.67 85 ILE C N 1
ATOM 3702 C CA . ILE C 1 85 ? -15.357 -10.513 2.118 1.00 25.49 85 ILE C CA 1
ATOM 3703 C C . ILE C 1 85 ? -15.422 -11.934 2.678 1.00 27.22 85 ILE C C 1
ATOM 3704 O O . ILE C 1 85 ? -15.748 -12.135 3.850 1.00 28.86 85 ILE C O 1
ATOM 3709 N N . THR C 1 86 ? -15.132 -12.940 1.861 1.00 26.42 86 THR C N 1
ATOM 3710 C CA . THR C 1 86 ? -15.351 -14.320 2.260 1.00 29.66 86 THR C CA 1
ATOM 3711 C C . THR C 1 86 ? -14.042 -15.055 2.477 1.00 27.35 86 THR C C 1
ATOM 3712 O O . THR C 1 86 ? -12.990 -14.648 1.968 1.00 24.74 86 THR C O 1
ATOM 3716 N N . PRO C 1 87 ? -14.074 -16.170 3.212 1.00 26.75 87 PRO C N 1
ATOM 3717 C CA . PRO C 1 87 ? -12.882 -17.034 3.269 1.00 31.87 87 PRO C CA 1
ATOM 3718 C C . PRO C 1 87 ? -12.418 -17.500 1.902 1.00 28.16 87 PRO C C 1
ATOM 3719 O O . PRO C 1 87 ? -11.209 -17.624 1.672 1.00 28.96 87 PRO C O 1
ATOM 3723 N N . GLY C 1 88 ? -13.352 -17.759 0.985 1.00 31.14 88 GLY C N 1
ATOM 3724 C CA . GLY C 1 88 ? -12.958 -18.134 -0.366 1.00 30.22 88 GLY C CA 1
ATOM 3725 C C . GLY C 1 88 ? -12.155 -17.054 -1.067 1.00 32.49 88 GLY C C 1
ATOM 3726 O O . GLY C 1 88 ? -11.133 -17.339 -1.701 1.00 31.66 88 GLY C O 1
ATOM 3727 N N . GLN C 1 89 ? -12.599 -15.795 -0.957 1.00 27.11 89 GLN C N 1
ATOM 3728 C CA . GLN C 1 89 ? -11.836 -14.702 -1.550 1.00 26.52 89 GLN C CA 1
ATOM 3729 C C . GLN C 1 89 ? -10.490 -14.552 -0.868 1.00 24.19 89 GLN C C 1
ATOM 3730 O O . GLN C 1 89 ? -9.481 -14.284 -1.525 1.00 27.61 89 GLN C O 1
ATOM 3736 N N . PHE C 1 90 ? -10.456 -14.729 0.455 1.00 23.22 90 PHE C N 1
ATOM 3737 C CA . PHE C 1 90 ? -9.185 -14.681 1.166 1.00 24.62 90 PHE C CA 1
ATOM 3738 C C . PHE C 1 90 ? -8.224 -15.752 0.646 1.00 28.25 90 PHE C C 1
ATOM 3739 O O . PHE C 1 90 ? -7.058 -15.463 0.347 1.00 26.26 90 PHE C O 1
ATOM 3747 N N . HIS C 1 91 ? -8.690 -16.995 0.512 1.00 29.21 91 HIS C N 1
ATOM 3748 C CA A HIS C 1 91 ? -7.815 -18.023 -0.039 0.57 29.33 91 HIS C CA 1
ATOM 3749 C CA B HIS C 1 91 ? -7.833 -18.037 -0.053 0.43 29.54 91 HIS C CA 1
ATOM 3750 C C . HIS C 1 91 ? -7.404 -17.692 -1.470 1.00 30.81 91 HIS C C 1
ATOM 3751 O O . HIS C 1 91 ? -6.272 -17.983 -1.871 1.00 32.46 91 HIS C O 1
ATOM 3764 N N . ASP C 1 92 ? -8.299 -17.074 -2.248 1.00 31.47 92 ASP C N 1
ATOM 3765 C CA . ASP C 1 92 ? -7.945 -16.694 -3.613 1.00 31.97 92 ASP C CA 1
ATOM 3766 C C . ASP C 1 92 ? -6.798 -15.691 -3.630 1.00 32.03 92 ASP C C 1
ATOM 3767 O O . ASP C 1 92 ? -5.860 -15.833 -4.426 1.00 31.84 92 ASP C O 1
ATOM 3772 N N . VAL C 1 93 ? -6.843 -14.679 -2.755 1.00 26.21 93 VAL C N 1
ATOM 3773 C CA . VAL C 1 93 ? -5.808 -13.645 -2.806 1.00 26.29 93 VAL C CA 1
ATOM 3774 C C . VAL C 1 93 ? -4.506 -14.154 -2.194 1.00 27.90 93 VAL C C 1
ATOM 3775 O O . VAL C 1 93 ? -3.421 -13.731 -2.607 1.00 28.14 93 VAL C O 1
ATOM 3779 N N . VAL C 1 94 ? -4.587 -15.078 -1.232 1.00 26.65 94 VAL C N 1
ATOM 3780 C CA . VAL C 1 94 ? -3.381 -15.730 -0.739 1.00 28.12 94 VAL C CA 1
ATOM 3781 C C . VAL C 1 94 ? -2.717 -16.500 -1.869 1.00 28.87 94 VAL C C 1
ATOM 3782 O O . VAL C 1 94 ? -1.510 -16.370 -2.105 1.00 32.45 94 VAL C O 1
ATOM 3786 N N . ALA C 1 95 ? -3.506 -17.302 -2.596 1.00 35.40 95 ALA C N 1
ATOM 3787 C CA . ALA C 1 95 ? -2.958 -18.093 -3.694 1.00 32.95 95 ALA C CA 1
ATOM 3788 C C . ALA C 1 95 ? -2.396 -17.207 -4.799 1.00 37.56 95 ALA C C 1
ATOM 3789 O O . ALA C 1 95 ? -1.455 -17.606 -5.495 1.00 38.21 95 ALA C O 1
ATOM 3791 N N . ALA C 1 96 ? -2.946 -16.006 -4.970 1.00 32.74 96 ALA C N 1
ATOM 3792 C CA . ALA C 1 96 ? -2.427 -15.059 -5.947 1.00 31.84 96 ALA C CA 1
ATOM 3793 C C . ALA C 1 96 ? -1.131 -14.392 -5.510 1.00 35.66 96 ALA C C 1
ATOM 3794 O O . ALA C 1 96 ? -0.527 -13.673 -6.315 1.00 37.64 96 ALA C O 1
ATOM 3796 N N . GLY C 1 97 ? -0.695 -14.593 -4.269 1.00 29.85 97 GLY C N 1
ATOM 3797 C CA . GLY C 1 97 ? 0.528 -13.989 -3.773 1.00 29.60 97 GLY C CA 1
ATOM 3798 C C . GLY C 1 97 ? 0.375 -12.694 -2.998 1.00 28.67 97 GLY C C 1
ATOM 3799 O O . GLY C 1 97 ? 1.379 -11.997 -2.795 1.00 31.87 97 GLY C O 1
ATOM 3800 N N . ALA C 1 98 ? -0.835 -12.350 -2.560 1.00 26.90 98 ALA C N 1
ATOM 3801 C CA . ALA C 1 98 ? -1.040 -11.106 -1.823 1.00 25.07 98 ALA C CA 1
ATOM 3802 C C . ALA C 1 98 ? -0.230 -11.121 -0.538 1.00 20.43 98 ALA C C 1
ATOM 3803 O O . ALA C 1 98 ? -0.123 -12.152 0.130 1.00 25.73 98 ALA C O 1
ATOM 3805 N N . ARG C 1 99 ? 0.371 -9.984 -0.191 1.00 23.65 99 ARG C N 1
ATOM 3806 C CA A ARG C 1 99 ? 1.116 -9.946 1.058 0.65 26.80 99 ARG C CA 1
ATOM 3807 C CA B ARG C 1 99 ? 1.121 -9.911 1.055 0.35 27.16 99 ARG C CA 1
ATOM 3808 C C . ARG C 1 99 ? 0.242 -9.598 2.256 1.00 24.97 99 ARG C C 1
ATOM 3809 O O . ARG C 1 99 ? 0.705 -9.745 3.392 1.00 29.80 99 ARG C O 1
ATOM 3824 N N . PHE C 1 100 ? -1.008 -9.181 2.030 1.00 22.87 100 PHE C N 1
ATOM 3825 C CA . PHE C 1 100 ? -1.963 -8.889 3.096 1.00 21.37 100 PHE C CA 1
ATOM 3826 C C . PHE C 1 100 ? -3.355 -8.855 2.480 1.00 21.83 100 PHE C C 1
ATOM 3827 O O . PHE C 1 100 ? -3.510 -8.706 1.265 1.00 22.62 100 PHE C O 1
ATOM 3835 N N . ALA C 1 101 ? -4.364 -8.987 3.335 1.00 21.10 101 ALA C N 1
ATOM 3836 C CA . ALA C 1 101 ? -5.760 -8.866 2.930 1.00 19.23 101 ALA C CA 1
ATOM 3837 C C . ALA C 1 101 ? -6.456 -7.885 3.850 1.00 21.99 101 ALA C C 1
ATOM 3838 O O . ALA C 1 101 ? -6.281 -7.951 5.072 1.00 22.45 101 ALA C O 1
ATOM 3840 N N . ILE C 1 102 ? -7.273 -7.000 3.265 1.00 19.09 102 ILE C N 1
ATOM 3841 C CA . ILE C 1 102 ? -8.072 -6.031 4.009 1.00 18.95 102 ILE C CA 1
ATOM 3842 C C . ILE C 1 102 ? -9.546 -6.299 3.732 1.00 20.00 102 ILE C C 1
ATOM 3843 O O . ILE C 1 102 ? -9.926 -6.599 2.595 1.00 20.56 102 ILE C O 1
ATOM 3848 N N . SER C 1 103 ? -10.372 -6.204 4.773 1.00 18.51 103 SER C N 1
ATOM 3849 C CA . SER C 1 103 ? -11.811 -6.381 4.619 1.00 19.04 103 SER C CA 1
ATOM 3850 C C . SER C 1 103 ? -12.555 -5.163 5.150 1.00 20.70 103 SER C C 1
ATOM 3851 O O . SER C 1 103 ? -12.090 -4.515 6.090 1.00 21.73 103 SER C O 1
ATOM 3854 N N . PRO C 1 104 ? -13.726 -4.834 4.587 1.00 21.84 104 PRO C N 1
ATOM 3855 C CA . PRO C 1 104 ? -14.519 -3.724 5.135 1.00 24.15 104 PRO C CA 1
ATOM 3856 C C . PRO C 1 104 ? -15.264 -4.065 6.412 1.00 19.56 104 PRO C C 1
ATOM 3857 O O . PRO C 1 104 ? -15.790 -3.148 7.057 1.00 22.85 104 PRO C O 1
ATOM 3861 N N . GLY C 1 105 ? -15.311 -5.332 6.780 1.00 18.71 105 GLY C N 1
ATOM 3862 C CA . GLY C 1 105 ? -15.984 -5.771 7.988 1.00 20.01 105 GLY C CA 1
ATOM 3863 C C . GLY C 1 105 ? -15.384 -7.091 8.413 1.00 20.99 105 GLY C C 1
ATOM 3864 O O . GLY C 1 105 ? -14.229 -7.395 8.094 1.00 20.11 105 GLY C O 1
ATOM 3865 N N . GLN C 1 106 ? -16.159 -7.885 9.150 1.00 20.41 106 GLN C N 1
ATOM 3866 C CA A GLN C 1 106 ? -15.659 -9.168 9.617 0.64 22.85 106 GLN C CA 1
ATOM 3867 C CA B GLN C 1 106 ? -15.657 -9.169 9.617 0.36 23.32 106 GLN C CA 1
ATOM 3868 C C . GLN C 1 106 ? -16.820 -10.109 9.902 1.00 22.06 106 GLN C C 1
ATOM 3869 O O . GLN C 1 106 ? -17.951 -9.679 10.162 1.00 24.51 106 GLN C O 1
ATOM 3880 N N . THR C 1 107 ? -16.513 -11.411 9.831 1.00 19.48 107 THR C N 1
ATOM 3881 C CA . THR C 1 107 ? -17.362 -12.511 10.277 1.00 21.48 107 THR C CA 1
ATOM 3882 C C . THR C 1 107 ? -16.452 -13.458 11.039 1.00 21.24 107 THR C C 1
ATOM 3883 O O . THR C 1 107 ? -15.231 -13.403 10.891 1.00 21.15 107 THR C O 1
ATOM 3887 N N . ARG C 1 108 ? -17.043 -14.341 11.840 1.00 18.75 108 ARG C N 1
ATOM 3888 C CA . ARG C 1 108 ? -16.215 -15.345 12.505 1.00 21.69 108 ARG C CA 1
ATOM 3889 C C . ARG C 1 108 ? -15.426 -16.167 11.491 1.00 22.06 108 ARG C C 1
ATOM 3890 O O . ARG C 1 108 ? -14.232 -16.421 11.684 1.00 22.05 108 ARG C O 1
ATOM 3898 N N . GLU C 1 109 ? -16.079 -16.610 10.410 1.00 20.58 109 GLU C N 1
ATOM 3899 C CA . GLU C 1 109 ? -15.387 -17.465 9.457 1.00 19.63 109 GLU C CA 1
ATOM 3900 C C . GLU C 1 109 ? -14.223 -16.734 8.798 1.00 20.76 109 GLU C C 1
ATOM 3901 O O . GLU C 1 109 ? -13.184 -17.349 8.508 1.00 21.94 109 GLU C O 1
ATOM 3907 N N . LEU C 1 110 ? -14.384 -15.432 8.522 1.00 22.41 110 LEU C N 1
ATOM 3908 C CA . LEU C 1 110 ? -13.276 -14.674 7.947 1.00 21.94 110 LEU C CA 1
ATOM 3909 C C . LEU C 1 110 ? -12.134 -14.530 8.944 1.00 22.10 110 LEU C C 1
ATOM 3910 O O . LEU C 1 110 ? -10.966 -14.698 8.578 1.00 21.78 110 LEU C O 1
ATOM 3915 N N . LEU C 1 111 ? -12.451 -14.217 10.206 1.00 20.20 111 LEU C N 1
ATOM 3916 C CA . LEU C 1 111 ? -11.406 -14.107 11.227 1.00 21.52 111 LEU C CA 1
ATOM 3917 C C . LEU C 1 111 ? -10.696 -15.439 11.445 1.00 22.64 111 LEU C C 1
ATOM 3918 O O . LEU C 1 111 ? -9.473 -15.472 11.655 1.00 21.20 111 LEU C O 1
ATOM 3923 N N . ILE C 1 112 ? -11.446 -16.550 11.426 1.00 19.27 112 ILE C N 1
ATOM 3924 C CA . ILE C 1 112 ? -10.839 -17.881 11.497 1.00 20.96 112 ILE C CA 1
ATOM 3925 C C . ILE C 1 112 ? -9.869 -18.085 10.336 1.00 23.32 112 ILE C C 1
ATOM 3926 O O . ILE C 1 112 ? -8.740 -18.555 10.519 1.00 23.37 112 ILE C O 1
ATOM 3931 N N . ALA C 1 113 ? -10.295 -17.727 9.118 1.00 23.23 113 ALA C N 1
ATOM 3932 C CA . ALA C 1 113 ? -9.424 -17.924 7.959 1.00 24.09 113 ALA C CA 1
ATOM 3933 C C . ALA C 1 113 ? -8.128 -17.137 8.104 1.00 20.27 113 ALA C C 1
ATOM 3934 O O . ALA C 1 113 ? -7.050 -17.635 7.753 1.00 24.37 113 ALA C O 1
ATOM 3936 N N . GLY C 1 114 ? -8.217 -15.910 8.629 1.00 21.53 114 GLY C N 1
ATOM 3937 C CA . GLY C 1 114 ? -7.020 -15.092 8.786 1.00 25.02 114 GLY C CA 1
ATOM 3938 C C . GLY C 1 114 ? -6.050 -15.655 9.808 1.00 25.51 114 GLY C C 1
ATOM 3939 O O . GLY C 1 114 ? -4.832 -15.541 9.652 1.00 26.51 114 GLY C O 1
ATOM 3940 N N . GLN C 1 115 ? -6.565 -16.300 10.853 1.00 22.01 115 GLN C N 1
ATOM 3941 C CA . GLN C 1 115 ? -5.667 -16.877 11.846 1.00 22.46 115 GLN C CA 1
ATOM 3942 C C . GLN C 1 115 ? -5.099 -18.225 11.428 1.00 28.61 115 GLN C C 1
ATOM 3943 O O . GLN C 1 115 ? -4.223 -18.756 12.123 1.00 34.36 115 GLN C O 1
ATOM 3949 N N . LYS C 1 116 ? -5.578 -18.793 10.326 1.00 26.20 116 LYS C N 1
ATOM 3950 C CA . LYS C 1 116 ? -5.033 -20.017 9.766 1.00 25.46 116 LYS C CA 1
ATOM 3951 C C . LYS C 1 116 ? -4.042 -19.748 8.659 1.00 29.92 116 LYS C C 1
ATOM 3952 O O . LYS C 1 116 ? -3.541 -20.698 8.058 1.00 35.73 116 LYS C O 1
ATOM 3958 N N . SER C 1 117 ? -3.776 -18.479 8.361 1.00 28.88 117 SER C N 1
ATOM 3959 C CA . SER C 1 117 ? -3.054 -18.104 7.159 1.00 32.82 117 SER C CA 1
ATOM 3960 C C . SER C 1 117 ? -1.659 -17.592 7.480 1.00 33.79 117 SER C C 1
ATOM 3961 O O . SER C 1 117 ? -1.420 -17.010 8.543 1.00 32.49 117 SER C O 1
ATOM 3964 N N . GLU C 1 118 ? -0.754 -17.777 6.513 1.00 37.42 118 GLU C N 1
ATOM 3965 C CA . GLU C 1 118 ? 0.552 -17.136 6.558 1.00 34.81 118 GLU C CA 1
ATOM 3966 C C . GLU C 1 118 ? 0.462 -15.633 6.330 1.00 34.14 118 GLU C C 1
ATOM 3967 O O . GLU C 1 118 ? 1.394 -14.909 6.689 1.00 36.38 118 GLU C O 1
ATOM 3969 N N . ILE C 1 119 ? -0.640 -15.154 5.774 1.00 28.23 119 ILE C N 1
ATOM 3970 C CA . ILE C 1 119 ? -0.794 -13.774 5.321 1.00 26.93 119 ILE C CA 1
ATOM 3971 C C . ILE C 1 119 ? -1.681 -13.041 6.321 1.00 23.06 119 ILE C C 1
ATOM 3972 O O . ILE C 1 119 ? -2.710 -13.591 6.733 1.00 27.93 119 ILE C O 1
ATOM 3977 N N . PRO C 1 120 ? -1.332 -11.820 6.734 1.00 26.21 120 PRO C N 1
ATOM 3978 C CA . PRO C 1 120 ? -2.184 -11.096 7.682 1.00 27.86 120 PRO C CA 1
ATOM 3979 C C . PRO C 1 120 ? -3.499 -10.650 7.070 1.00 24.00 120 PRO C C 1
ATOM 3980 O O . PRO C 1 120 ? -3.579 -10.251 5.904 1.00 25.30 120 PRO C O 1
ATOM 3984 N N . LEU C 1 121 ? -4.528 -10.691 7.898 1.00 22.05 121 LEU C N 1
ATOM 3985 C CA . LEU C 1 121 ? -5.828 -10.124 7.591 1.00 21.02 121 LEU C CA 1
ATOM 3986 C C . LEU C 1 121 ? -6.024 -8.880 8.448 1.00 22.10 121 LEU C C 1
ATOM 3987 O O . LEU C 1 121 ? -5.777 -8.916 9.665 1.00 20.72 121 LEU C O 1
ATOM 3992 N N . ILE C 1 122 ? -6.456 -7.790 7.813 1.00 19.07 122 ILE C N 1
ATOM 3993 C CA . ILE C 1 122 ? -6.827 -6.558 8.510 1.00 19.14 122 ILE C CA 1
ATOM 3994 C C . ILE C 1 122 ? -8.337 -6.426 8.365 1.00 17.60 122 ILE C C 1
ATOM 3995 O O . ILE C 1 122 ? -8.829 -5.968 7.322 1.00 19.65 122 ILE C O 1
ATOM 4000 N N . PRO C 1 123 ? -9.101 -6.854 9.359 1.00 16.68 123 PRO C N 1
ATOM 4001 C CA . PRO C 1 123 ? -10.560 -6.821 9.250 1.00 17.82 123 PRO C CA 1
ATOM 4002 C C . PRO C 1 123 ? -11.116 -5.443 9.554 1.00 18.26 123 PRO C C 1
ATOM 4003 O O . PRO C 1 123 ? -10.475 -4.604 10.180 1.00 20.46 123 PRO C O 1
ATOM 4007 N N . GLY C 1 124 ? -12.349 -5.233 9.106 1.00 19.44 124 GLY C N 1
ATOM 4008 C CA . GLY C 1 124 ? -13.043 -3.984 9.359 1.00 19.06 124 GLY C CA 1
ATOM 4009 C C . GLY C 1 124 ? -13.954 -4.098 10.566 1.00 23.87 124 GLY C C 1
ATOM 4010 O O . GLY C 1 124 ? -14.549 -5.143 10.815 1.00 21.92 124 GLY C O 1
ATOM 4011 N N . VAL C 1 125 ? -14.045 -3.005 11.330 1.00 18.94 125 VAL C N 1
ATOM 4012 C CA . VAL C 1 125 ? -15.025 -2.905 12.404 1.00 20.94 125 VAL C CA 1
ATOM 4013 C C . VAL C 1 125 ? -15.630 -1.508 12.401 1.00 22.23 125 VAL C C 1
ATOM 4014 O O . VAL C 1 125 ? -15.056 -0.551 11.872 1.00 21.20 125 VAL C O 1
ATOM 4018 N N . ALA C 1 126 ? -16.824 -1.405 12.984 1.00 18.01 126 ALA C N 1
ATOM 4019 C CA . ALA C 1 126 ? -17.475 -0.104 13.142 1.00 17.03 126 ALA C CA 1
ATOM 4020 C C . ALA C 1 126 ? -18.081 0.110 14.519 1.00 27.93 126 ALA C C 1
ATOM 4021 O O . ALA C 1 126 ? -18.468 1.238 14.824 1.00 37.60 126 ALA C O 1
ATOM 4023 N N . SER C 1 127 ? -18.201 -0.913 15.349 1.00 20.21 127 SER C N 1
ATOM 4024 C CA . SER C 1 127 ? -18.760 -0.764 16.682 1.00 18.76 127 SER C CA 1
ATOM 4025 C C . SER C 1 127 ? -17.809 -1.397 17.687 1.00 20.22 127 SER C C 1
ATOM 4026 O O . SER C 1 127 ? -16.931 -2.182 17.327 1.00 19.40 127 SER C O 1
ATOM 4029 N N . VAL C 1 128 ? -18.020 -1.070 18.964 1.00 18.77 128 VAL C N 1
ATOM 4030 C CA . VAL C 1 128 ? -17.159 -1.621 20.012 1.00 20.20 128 VAL C CA 1
ATOM 4031 C C . VAL C 1 128 ? -17.326 -3.137 20.128 1.00 20.66 128 VAL C C 1
ATOM 4032 O O . VAL C 1 128 ? -16.353 -3.857 20.375 1.00 20.73 128 VAL C O 1
ATOM 4036 N N . SER C 1 129 ? -18.548 -3.651 19.948 1.00 18.53 129 SER C N 1
ATOM 4037 C CA . SER C 1 129 ? -18.741 -5.100 20.009 1.00 17.45 129 SER C CA 1
ATOM 4038 C C . SER C 1 129 ? -17.989 -5.801 18.891 1.00 19.91 129 SER C C 1
ATOM 4039 O O . SER C 1 129 ? -17.434 -6.884 19.094 1.00 20.42 129 SER C O 1
ATOM 4042 N N . GLU C 1 130 ? -17.989 -5.219 17.688 1.00 18.86 130 GLU C N 1
ATOM 4043 C CA . GLU C 1 130 ? -17.225 -5.805 16.591 1.00 17.67 130 GLU C CA 1
ATOM 4044 C C . GLU C 1 130 ? -15.734 -5.802 16.901 1.00 18.30 130 GLU C C 1
ATOM 4045 O O . GLU C 1 130 ? -15.045 -6.810 16.688 1.00 20.37 130 GLU C O 1
ATOM 4051 N N . LEU C 1 131 ? -15.232 -4.684 17.434 1.00 17.83 131 LEU C N 1
ATOM 4052 C CA . LEU C 1 131 ? -13.853 -4.605 17.906 1.00 19.20 131 LEU C CA 1
ATOM 4053 C C . LEU C 1 131 ? -13.553 -5.685 18.935 1.00 19.87 131 LEU C C 1
ATOM 4054 O O . LEU C 1 131 ? -12.507 -6.348 18.867 1.00 19.79 131 LEU C O 1
ATOM 4059 N N . MET C 1 132 ? -14.468 -5.891 19.884 1.00 18.40 132 MET C N 1
ATOM 4060 C CA . MET C 1 132 ? -14.237 -6.880 20.940 1.00 18.40 132 MET C CA 1
ATOM 4061 C C . MET C 1 132 ? -14.220 -8.306 20.398 1.00 20.06 132 MET C C 1
ATOM 4062 O O . MET C 1 132 ? -13.435 -9.137 20.871 1.00 21.87 132 MET C O 1
ATOM 4067 N N . GLU C 1 133 ? -15.071 -8.622 19.419 1.00 20.31 133 GLU C N 1
ATOM 4068 C CA . GLU C 1 133 ? -14.970 -9.943 18.803 1.00 22.00 133 GLU C CA 1
ATOM 4069 C C . GLU C 1 133 ? -13.637 -10.094 18.068 1.00 21.22 133 GLU C C 1
ATOM 4070 O O . GLU C 1 133 ? -12.990 -11.143 18.155 1.00 22.98 133 GLU C O 1
ATOM 4076 N N . GLY C 1 134 ? -13.187 -9.043 17.382 1.00 19.02 134 GLY C N 1
ATOM 4077 C CA . GLY C 1 134 ? -11.875 -9.104 16.747 1.00 18.05 134 GLY C CA 1
ATOM 4078 C C . GLY C 1 134 ? -10.755 -9.333 17.747 1.00 20.71 134 GLY C C 1
ATOM 4079 O O . GLY C 1 134 ? -9.874 -10.169 17.531 1.00 22.01 134 GLY C O 1
ATOM 4080 N N . LEU C 1 135 ? -10.788 -8.605 18.874 1.00 17.78 135 LEU C N 1
ATOM 4081 C CA . LEU C 1 135 ? -9.764 -8.790 19.903 1.00 18.28 135 LEU C CA 1
ATOM 4082 C C . LEU C 1 135 ? -9.773 -10.211 20.441 1.00 24.03 135 LEU C C 1
ATOM 4083 O O . LEU C 1 135 ? -8.711 -10.784 20.720 1.00 21.81 135 LEU C O 1
ATOM 4088 N N . GLY C 1 136 ? -10.965 -10.793 20.599 1.00 22.92 136 GLY C N 1
ATOM 4089 C CA . GLY C 1 136 ? -11.062 -12.159 21.086 1.00 24.77 136 GLY C CA 1
ATOM 4090 C C . GLY C 1 136 ? -10.378 -13.169 20.187 1.00 25.38 136 GLY C C 1
ATOM 4091 O O . GLY C 1 136 ? -9.977 -14.238 20.642 1.00 26.21 136 GLY C O 1
ATOM 4092 N N . MET C 1 137 ? -10.223 -12.841 18.907 1.00 22.82 137 MET C N 1
ATOM 4093 C CA . MET C 1 137 ? -9.528 -13.674 17.938 1.00 23.78 137 MET C CA 1
ATOM 4094 C C . MET C 1 137 ? -8.102 -13.198 17.694 1.00 26.54 137 MET C C 1
ATOM 4095 O O . MET C 1 137 ? -7.466 -13.621 16.720 1.00 25.77 137 MET C O 1
ATOM 4100 N N . GLY C 1 138 ? -7.586 -12.332 18.566 1.00 25.06 138 GLY C N 1
ATOM 4101 C CA . GLY C 1 138 ? -6.197 -11.923 18.513 1.00 24.29 138 GLY C CA 1
ATOM 4102 C C . GLY C 1 138 ? -5.889 -10.800 17.555 1.00 26.67 138 GLY C C 1
ATOM 4103 O O . GLY C 1 138 ? -4.705 -10.528 17.314 1.00 29.44 138 GLY C O 1
ATOM 4104 N N . TYR C 1 139 ? -6.905 -10.141 17.003 1.00 21.31 139 TYR C N 1
ATOM 4105 C CA . TYR C 1 139 ? -6.703 -9.011 16.103 1.00 19.92 139 TYR C CA 1
ATOM 4106 C C . TYR C 1 139 ? -6.659 -7.719 16.910 1.00 25.11 139 TYR C C 1
ATOM 4107 O O . TYR C 1 139 ? -7.506 -7.499 17.776 1.00 24.10 139 TYR C O 1
ATOM 4116 N N . ASN C 1 140 ? -5.688 -6.860 16.614 1.00 24.06 140 ASN C N 1
ATOM 4117 C CA . ASN C 1 140 ? -5.655 -5.548 17.246 1.00 24.37 140 ASN C CA 1
ATOM 4118 C C . ASN C 1 140 ? -5.323 -4.452 16.241 1.00 25.59 140 ASN C C 1
ATOM 4119 O O . ASN C 1 140 ? -5.029 -3.321 16.656 1.00 24.55 140 ASN C O 1
ATOM 4124 N N . HIS C 1 141 ? -5.341 -4.758 14.943 1.00 21.26 141 HIS C N 1
ATOM 4125 C CA . HIS C 1 141 ? -5.207 -3.769 13.878 1.00 19.99 141 HIS C CA 1
ATOM 4126 C C . HIS C 1 141 ? -6.400 -3.926 12.955 1.00 21.75 141 HIS C C 1
ATOM 4127 O O . HIS C 1 141 ? -6.645 -5.029 12.442 1.00 21.76 141 HIS C O 1
ATOM 4134 N N . PHE C 1 142 ? -7.131 -2.831 12.742 1.00 21.18 142 PHE C N 1
ATOM 4135 C CA . PHE C 1 142 ? -8.411 -2.883 12.053 1.00 17.61 142 PHE C CA 1
ATOM 4136 C C . PHE C 1 142 ? -8.568 -1.740 11.066 1.00 21.08 142 PHE C C 1
ATOM 4137 O O . PHE C 1 142 ? -8.021 -0.650 11.250 1.00 21.16 142 PHE C O 1
ATOM 4145 N N . LYS C 1 143 ? -9.371 -1.996 10.042 1.00 18.57 143 LYS C N 1
ATOM 4146 C CA . LYS C 1 143 ? -9.980 -0.945 9.258 1.00 17.41 143 LYS C CA 1
ATOM 4147 C C . LYS C 1 143 ? -11.203 -0.433 10.016 1.00 22.72 143 LYS C C 1
ATOM 4148 O O . LYS C 1 143 ? -11.963 -1.226 10.584 1.00 23.93 143 LYS C O 1
ATOM 4154 N N . PHE C 1 144 ? -11.362 0.890 10.085 1.00 19.55 144 PHE C N 1
ATOM 4155 C CA . PHE C 1 144 ? -12.571 1.510 10.632 1.00 21.11 144 PHE C CA 1
ATOM 4156 C C . PHE C 1 144 ? -13.369 2.013 9.440 1.00 20.49 144 PHE C C 1
ATOM 4157 O O . PHE C 1 144 ? -12.965 2.980 8.781 1.00 22.63 144 PHE C O 1
ATOM 4165 N N . PHE C 1 145 ? -14.500 1.365 9.168 1.00 19.81 145 PHE C N 1
ATOM 4166 C CA . PHE C 1 145 ? -15.203 1.577 7.935 1.00 19.73 145 PHE C CA 1
ATOM 4167 C C . PHE C 1 145 ? -16.712 1.487 8.081 1.00 22.94 145 PHE C C 1
ATOM 4168 O O . PHE C 1 145 ? -17.223 0.549 8.706 1.00 21.13 145 PHE C O 1
ATOM 4176 N N . PRO C 1 146 ? -17.457 2.409 7.473 1.00 20.08 146 PRO C N 1
ATOM 4177 C CA . PRO C 1 146 ? -16.975 3.607 6.774 1.00 22.74 146 PRO C CA 1
ATOM 4178 C C . PRO C 1 146 ? -16.796 4.734 7.779 1.00 23.69 146 PRO C C 1
ATOM 4179 O O . PRO C 1 146 ? -17.763 5.150 8.408 1.00 24.52 146 PRO C O 1
ATOM 4183 N N . ALA C 1 147 ? -15.549 5.184 7.931 1.00 22.26 147 ALA C N 1
ATOM 4184 C CA . ALA C 1 147 ? -15.147 6.011 9.066 1.00 25.17 147 ALA C CA 1
ATOM 4185 C C . ALA C 1 147 ? -16.053 7.218 9.263 1.00 23.80 147 ALA C C 1
ATOM 4186 O O . ALA C 1 147 ? -16.604 7.422 10.354 1.00 25.50 147 ALA C O 1
ATOM 4188 N N . ALA C 1 148 ? -16.215 8.047 8.218 1.00 24.09 148 ALA C N 1
ATOM 4189 C CA . ALA C 1 148 ? -16.908 9.316 8.414 1.00 30.14 148 ALA C CA 1
ATOM 4190 C C . ALA C 1 148 ? -18.387 9.115 8.707 1.00 36.31 148 ALA C C 1
ATOM 4191 O O . ALA C 1 148 ? -18.984 9.926 9.423 1.00 39.73 148 ALA C O 1
ATOM 4193 N N . ALA C 1 149 ? -18.987 8.039 8.190 1.00 26.49 149 ALA C N 1
ATOM 4194 C CA . ALA C 1 149 ? -20.406 7.782 8.404 1.00 29.43 149 ALA C CA 1
ATOM 4195 C C . ALA C 1 149 ? -20.684 6.942 9.643 1.00 28.31 149 ALA C C 1
ATOM 4196 O O . ALA C 1 149 ? -21.835 6.905 10.094 1.00 34.10 149 ALA C O 1
ATOM 4198 N N . ALA C 1 150 ? -19.670 6.289 10.207 1.00 25.03 150 ALA C N 1
ATOM 4199 C CA . ALA C 1 150 ? -19.825 5.414 11.368 1.00 24.46 150 ALA C CA 1
ATOM 4200 C C . ALA C 1 150 ? -19.393 6.086 12.667 1.00 27.29 150 ALA C C 1
ATOM 4201 O O . ALA C 1 150 ? -19.131 5.398 13.663 1.00 29.19 150 ALA C O 1
ATOM 4203 N N . GLY C 1 151 ? -19.333 7.417 12.686 1.00 25.97 151 GLY C N 1
ATOM 4204 C CA . GLY C 1 151 ? -19.023 8.152 13.897 1.00 26.10 151 GLY C CA 1
ATOM 4205 C C . GLY C 1 151 ? -17.744 8.956 13.830 1.00 25.28 151 GLY C C 1
ATOM 4206 O O . GLY C 1 151 ? -17.519 9.792 14.712 1.00 28.65 151 GLY C O 1
ATOM 4207 N N . GLY C 1 152 ? -16.904 8.756 12.815 1.00 26.51 152 GLY C N 1
ATOM 4208 C CA . GLY C 1 152 ? -15.782 9.633 12.539 1.00 26.70 152 GLY C CA 1
ATOM 4209 C C . GLY C 1 152 ? -14.803 9.782 13.690 1.00 23.21 152 GLY C C 1
ATOM 4210 O O . GLY C 1 152 ? -14.510 8.847 14.449 1.00 24.28 152 GLY C O 1
ATOM 4211 N N . ILE C 1 153 ? -14.266 10.999 13.793 1.00 24.83 153 ILE C N 1
ATOM 4212 C CA . ILE C 1 153 ? -13.250 11.280 14.808 1.00 27.77 153 ILE C CA 1
ATOM 4213 C C . ILE C 1 153 ? -13.792 11.112 16.221 1.00 27.20 153 ILE C C 1
ATOM 4214 O O . ILE C 1 153 ? -13.098 10.515 17.057 1.00 26.52 153 ILE C O 1
ATOM 4219 N N . PRO C 1 154 ? -15.003 11.579 16.566 1.00 25.86 154 PRO C N 1
ATOM 4220 C CA . PRO C 1 154 ? -15.507 11.314 17.924 1.00 27.82 154 PRO C CA 1
ATOM 4221 C C . PRO C 1 154 ? -15.584 9.841 18.258 1.00 25.43 154 PRO C C 1
ATOM 4222 O O . PRO C 1 154 ? -15.311 9.458 19.402 1.00 29.44 154 PRO C O 1
ATOM 4226 N N . MET C 1 155 ? -15.952 8.994 17.292 1.00 23.20 155 MET C N 1
ATOM 4227 C CA . MET C 1 155 ? -15.973 7.562 17.555 1.00 21.52 155 MET C CA 1
ATOM 4228 C C . MET C 1 155 ? -14.571 7.049 17.862 1.00 25.78 155 MET C C 1
ATOM 4229 O O . MET C 1 155 ? -14.365 6.308 18.830 1.00 23.57 155 MET C O 1
ATOM 4234 N N . LEU C 1 156 ? -13.588 7.438 17.049 1.00 23.73 156 LEU C N 1
ATOM 4235 C CA . LEU C 1 156 ? -12.233 6.950 17.274 1.00 20.18 156 LEU C CA 1
ATOM 4236 C C . LEU C 1 156 ? -11.676 7.439 18.600 1.00 26.05 156 LEU C C 1
ATOM 4237 O O . LEU C 1 156 ? -10.944 6.703 19.271 1.00 25.80 156 LEU C O 1
ATOM 4242 N N . LYS C 1 157 ? -11.992 8.683 18.980 1.00 25.97 157 LYS C N 1
ATOM 4243 C CA . LYS C 1 157 ? -11.540 9.223 20.263 1.00 26.37 157 LYS C CA 1
ATOM 4244 C C . LYS C 1 157 ? -12.157 8.460 21.426 1.00 27.50 157 LYS C C 1
ATOM 4245 O O . LYS C 1 157 ? -11.478 8.174 22.420 1.00 30.21 157 LYS C O 1
ATOM 4251 N N . ALA C 1 158 ? -13.448 8.120 21.324 1.00 26.29 158 ALA C N 1
ATOM 4252 C CA . ALA C 1 158 ? -14.081 7.336 22.378 1.00 25.28 158 ALA C CA 1
ATOM 4253 C C . ALA C 1 158 ? -13.438 5.961 22.502 1.00 32.25 158 ALA C C 1
ATOM 4254 O O . ALA C 1 158 ? -13.216 5.469 23.616 1.00 31.94 158 ALA C O 1
ATOM 4256 N N . ILE C 1 159 ? -13.122 5.330 21.368 1.00 25.88 159 ILE C N 1
ATOM 4257 C CA . ILE C 1 159 ? -12.496 4.010 21.391 1.00 24.52 159 ILE C CA 1
ATOM 4258 C C . ILE C 1 159 ? -11.096 4.084 22.002 1.00 26.66 159 ILE C C 1
ATOM 4259 O O . ILE C 1 159 ? -10.686 3.183 22.743 1.00 27.11 159 ILE C O 1
ATOM 4264 N N . SER C 1 160 ? -10.341 5.149 21.699 1.00 26.89 160 SER C N 1
ATOM 4265 C CA A SER C 1 160 ? -8.964 5.243 22.178 0.55 26.16 160 SER C CA 1
ATOM 4266 C CA B SER C 1 160 ? -8.964 5.229 22.178 0.45 26.68 160 SER C CA 1
ATOM 4267 C C . SER C 1 160 ? -8.895 5.280 23.698 1.00 33.63 160 SER C C 1
ATOM 4268 O O . SER C 1 160 ? -7.950 4.750 24.292 1.00 34.36 160 SER C O 1
ATOM 4273 N N . GLY C 1 161 ? -9.882 5.900 24.346 1.00 31.27 161 GLY C N 1
ATOM 4274 C CA . GLY C 1 161 ? -9.885 5.954 25.798 1.00 36.25 161 GLY C CA 1
ATOM 4275 C C . GLY C 1 161 ? -10.142 4.616 26.456 1.00 34.33 161 GLY C C 1
ATOM 4276 O O . GLY C 1 161 ? -9.804 4.435 27.629 1.00 41.27 161 GLY C O 1
ATOM 4277 N N . VAL C 1 162 ? -10.715 3.670 25.721 1.00 29.27 162 VAL C N 1
ATOM 4278 C CA . VAL C 1 162 ? -11.075 2.378 26.273 1.00 27.65 162 VAL C CA 1
ATOM 4279 C C . VAL C 1 162 ? -10.194 1.244 25.752 1.00 34.33 162 VAL C C 1
ATOM 4280 O O . VAL C 1 162 ? -9.964 0.271 26.480 1.00 31.56 162 VAL C O 1
ATOM 4284 N N . PHE C 1 163 ? -9.690 1.343 24.521 1.00 29.28 163 PHE C N 1
ATOM 4285 C CA . PHE C 1 163 ? -8.791 0.352 23.922 1.00 24.28 163 PHE C CA 1
ATOM 4286 C C . PHE C 1 163 ? -7.574 1.086 23.375 1.00 23.64 163 PHE C C 1
ATOM 4287 O O . PHE C 1 163 ? -7.386 1.177 22.153 1.00 26.39 163 PHE C O 1
ATOM 4295 N N . PRO C 1 164 ? -6.728 1.626 24.251 1.00 26.78 164 PRO C N 1
ATOM 4296 C CA . PRO C 1 164 ? -5.642 2.498 23.772 1.00 32.76 164 PRO C CA 1
ATOM 4297 C C . PRO C 1 164 ? -4.641 1.782 22.888 1.00 34.34 164 PRO C C 1
ATOM 4298 O O . PRO C 1 164 ? -3.982 2.438 22.070 1.00 38.78 164 PRO C O 1
ATOM 4302 N N . GLN C 1 165 ? -4.538 0.458 23.005 1.00 32.16 165 GLN C N 1
ATOM 4303 C CA A GLN C 1 165 ? -3.575 -0.337 22.251 0.49 40.33 165 GLN C CA 1
ATOM 4304 C CA B GLN C 1 165 ? -3.551 -0.281 22.231 0.51 39.99 165 GLN C CA 1
ATOM 4305 C C . GLN C 1 165 ? -4.017 -0.607 20.818 1.00 37.84 165 GLN C C 1
ATOM 4306 O O . GLN C 1 165 ? -3.166 -0.856 19.956 1.00 34.13 165 GLN C O 1
ATOM 4317 N N . VAL C 1 166 ? -5.327 -0.580 20.553 1.00 26.95 166 VAL C N 1
ATOM 4318 C CA . VAL C 1 166 ? -5.852 -0.967 19.247 1.00 23.68 166 VAL C CA 1
ATOM 4319 C C . VAL C 1 166 ? -5.544 0.113 18.220 1.00 24.51 166 VAL C C 1
ATOM 4320 O O . VAL C 1 166 ? -5.685 1.312 18.491 1.00 25.46 166 VAL C O 1
ATOM 4324 N N . LYS C 1 167 ? -5.109 -0.308 17.031 1.00 22.84 167 LYS C N 1
ATOM 4325 C CA . LYS C 1 167 ? -4.717 0.599 15.964 1.00 22.13 167 LYS C CA 1
ATOM 4326 C C . LYS C 1 167 ? -5.656 0.492 14.769 1.00 19.94 167 LYS C C 1
ATOM 4327 O O . LYS C 1 167 ? -6.061 -0.612 14.373 1.00 21.59 167 LYS C O 1
ATOM 4333 N N . PHE C 1 168 ? -5.967 1.644 14.165 1.00 22.06 168 PHE C N 1
ATOM 4334 C CA . PHE C 1 168 ? -6.946 1.720 13.092 1.00 20.17 168 PHE C CA 1
ATOM 4335 C C . PHE C 1 168 ? -6.378 2.331 11.824 1.00 22.76 168 PHE C C 1
ATOM 4336 O O . PHE C 1 168 ? -5.475 3.179 11.858 1.00 22.08 168 PHE C O 1
ATOM 4344 N N . CYS C 1 169 ? -6.982 1.911 10.709 1.00 21.26 169 CYS C N 1
ATOM 4345 C CA . CYS C 1 169 ? -6.875 2.565 9.409 1.00 21.66 169 CYS C CA 1
ATOM 4346 C C . CYS C 1 169 ? -8.275 3.026 9.023 1.00 22.34 169 CYS C C 1
ATOM 4347 O O . CYS C 1 169 ? -9.055 2.262 8.430 1.00 23.19 169 CYS C O 1
ATOM 4350 N N . PRO C 1 170 ? -8.653 4.254 9.375 1.00 20.92 170 PRO C N 1
ATOM 4351 C CA . PRO C 1 170 ? -9.962 4.771 8.955 1.00 23.63 170 PRO C CA 1
ATOM 4352 C C . PRO C 1 170 ? -10.035 4.890 7.441 1.00 25.36 170 PRO C C 1
ATOM 4353 O O . PRO C 1 170 ? -9.135 5.425 6.802 1.00 23.62 170 PRO C O 1
ATOM 4357 N N . THR C 1 171 ? -11.127 4.390 6.873 1.00 21.92 171 THR C N 1
ATOM 4358 C CA . THR C 1 171 ? -11.379 4.453 5.438 1.00 20.34 171 THR C CA 1
ATOM 4359 C C . THR C 1 171 ? -12.863 4.692 5.235 1.00 23.09 171 THR C C 1
ATOM 4360 O O . THR C 1 171 ? -13.683 4.240 6.037 1.00 22.20 171 THR C O 1
ATOM 4364 N N . GLY C 1 172 ? -13.201 5.415 4.172 1.00 23.40 172 GLY C N 1
ATOM 4365 C CA . GLY C 1 172 ? -14.593 5.725 3.903 1.00 25.29 172 GLY C CA 1
ATOM 4366 C C . GLY C 1 172 ? -14.892 7.158 4.269 1.00 25.56 172 GLY C C 1
ATOM 4367 O O . GLY C 1 172 ? -15.162 7.462 5.437 1.00 31.36 172 GLY C O 1
ATOM 4368 N N . GLY C 1 173 ? -14.828 8.055 3.283 1.00 25.63 173 GLY C N 1
ATOM 4369 C CA . GLY C 1 173 ? -15.044 9.462 3.524 1.00 27.45 173 GLY C CA 1
ATOM 4370 C C . GLY C 1 173 ? -13.826 10.220 3.995 1.00 29.82 173 GLY C C 1
ATOM 4371 O O . GLY C 1 173 ? -13.971 11.347 4.478 1.00 30.25 173 GLY C O 1
ATOM 4372 N N . ILE C 1 174 ? -12.642 9.619 3.920 1.00 26.44 174 ILE C N 1
ATOM 4373 C CA . ILE C 1 174 ? -11.380 10.306 4.170 1.00 25.79 174 ILE C CA 1
ATOM 4374 C C . ILE C 1 174 ? -10.941 10.962 2.870 1.00 29.32 174 ILE C C 1
ATOM 4375 O O . ILE C 1 174 ? -11.047 10.361 1.796 1.00 30.77 174 ILE C O 1
ATOM 4380 N N . ASN C 1 175 ? -10.460 12.200 2.956 1.00 29.11 175 ASN C N 1
ATOM 4381 C CA . ASN C 1 175 ? -10.102 12.957 1.764 1.00 28.48 175 ASN C CA 1
ATOM 4382 C C . ASN C 1 175 ? -8.982 13.932 2.110 1.00 29.82 175 ASN C C 1
ATOM 4383 O O . ASN C 1 175 ? -8.486 13.972 3.238 1.00 28.00 175 ASN C O 1
ATOM 4388 N N . SER C 1 176 ? -8.572 14.723 1.116 1.00 29.92 176 SER C N 1
ATOM 4389 C CA . SER C 1 176 ? -7.437 15.613 1.322 1.00 30.40 176 SER C CA 1
ATOM 4390 C C . SER C 1 176 ? -7.692 16.617 2.441 1.00 32.84 176 SER C C 1
ATOM 4391 O O . SER C 1 176 ? -6.759 16.995 3.160 1.00 37.26 176 SER C O 1
ATOM 4394 N N . LYS C 1 177 ? -8.938 17.055 2.611 1.00 33.15 177 LYS C N 1
ATOM 4395 C CA . LYS C 1 177 ? -9.236 18.107 3.574 1.00 40.46 177 LYS C CA 1
ATOM 4396 C C . LYS C 1 177 ? -9.288 17.611 5.014 1.00 40.03 177 LYS C C 1
ATOM 4397 O O . LYS C 1 177 ? -9.062 18.410 5.934 1.00 39.14 177 LYS C O 1
ATOM 4399 N N . ASN C 1 178 ? -9.578 16.324 5.246 1.00 34.57 178 ASN C N 1
ATOM 4400 C CA . ASN C 1 178 ? -9.738 15.847 6.612 1.00 30.63 178 ASN C CA 1
ATOM 4401 C C . ASN C 1 178 ? -8.749 14.776 7.038 1.00 27.39 178 ASN C C 1
ATOM 4402 O O . ASN C 1 178 ? -8.759 14.409 8.216 1.00 30.46 178 ASN C O 1
ATOM 4407 N N . TYR C 1 179 ? -7.890 14.268 6.142 1.00 28.17 179 TYR C N 1
ATOM 4408 C CA . TYR C 1 179 ? -7.108 13.094 6.529 1.00 26.04 179 TYR C CA 1
ATOM 4409 C C . TYR C 1 179 ? -6.110 13.403 7.639 1.00 28.75 179 TYR C C 1
ATOM 4410 O O . TYR C 1 179 ? -5.877 12.549 8.505 1.00 28.70 179 TYR C O 1
ATOM 4419 N N . GLU C 1 180 ? -5.531 14.608 7.655 1.00 31.50 180 GLU C N 1
ATOM 4420 C CA . GLU C 1 180 ? -4.594 14.938 8.725 1.00 30.49 180 GLU C CA 1
ATOM 4421 C C . GLU C 1 180 ? -5.280 14.969 10.084 1.00 32.47 180 GLU C C 1
ATOM 4422 O O . GLU C 1 180 ? -4.661 14.610 11.092 1.00 33.03 180 GLU C O 1
ATOM 4428 N N . GLU C 1 181 ? -6.547 15.397 10.133 1.00 31.99 181 GLU C N 1
ATOM 4429 C CA A GLU C 1 181 ? -7.283 15.372 11.392 0.46 30.92 181 GLU C CA 1
ATOM 4430 C CA B GLU C 1 181 ? -7.305 15.370 11.382 0.54 31.17 181 GLU C CA 1
ATOM 4431 C C . GLU C 1 181 ? -7.427 13.950 11.919 1.00 29.94 181 GLU C C 1
ATOM 4432 O O . GLU C 1 181 ? -7.435 13.733 13.139 1.00 36.36 181 GLU C O 1
ATOM 4443 N N . TYR C 1 182 ? -7.554 12.973 11.025 1.00 27.61 182 TYR C N 1
ATOM 4444 C CA . TYR C 1 182 ? -7.611 11.582 11.452 1.00 27.79 182 TYR C CA 1
ATOM 4445 C C . TYR C 1 182 ? -6.230 11.057 11.827 1.00 28.92 182 TYR C C 1
ATOM 4446 O O . TYR C 1 182 ? -6.090 10.337 12.817 1.00 27.84 182 TYR C O 1
ATOM 4455 N N . LEU C 1 183 ? -5.200 11.406 11.052 1.00 27.89 183 LEU C N 1
ATOM 4456 C CA . LEU C 1 183 ? -3.860 10.889 11.330 1.00 31.04 183 LEU C CA 1
ATOM 4457 C C . LEU C 1 183 ? -3.328 11.359 12.674 1.00 32.27 183 LEU C C 1
ATOM 4458 O O . LEU C 1 183 ? -2.512 10.663 13.286 1.00 36.31 183 LEU C O 1
ATOM 4463 N N . CYS C 1 184 ? -3.770 12.524 13.153 1.00 27.27 184 CYS C N 1
ATOM 4464 C CA A CYS C 1 184 ? -3.295 13.062 14.425 0.50 39.00 184 CYS C CA 1
ATOM 4465 C CA B CYS C 1 184 ? -3.242 13.019 14.418 0.50 39.08 184 CYS C CA 1
ATOM 4466 C C . CYS C 1 184 ? -3.792 12.268 15.626 1.00 36.87 184 CYS C C 1
ATOM 4467 O O . CYS C 1 184 ? -3.262 12.439 16.725 1.00 36.85 184 CYS C O 1
ATOM 4472 N N . LEU C 1 185 ? -4.806 11.428 15.453 1.00 29.47 185 LEU C N 1
ATOM 4473 C CA . LEU C 1 185 ? -5.344 10.684 16.585 1.00 28.37 185 LEU C CA 1
ATOM 4474 C C . LEU C 1 185 ? -4.349 9.618 17.038 1.00 26.32 185 LEU C C 1
ATOM 4475 O O . LEU C 1 185 ? -3.691 8.988 16.205 1.00 27.79 185 LEU C O 1
ATOM 4480 N N . PRO C 1 186 ? -4.221 9.388 18.349 1.00 32.30 186 PRO C N 1
ATOM 4481 C CA . PRO C 1 186 ? -3.199 8.445 18.831 1.00 34.52 186 PRO C CA 1
ATOM 4482 C C . PRO C 1 186 ? -3.445 7.005 18.414 1.00 33.09 186 PRO C C 1
ATOM 4483 O O . PRO C 1 186 ? -2.483 6.229 18.360 1.00 35.18 186 PRO C O 1
ATOM 4487 N N . ASN C 1 187 ? -4.685 6.616 18.119 1.00 26.72 187 ASN C N 1
ATOM 4488 C CA . ASN C 1 187 ? -4.965 5.246 17.701 1.00 23.42 187 ASN C CA 1
ATOM 4489 C C . ASN C 1 187 ? -5.109 5.105 16.189 1.00 25.35 187 ASN C C 1
ATOM 4490 O O . ASN C 1 187 ? -5.550 4.060 15.711 1.00 22.34 187 ASN C O 1
ATOM 4495 N N . VAL C 1 188 ? -4.736 6.112 15.412 1.00 22.39 188 VAL C N 1
ATOM 4496 C CA . VAL C 1 188 ? -4.798 6.003 13.958 1.00 24.69 188 VAL C CA 1
ATOM 4497 C C . VAL C 1 188 ? -3.377 5.887 13.429 1.00 27.15 188 VAL C C 1
ATOM 4498 O O . VAL C 1 188 ? -2.563 6.804 13.598 1.00 26.90 188 VAL C O 1
ATOM 4502 N N . ALA C 1 189 ? -3.073 4.747 12.808 1.00 24.82 189 ALA C N 1
ATOM 4503 C CA . ALA C 1 189 ? -1.738 4.479 12.281 1.00 24.12 189 ALA C CA 1
ATOM 4504 C C . ALA C 1 189 ? -1.563 4.960 10.853 1.00 26.31 189 ALA C C 1
ATOM 4505 O O . ALA C 1 189 ? -0.441 5.283 10.444 1.00 30.22 189 ALA C O 1
ATOM 4507 N N . CYS C 1 190 ? -2.648 5.013 10.096 1.00 23.42 190 CYS C N 1
ATOM 4508 C CA . CYS C 1 190 ? -2.671 5.445 8.705 1.00 21.14 190 CYS C CA 1
ATOM 4509 C C . CYS C 1 190 ? -4.145 5.580 8.348 1.00 25.71 190 CYS C C 1
ATOM 4510 O O . CYS C 1 190 ? -5.017 5.219 9.139 1.00 25.10 190 CYS C O 1
ATOM 4513 N N . VAL C 1 191 ? -4.419 6.127 7.167 1.00 20.31 191 VAL C N 1
ATOM 4514 C CA . VAL C 1 191 ? -5.782 6.195 6.644 1.00 20.44 191 VAL C CA 1
ATOM 4515 C C . VAL C 1 191 ? -5.801 5.528 5.268 1.00 22.99 191 VAL C C 1
ATOM 4516 O O . VAL C 1 191 ? -4.765 5.276 4.662 1.00 23.93 191 VAL C O 1
ATOM 4520 N N . GLY C 1 192 ? -6.999 5.247 4.782 1.00 21.54 192 GLY C N 1
ATOM 4521 C CA . GLY C 1 192 ? -7.164 4.701 3.451 1.00 23.60 192 GLY C CA 1
ATOM 4522 C C . GLY C 1 192 ? -8.142 5.537 2.657 1.00 25.36 192 GLY C C 1
ATOM 4523 O O . GLY C 1 192 ? -9.059 6.146 3.204 1.00 25.91 192 GLY C O 1
ATOM 4524 N N . GLY C 1 193 ? -7.931 5.575 1.349 1.00 27.24 193 GLY C N 1
ATOM 4525 C CA . GLY C 1 193 ? -8.879 6.295 0.523 1.00 27.11 193 GLY C CA 1
ATOM 4526 C C . GLY C 1 193 ? -8.539 6.208 -0.946 1.00 24.24 193 GLY C C 1
ATOM 4527 O O . GLY C 1 193 ? -7.430 5.836 -1.342 1.00 24.97 193 GLY C O 1
ATOM 4528 N N . SER C 1 194 ? -9.522 6.574 -1.746 1.00 27.52 194 SER C N 1
ATOM 4529 C CA . SER C 1 194 ? -9.361 6.632 -3.189 1.00 30.91 194 SER C CA 1
ATOM 4530 C C . SER C 1 194 ? -8.922 8.001 -3.695 1.00 27.36 194 SER C C 1
ATOM 4531 O O . SER C 1 194 ? -8.638 8.131 -4.891 1.00 28.80 194 SER C O 1
ATOM 4534 N N . TRP C 1 195 ? -8.846 9.028 -2.836 1.00 27.68 195 TRP C N 1
ATOM 4535 C CA . TRP C 1 195 ? -8.606 10.375 -3.360 1.00 26.78 195 TRP C CA 1
ATOM 4536 C C . TRP C 1 195 ? -7.217 10.534 -3.967 1.00 30.09 195 TRP C C 1
ATOM 4537 O O . TRP C 1 195 ? -7.029 11.407 -4.825 1.00 33.17 195 TRP C O 1
ATOM 4548 N N . ILE C 1 196 ? -6.256 9.685 -3.588 1.00 28.26 196 ILE C N 1
ATOM 4549 C CA . ILE C 1 196 ? -4.932 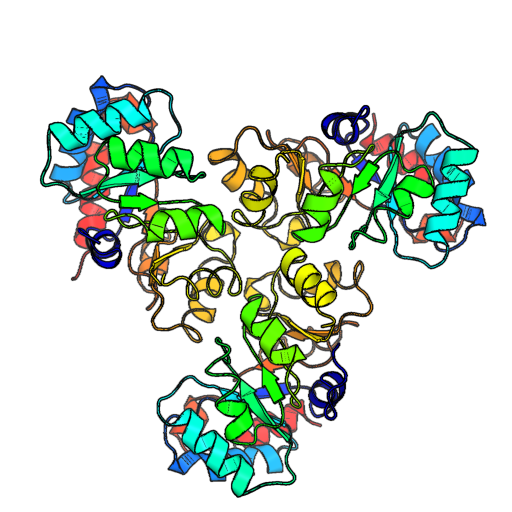9.745 -4.202 1.00 31.16 196 ILE C CA 1
ATOM 4550 C C . ILE C 1 196 ? -4.816 8.853 -5.433 1.00 27.29 196 ILE C C 1
ATOM 4551 O O . ILE C 1 196 ? -3.783 8.892 -6.119 1.00 28.20 196 ILE C O 1
ATOM 4556 N N . VAL C 1 197 ? -5.836 8.056 -5.732 1.00 28.24 197 VAL C N 1
ATOM 4557 C CA . VAL C 1 197 ? -5.915 7.243 -6.946 1.00 29.20 197 VAL C CA 1
ATOM 4558 C C . VAL C 1 197 ? -7.317 7.370 -7.535 1.00 35.06 197 VAL C C 1
ATOM 4559 O O . VAL C 1 197 ? -8.004 6.354 -7.726 1.00 33.55 197 VAL C O 1
ATOM 4563 N N . PRO C 1 198 ? -7.770 8.580 -7.857 1.00 30.85 198 PRO C N 1
ATOM 4564 C CA . PRO C 1 198 ? -9.189 8.765 -8.176 1.00 37.79 198 PRO C CA 1
ATOM 4565 C C . PRO C 1 198 ? -9.542 8.172 -9.529 1.00 38.56 198 PRO C C 1
ATOM 4566 O O . PRO C 1 198 ? -8.750 8.211 -10.474 1.00 40.38 198 PRO C O 1
ATOM 4570 N N . GLU C 1 199 ? -10.754 7.613 -9.610 1.00 45.31 199 GLU C N 1
ATOM 4571 C CA . GLU C 1 199 ? -11.175 6.938 -10.832 1.00 51.63 199 GLU C CA 1
ATOM 4572 C C . GLU C 1 199 ? -11.125 7.863 -12.044 1.00 44.85 199 GLU C C 1
ATOM 4573 O O . GLU C 1 199 ? -10.837 7.408 -13.156 1.00 50.44 199 GLU C O 1
ATOM 4579 N N . GLU C 1 200 ? -11.380 9.161 -11.855 1.00 46.73 200 GLU C N 1
ATOM 4580 C CA . GLU C 1 200 ? -11.335 10.092 -12.980 1.00 50.42 200 GLU C CA 1
ATOM 4581 C C . GLU C 1 200 ? -9.927 10.207 -13.556 1.00 50.23 200 GLU C C 1
ATOM 4582 O O . GLU C 1 200 ? -9.753 10.297 -14.778 1.00 49.00 200 GLU C O 1
ATOM 4584 N N . ALA C 1 201 ? -8.907 10.213 -12.693 1.00 46.93 201 ALA C N 1
ATOM 4585 C CA . ALA C 1 201 ? -7.534 10.299 -13.179 1.00 47.61 201 ALA C CA 1
ATOM 4586 C C . ALA C 1 201 ? -7.102 9.000 -13.840 1.00 35.88 201 ALA C C 1
ATOM 4587 O O . ALA C 1 201 ? -6.352 9.018 -14.822 1.00 42.23 201 ALA C O 1
ATOM 4589 N N . ILE C 1 202 ? -7.540 7.863 -13.294 1.00 42.55 202 ILE C N 1
ATOM 4590 C CA . ILE C 1 202 ? -7.222 6.576 -13.902 1.00 33.35 202 ILE C CA 1
ATOM 4591 C C . ILE C 1 202 ? -7.852 6.479 -15.287 1.00 44.53 202 ILE C C 1
ATOM 4592 O O . ILE C 1 202 ? -7.213 6.032 -16.248 1.00 44.58 202 ILE C O 1
ATOM 4597 N N . LYS C 1 203 ? -9.113 6.903 -15.412 1.00 45.88 203 LYS C N 1
ATOM 4598 C CA . LYS C 1 203 ? -9.791 6.854 -16.707 1.00 44.90 203 LYS C CA 1
ATOM 4599 C C . LYS C 1 203 ? -9.089 7.730 -17.735 1.00 51.47 203 LYS C C 1
ATOM 4600 O O . LYS C 1 203 ? -9.009 7.372 -18.916 1.00 56.78 203 LYS C O 1
ATOM 4602 N N . ASN C 1 204 ? -8.573 8.882 -17.311 1.00 51.95 204 ASN C N 1
ATOM 4603 C CA . ASN C 1 204 ? -7.864 9.780 -18.215 1.00 46.11 204 ASN C CA 1
ATOM 4604 C C . ASN C 1 204 ? -6.391 9.424 -18.389 1.00 41.98 204 ASN C C 1
ATOM 4605 O O . ASN C 1 204 ? -5.687 10.139 -19.111 1.00 48.95 204 ASN C O 1
ATOM 4610 N N . HIS C 1 205 ? -5.917 8.352 -17.749 1.00 43.39 205 HIS C N 1
ATOM 4611 C CA . HIS C 1 205 ? -4.506 7.953 -17.785 1.00 42.17 205 HIS C CA 1
ATOM 4612 C C . HIS C 1 205 ? -3.605 9.099 -17.333 1.00 35.36 205 HIS C C 1
ATOM 4613 O O . HIS C 1 205 ? -2.510 9.315 -17.858 1.00 36.93 205 HIS C O 1
ATOM 4620 N N . ASN C 1 206 ? -4.078 9.835 -16.333 1.00 35.63 206 ASN C N 1
ATOM 4621 C CA . ASN C 1 206 ? -3.376 11.016 -15.843 1.00 39.85 206 ASN C CA 1
ATOM 4622 C C . ASN C 1 206 ? -2.420 10.596 -14.726 1.00 31.62 206 ASN C C 1
ATOM 4623 O O . ASN C 1 206 ? -2.628 10.870 -13.547 1.00 30.97 206 ASN C O 1
ATOM 4628 N N . TRP C 1 207 ? -1.338 9.927 -15.140 1.00 31.85 207 TRP C N 1
ATOM 4629 C CA . TRP C 1 207 ? -0.419 9.347 -14.167 1.00 30.69 207 TRP C CA 1
ATOM 4630 C C . TRP C 1 207 ? 0.369 10.423 -13.435 1.00 26.87 207 TRP C C 1
ATOM 4631 O O . TRP C 1 207 ? 0.687 10.245 -12.250 1.00 28.21 207 TRP C O 1
ATOM 4642 N N . SER C 1 208 ? 0.650 11.550 -14.097 1.00 32.25 208 SER C N 1
ATOM 4643 C CA A SER C 1 208 ? 1.346 12.646 -13.427 0.61 35.50 208 SER C CA 1
ATOM 4644 C CA B SER C 1 208 ? 1.350 12.640 -13.424 0.39 35.06 208 SER C CA 1
ATOM 4645 C C . SER C 1 208 ? 0.518 13.199 -12.276 1.00 30.81 208 SER C C 1
ATOM 4646 O O . SER C 1 208 ? 1.056 13.507 -11.207 1.00 32.11 208 SER C O 1
ATOM 4651 N N . LEU C 1 209 ? -0.797 13.327 -12.476 1.00 31.22 209 LEU C N 1
ATOM 4652 C CA . LEU C 1 209 ? -1.660 13.809 -11.400 1.00 32.81 209 LEU C CA 1
ATOM 4653 C C . LEU C 1 209 ? -1.677 12.839 -10.224 1.00 31.98 209 LEU C C 1
ATOM 4654 O O . LEU C 1 209 ? -1.587 13.258 -9.063 1.00 29.73 209 LEU C O 1
ATOM 4659 N N . ILE C 1 210 ? -1.797 11.539 -10.501 1.00 28.93 210 ILE C N 1
ATOM 4660 C CA . ILE C 1 210 ? -1.782 10.549 -9.429 1.00 25.16 210 ILE C CA 1
ATOM 4661 C C . ILE C 1 210 ? -0.476 10.622 -8.649 1.00 23.79 210 ILE C C 1
ATOM 4662 O O . ILE C 1 210 ? -0.476 10.590 -7.417 1.00 24.50 210 ILE C O 1
ATOM 4667 N N . THR C 1 211 ? 0.653 10.755 -9.347 1.00 26.55 211 THR C N 1
ATOM 4668 C CA . THR C 1 211 ? 1.925 10.856 -8.629 1.00 28.71 211 THR C CA 1
ATOM 4669 C C . THR C 1 211 ? 1.948 12.099 -7.748 1.00 26.11 211 THR C C 1
ATOM 4670 O O . THR C 1 211 ? 2.433 12.059 -6.609 1.00 26.64 211 THR C O 1
ATOM 4674 N N . GLU C 1 212 ? 1.415 13.209 -8.267 1.00 28.61 212 GLU C N 1
ATOM 4675 C CA . GLU C 1 212 ? 1.387 14.459 -7.517 1.00 29.12 212 GLU C CA 1
ATOM 4676 C C . GLU C 1 212 ? 0.513 14.333 -6.280 1.00 27.91 212 GLU C C 1
ATOM 4677 O O . GLU C 1 212 ? 0.888 14.795 -5.192 1.00 28.39 212 GLU C O 1
ATOM 4683 N N . LEU C 1 213 ? -0.648 13.690 -6.421 1.00 28.12 213 LEU C N 1
ATOM 4684 C CA . LEU C 1 213 ? -1.520 13.457 -5.273 1.00 26.39 213 LEU C CA 1
ATOM 4685 C C . LEU C 1 213 ? -0.839 12.578 -4.231 1.00 26.61 213 LEU C C 1
ATOM 4686 O O . LEU C 1 213 ? -0.953 12.826 -3.023 1.00 27.79 213 LEU C O 1
ATOM 4691 N N . CYS C 1 214 ? -0.142 11.535 -4.681 1.00 27.90 214 CYS C N 1
ATOM 4692 C CA . CYS C 1 214 ? 0.531 10.642 -3.744 1.00 24.88 214 CYS C CA 1
ATOM 4693 C C . CYS C 1 214 ? 1.692 11.341 -3.050 1.00 28.34 214 CYS C C 1
ATOM 4694 O O . CYS C 1 214 ? 1.871 11.202 -1.834 1.00 27.59 214 CYS C O 1
ATOM 4697 N N . MET C 1 215 ? 2.490 12.095 -3.809 1.00 26.22 215 MET C N 1
ATOM 4698 C CA . MET C 1 215 ? 3.628 12.798 -3.220 1.00 27.31 215 MET C CA 1
ATOM 4699 C C . MET C 1 215 ? 3.176 13.749 -2.117 1.00 31.77 215 MET C C 1
ATOM 4700 O O . MET C 1 215 ? 3.870 13.922 -1.107 1.00 33.18 215 MET C O 1
ATOM 4705 N N . ALA C 1 216 ? 2.003 14.361 -2.288 1.00 30.11 216 ALA C N 1
ATOM 4706 C CA . ALA C 1 216 ? 1.495 15.298 -1.291 1.00 31.67 216 ALA C CA 1
ATOM 4707 C C . ALA C 1 216 ? 1.253 14.630 0.060 1.00 32.40 216 ALA C C 1
ATOM 4708 O O . ALA C 1 216 ? 1.378 15.282 1.103 1.00 37.48 216 ALA C O 1
ATOM 4710 N N . VAL C 1 217 ? 0.910 13.345 0.078 1.00 28.34 217 VAL C N 1
ATOM 4711 C CA . VAL C 1 217 ? 0.608 12.693 1.350 1.00 26.96 217 VAL C CA 1
ATOM 4712 C C . VAL C 1 217 ? 1.801 11.878 1.848 1.00 33.82 217 VAL C C 1
ATOM 4713 O O . VAL C 1 217 ? 1.978 11.710 3.057 1.00 36.77 217 VAL C O 1
ATOM 4717 N N . SER C 1 218 ? 2.642 11.381 0.942 1.00 29.67 218 SER C N 1
ATOM 4718 C CA . SER C 1 218 ? 3.742 10.526 1.382 1.00 30.81 218 SER C CA 1
ATOM 4719 C C . SER C 1 218 ? 4.928 11.310 1.936 1.00 36.55 218 SER C C 1
ATOM 4720 O O . SER C 1 218 ? 5.713 10.752 2.714 1.00 41.39 218 SER C O 1
ATOM 4723 N N . SER C 1 219 ? 5.098 12.568 1.541 1.00 33.83 219 SER C N 1
ATOM 4724 C CA . SER C 1 219 ? 6.218 13.367 2.039 1.00 41.84 219 SER C CA 1
ATOM 4725 C C . SER C 1 219 ? 5.769 14.385 3.086 1.00 50.50 219 SER C C 1
ATOM 4726 O O . SER C 1 219 ? 5.116 14.030 4.073 1.00 49.72 219 SER C O 1
#

InterPro domains:
  IPR000887 KDPG/KHG aldolase [PF01081] (15-204)
  IPR000887 KDPG/KHG aldolase [PTHR30246] (13-215)
  IPR000887 KDPG/KHG aldolase [TIGR01182] (14-209)
  IPR000887 KDPG/KHG aldolase [cd00452] (14-205)
  IPR013785 Aldolase-type TIM barrel [G3DSA:3.20.20.70] (2-212)
  IPR031337 KDPG/KHG aldolase, active site 1 [PS00159] (42-51)
  IPR031338 KDPG/KHG aldolase, active site 2 [PS00160] (130-143)

Sequence (625 aa):
WKTQPGAVFAASPVIPVIVIKELEDALPLAEALFAGGIHVLEVTLRTPVAIKALELLINTFPDELIGAGTVIITPGQFHDVVAAGARRFAISPGQTRELLIAGQKSEIPLIIPGVASVSELLMEGLLGMMGYNHFKFFPAAAAGGIPMLKAISSGVVFPQVKFCPTTGGINSKNYEEYLCLPNVACVGGSWIVPEEAIKNHNWSLITELCMAVSSQKREWKTQPGAVFAASPVIPVIIVIKELEDALPLAEALFAGGIIHVLEVTLRTPVAIKALELLINTFPDELIGAGTVITPGQFHHDVVAAGARRFAISPGQTRELLIAGQKSSEIPLIIPGVASVSELLMEGLGMMGYNHFKFFPAAAAGGIPMLKAISGVFPQQVKFCPTGGINSSKNYEEYLCCLPNVACVGGSWIVPEEAIKNHNWSSLITELCMAVSSFSEWKTQPGAVFAASPVIPVIVIKELEDALPLAEALFAGGIIHVLEVTLRTPVAIKALELLINTFPDELIGAGTVITPGQFHHDVVAAGARRFAISPGQQTRELLIAGQKSEIPLIPGVASVSELMEGLGMGYNHFKFFPAAAAGGIPMLKAISSGVFPQQVKFCPTGGINSKNYEEEYLCCLPNVACVGGSWIVPEEAIKNHNWSSLITELCMAVSS

Solvent-accessible surface area: 22449 Å² total